Protein AF-A0A485L2K2-F1 (afdb_monomer_lite)

Secondary structure (DSSP, 8-state):
---EEE----------------PPPP-----------PPPTTSTTSSSSSSSSSSTTTGGGS---------------TTS-SS-TTTT-TTTTS-TTT-TT-TTEETTEE---PPP-TTT--HHHHHHHHHHHHHHHHHHHHTB--HHHHHPPPTTSSS--HHHHHHHHHHHHHHHHHHHTS-SS-SSSHHHHHHH----TT-TT---TT-PPPPPHHHHHHHHHHHHHHHHHHHHH-GGGSTTPPPP-TTSTTHHHHHHHHHHHHHHHHHHHHHHHS-GGGB---TTSPPPPGGGSS-PPPSS--BTTTB----EEEE--EEEEE-B-TT-SS---GGGBS-EEEEE--EEEESSPPBHHHHHHHHHTTTTT-GGGS-HHHHHHHHHHT--S-TTEEE-SSTTS--EEEE-SS-EEE--TTSBP---HHHHHHHHHHHHHHHT--TTS-EEE--HHHHHHHS-TTTSTT------TTTTPPTT--HHHHHS---TTSSSS---TTSS----TT-TT--------------

Structure (mmCIF, N/CA/C/O backbone):
data_AF-A0A485L2K2-F1
#
_entry.id   AF-A0A485L2K2-F1
#
loop_
_atom_site.group_PDB
_atom_site.id
_atom_site.type_symbol
_atom_site.label_atom_id
_atom_site.label_alt_id
_atom_site.label_comp_id
_atom_site.label_asym_id
_atom_site.label_entity_id
_atom_site.label_seq_id
_atom_site.pdbx_PDB_ins_code
_atom_site.Cartn_x
_atom_site.Cartn_y
_atom_site.Cartn_z
_atom_site.occupancy
_atom_site.B_iso_or_equiv
_atom_site.auth_seq_id
_atom_site.auth_comp_id
_atom_site.auth_asym_id
_atom_site.auth_atom_id
_atom_site.pdbx_PDB_model_num
ATOM 1 N N . MET A 1 1 ? -7.820 -3.681 5.423 1.00 36.47 1 MET A N 1
ATOM 2 C CA . MET A 1 1 ? -8.753 -2.808 6.182 1.00 36.47 1 MET A CA 1
ATOM 3 C C . MET A 1 1 ? -10.135 -3.456 6.229 1.00 36.47 1 MET A C 1
ATOM 5 O O . MET A 1 1 ? -10.368 -4.374 5.452 1.00 36.47 1 MET A O 1
ATOM 9 N N . LEU A 1 2 ? -11.008 -3.069 7.168 1.00 33.00 2 LEU A N 1
ATOM 10 C CA . LEU A 1 2 ? -12.221 -3.835 7.491 1.00 33.00 2 LEU A CA 1
ATOM 11 C C . LEU A 1 2 ? -13.531 -3.177 7.065 1.00 33.00 2 LEU A C 1
ATOM 13 O O . LEU A 1 2 ? -13.956 -2.201 7.678 1.00 33.00 2 LEU A O 1
ATOM 17 N N . SER A 1 3 ? -14.219 -3.827 6.127 1.00 37.09 3 SER A N 1
ATOM 18 C CA . SER A 1 3 ? -15.677 -3.748 5.986 1.00 37.09 3 SER A CA 1
ATOM 19 C C . SER A 1 3 ? -16.318 -4.950 6.685 1.00 37.09 3 SER A C 1
ATOM 21 O O . SER A 1 3 ? -15.821 -6.080 6.588 1.00 37.09 3 SER A O 1
ATOM 23 N N . ILE A 1 4 ? -17.428 -4.719 7.382 1.00 47.38 4 ILE A N 1
ATOM 24 C CA . ILE A 1 4 ? -18.180 -5.752 8.104 1.00 47.38 4 ILE A CA 1
ATOM 25 C C . ILE A 1 4 ? -19.433 -6.116 7.311 1.00 47.38 4 ILE A C 1
ATOM 27 O O . ILE A 1 4 ? -20.074 -5.256 6.719 1.00 47.38 4 ILE A O 1
ATOM 31 N N . THR A 1 5 ? -19.802 -7.395 7.303 1.00 47.25 5 THR A N 1
ATOM 32 C CA . THR A 1 5 ? -20.958 -7.911 6.551 1.00 47.25 5 THR A CA 1
ATOM 33 C C . THR A 1 5 ? -21.863 -8.806 7.396 1.00 47.25 5 THR A C 1
ATOM 35 O O . THR A 1 5 ? -21.400 -9.419 8.352 1.00 47.25 5 THR A O 1
ATOM 38 N N . VAL A 1 6 ? -23.157 -8.860 7.063 1.00 39.88 6 VAL A N 1
ATOM 39 C CA . VAL A 1 6 ? -24.217 -9.627 7.743 1.00 39.88 6 VAL A CA 1
ATOM 40 C C . VAL A 1 6 ? -24.906 -10.552 6.745 1.00 39.88 6 VAL A C 1
ATOM 42 O O . VAL A 1 6 ? -25.372 -10.083 5.707 1.00 39.88 6 VAL A O 1
ATOM 45 N N . TYR A 1 7 ? -25.019 -11.846 7.069 1.00 35.31 7 TYR A N 1
ATOM 46 C CA . TYR A 1 7 ? -25.570 -12.859 6.158 1.00 35.31 7 TYR A CA 1
ATOM 47 C C . TYR A 1 7 ? -26.624 -13.795 6.798 1.00 35.31 7 TYR A C 1
ATOM 49 O O . TYR A 1 7 ? -26.340 -14.403 7.838 1.00 35.31 7 TYR A O 1
ATOM 57 N N . PRO A 1 8 ? -27.792 -14.019 6.153 1.00 31.27 8 PRO A N 1
ATOM 58 C CA . PRO A 1 8 ? -28.782 -15.008 6.580 1.00 31.27 8 PRO A CA 1
ATOM 59 C C . PRO A 1 8 ? -28.365 -16.431 6.182 1.00 31.27 8 PRO A C 1
ATOM 61 O O . PRO A 1 8 ? -28.425 -16.847 5.025 1.00 31.27 8 PRO A O 1
ATOM 64 N N . ARG A 1 9 ? -27.944 -17.227 7.167 1.00 36.50 9 ARG A N 1
ATOM 65 C CA . ARG A 1 9 ? -27.272 -18.517 6.946 1.00 36.50 9 ARG A CA 1
ATOM 66 C C . ARG A 1 9 ? -28.165 -19.602 6.308 1.00 36.50 9 ARG A C 1
ATOM 68 O O . ARG A 1 9 ? -28.771 -20.388 7.035 1.00 36.50 9 ARG A O 1
ATOM 75 N N . ARG A 1 10 ? -28.146 -19.756 4.972 1.00 29.12 10 ARG A N 1
ATOM 76 C CA . ARG A 1 10 ? -28.558 -20.995 4.262 1.00 29.12 10 ARG A CA 1
ATOM 77 C C . ARG A 1 10 ? -27.893 -21.173 2.884 1.00 29.12 10 ARG A C 1
ATOM 79 O O . ARG A 1 10 ? -28.321 -20.591 1.901 1.00 29.12 10 ARG A O 1
ATOM 86 N N . PHE A 1 11 ? -26.967 -22.130 2.801 1.00 34.06 11 PHE A N 1
ATOM 87 C CA . PHE A 1 11 ? -26.702 -22.908 1.585 1.00 34.06 11 PHE A CA 1
ATOM 88 C C . PHE A 1 11 ? -26.636 -24.390 1.969 1.00 34.06 11 PHE A C 1
ATOM 90 O O . PHE A 1 11 ? -25.837 -24.778 2.822 1.00 34.06 11 PHE A O 1
ATOM 97 N N . ILE A 1 12 ? -27.472 -25.224 1.347 1.00 29.50 12 ILE A N 1
ATOM 98 C CA . ILE A 1 12 ? -27.329 -26.683 1.405 1.00 29.50 12 ILE A CA 1
ATOM 99 C C . ILE A 1 12 ? -26.461 -27.077 0.213 1.00 29.50 12 ILE A C 1
ATOM 101 O O . ILE A 1 12 ? -26.952 -27.180 -0.908 1.00 29.50 12 ILE A O 1
ATOM 105 N N . THR A 1 13 ? -25.167 -27.301 0.438 1.00 29.55 13 THR A N 1
ATOM 106 C CA . THR A 1 13 ? -24.310 -27.904 -0.587 1.00 29.55 13 THR A CA 1
ATOM 107 C C . THR A 1 13 ? -24.635 -29.394 -0.702 1.00 29.55 13 THR A C 1
ATOM 109 O O . THR A 1 13 ? -24.520 -30.159 0.260 1.00 29.55 13 THR A O 1
ATOM 112 N N . ALA A 1 14 ? -25.082 -29.815 -1.886 1.00 28.78 14 ALA A N 1
ATOM 113 C CA . ALA A 1 14 ? -25.438 -31.203 -2.154 1.00 28.78 14 ALA A CA 1
ATOM 114 C C . ALA A 1 14 ? -24.201 -32.114 -2.030 1.00 28.78 14 ALA A C 1
ATOM 116 O O . ALA A 1 14 ? -23.243 -32.007 -2.796 1.00 28.78 14 ALA A O 1
ATOM 117 N N . LYS A 1 15 ? -24.214 -33.035 -1.058 1.00 30.97 15 LYS A N 1
ATOM 118 C CA . LYS A 1 15 ? -23.137 -34.018 -0.858 1.00 30.97 15 LYS A CA 1
ATOM 119 C C . LYS A 1 15 ? -23.249 -35.184 -1.845 1.00 30.97 15 LYS A C 1
ATOM 121 O O . LYS A 1 15 ? -23.641 -36.283 -1.457 1.00 30.97 15 LYS A O 1
ATOM 126 N N . THR A 1 16 ? -22.808 -34.991 -3.083 1.00 28.75 16 THR A N 1
ATOM 127 C CA . THR A 1 16 ? -22.625 -36.103 -4.033 1.00 28.75 16 THR A CA 1
ATOM 128 C C . THR A 1 16 ? -21.192 -36.634 -3.943 1.00 28.75 16 THR A C 1
ATOM 130 O O . THR A 1 16 ? -20.303 -36.234 -4.689 1.00 28.75 16 THR A O 1
ATOM 133 N N . ARG A 1 17 ? -20.938 -37.529 -2.977 1.00 30.52 17 ARG A N 1
ATOM 134 C CA . ARG A 1 17 ? -19.644 -38.223 -2.826 1.00 30.52 17 ARG A CA 1
ATOM 135 C C . ARG A 1 17 ? -19.591 -39.455 -3.738 1.00 30.52 17 ARG A C 1
ATOM 137 O O . ARG A 1 17 ? -19.961 -40.551 -3.318 1.00 30.52 17 ARG A O 1
ATOM 144 N N . THR A 1 18 ? -19.074 -39.300 -4.953 1.00 27.78 18 THR A N 1
ATOM 145 C CA . THR A 1 18 ? -18.720 -40.448 -5.804 1.00 27.78 18 THR A CA 1
ATOM 146 C C . THR A 1 18 ? -17.408 -41.057 -5.304 1.00 27.78 18 THR A C 1
ATOM 148 O O . THR A 1 18 ? -16.374 -40.393 -5.287 1.00 27.78 18 THR A O 1
ATOM 151 N N . LYS A 1 19 ? -17.435 -42.316 -4.852 1.00 27.34 19 LYS A N 1
ATOM 152 C CA . LYS A 1 19 ? -16.223 -43.054 -4.461 1.00 27.34 19 LYS A CA 1
ATOM 153 C C . LYS A 1 19 ? -15.546 -43.622 -5.712 1.00 27.34 19 LYS A C 1
ATOM 155 O O . LYS A 1 19 ? -16.100 -44.536 -6.312 1.00 27.34 19 LYS A O 1
ATOM 160 N N . MET A 1 20 ? -14.333 -43.177 -6.036 1.00 26.09 20 MET A N 1
ATOM 161 C CA . MET A 1 20 ? -13.411 -43.986 -6.843 1.00 26.09 20 MET A CA 1
ATOM 162 C C . MET A 1 20 ? -12.478 -44.766 -5.917 1.00 26.09 20 MET A C 1
ATOM 164 O O . MET A 1 20 ? -11.854 -44.203 -5.019 1.00 26.09 20 MET A O 1
ATOM 168 N N . GLN A 1 21 ? -12.417 -46.080 -6.123 1.00 25.97 21 GLN A N 1
ATOM 169 C CA . GLN A 1 21 ? -11.404 -46.943 -5.525 1.00 25.97 21 GLN A CA 1
ATOM 170 C C . GLN A 1 21 ? -10.123 -46.840 -6.356 1.00 25.97 21 GLN A C 1
ATOM 172 O O . GLN A 1 21 ? -10.181 -46.926 -7.579 1.00 25.97 21 GLN A O 1
ATOM 177 N N . LEU A 1 22 ? -8.972 -46.733 -5.694 1.00 27.44 22 LEU A N 1
ATOM 178 C CA . LEU A 1 22 ? -7.667 -46.987 -6.302 1.00 27.44 22 LEU A CA 1
ATOM 179 C C . LEU A 1 22 ? -6.958 -48.066 -5.485 1.00 27.44 22 LEU A C 1
ATOM 181 O O . LEU A 1 22 ? -6.939 -48.027 -4.252 1.00 27.44 22 LEU A O 1
ATOM 185 N N . ALA A 1 23 ? -6.476 -49.089 -6.186 1.00 25.38 23 ALA A N 1
ATOM 186 C CA . ALA A 1 23 ? -5.974 -50.314 -5.586 1.00 25.38 23 ALA A CA 1
ATOM 187 C C . ALA A 1 23 ? -4.567 -50.132 -4.999 1.00 25.38 23 ALA A C 1
ATOM 189 O O . ALA A 1 23 ? -3.731 -49.415 -5.544 1.00 25.38 23 ALA A O 1
ATOM 190 N N . ARG A 1 24 ? -4.288 -50.846 -3.903 1.00 24.81 24 ARG A N 1
ATOM 191 C CA . ARG A 1 24 ? -2.926 -51.013 -3.384 1.00 24.81 24 ARG A CA 1
ATOM 192 C C . ARG A 1 24 ? -2.156 -51.985 -4.278 1.00 24.81 24 ARG A C 1
ATOM 194 O O . ARG A 1 24 ? -2.572 -53.133 -4.405 1.00 24.81 24 ARG A O 1
ATOM 201 N N . ALA A 1 25 ? -1.002 -51.563 -4.786 1.00 25.28 25 ALA A N 1
ATOM 202 C CA . ALA A 1 25 ? 0.064 -52.471 -5.195 1.00 25.28 25 ALA A CA 1
ATOM 203 C C . ALA A 1 25 ? 1.116 -52.522 -4.077 1.00 25.28 25 ALA A C 1
ATOM 205 O O . ALA A 1 25 ? 1.499 -51.484 -3.537 1.00 25.28 25 ALA A O 1
ATOM 206 N N . ALA A 1 26 ? 1.546 -53.724 -3.702 1.00 23.50 26 ALA A N 1
ATOM 207 C CA . ALA A 1 26 ? 2.568 -53.941 -2.685 1.00 23.50 26 ALA A CA 1
ATOM 208 C C . ALA A 1 26 ? 3.899 -54.316 -3.343 1.00 23.50 26 ALA A C 1
ATOM 210 O O . ALA A 1 26 ? 3.918 -55.117 -4.274 1.00 23.50 26 ALA A O 1
ATOM 211 N N . VAL A 1 27 ? 5.005 -53.808 -2.800 1.00 25.39 27 VAL A N 1
ATOM 212 C CA . VAL A 1 27 ? 6.342 -54.391 -2.976 1.00 25.39 27 VAL A CA 1
ATOM 213 C C . VAL A 1 27 ? 7.005 -54.450 -1.601 1.00 25.39 27 VAL A C 1
ATOM 215 O O . VAL A 1 27 ? 6.875 -53.539 -0.787 1.00 25.39 27 VAL A O 1
ATOM 218 N N . THR A 1 28 ? 7.669 -55.562 -1.312 1.00 22.53 28 THR A N 1
ATOM 219 C CA . THR A 1 28 ? 8.378 -55.852 -0.056 1.00 22.53 28 THR A CA 1
ATOM 220 C C . THR A 1 28 ? 9.732 -56.460 -0.410 1.00 22.53 28 THR A C 1
ATOM 222 O O . THR A 1 28 ? 9.785 -57.163 -1.418 1.00 22.53 28 THR A O 1
ATOM 225 N N . THR A 1 29 ? 10.770 -56.206 0.411 1.00 24.72 29 THR A N 1
ATOM 226 C CA . THR A 1 29 ? 12.050 -56.952 0.643 1.00 24.72 29 THR A CA 1
ATOM 227 C C . THR A 1 29 ? 13.163 -55.905 0.937 1.00 24.72 29 THR A C 1
ATOM 229 O O . THR A 1 29 ? 13.372 -55.043 0.094 1.00 24.72 29 THR A O 1
ATOM 232 N N . ILE A 1 30 ? 13.731 -55.714 2.151 1.00 24.56 30 ILE A N 1
ATOM 233 C CA . ILE A 1 30 ? 14.593 -56.584 3.013 1.00 24.56 30 ILE A CA 1
ATOM 234 C C . ILE A 1 30 ? 16.024 -56.680 2.429 1.00 24.56 30 ILE A C 1
ATOM 236 O O . ILE A 1 30 ? 16.149 -57.102 1.292 1.00 24.56 30 ILE A O 1
ATOM 240 N N . LEU A 1 31 ? 17.161 -56.356 3.076 1.00 26.91 31 LEU A N 1
ATOM 241 C CA . LEU A 1 31 ? 17.604 -55.838 4.406 1.00 26.91 31 LEU A CA 1
ATOM 242 C C . LEU A 1 31 ? 19.087 -55.322 4.212 1.00 26.91 31 LEU A C 1
ATOM 244 O O . LEU A 1 31 ? 19.516 -55.278 3.061 1.00 26.91 31 LEU A O 1
ATOM 248 N N . PRO A 1 32 ? 19.974 -55.096 5.219 1.00 31.81 32 PRO A N 1
ATOM 249 C CA . PRO A 1 32 ? 19.906 -54.303 6.464 1.00 31.81 32 PRO A CA 1
ATOM 250 C C . PRO A 1 32 ? 21.124 -53.349 6.705 1.00 31.81 32 PRO A C 1
ATOM 252 O O . PRO A 1 32 ? 22.216 -53.567 6.192 1.00 31.81 32 PRO A O 1
ATOM 255 N N . GLY A 1 33 ? 21.008 -52.443 7.691 1.00 23.44 33 GLY A N 1
ATOM 256 C CA . GLY A 1 33 ? 22.052 -52.314 8.730 1.00 23.44 33 GLY A CA 1
ATOM 257 C C . GLY A 1 33 ? 22.974 -51.082 8.765 1.00 23.44 33 GLY A C 1
ATOM 258 O O . GLY A 1 33 ? 24.057 -51.087 8.192 1.00 23.44 33 GLY A O 1
ATOM 259 N N . SER A 1 34 ? 22.660 -50.132 9.650 1.00 26.38 34 SER A N 1
ATOM 260 C CA . SER A 1 34 ? 23.652 -49.372 10.434 1.00 26.38 34 SER A CA 1
ATOM 261 C C . SER A 1 34 ? 23.015 -48.887 11.749 1.00 26.38 34 SER A C 1
ATOM 263 O O . SER A 1 34 ? 21.793 -48.784 11.861 1.00 26.38 34 SER A O 1
ATOM 265 N N . ARG A 1 35 ? 23.822 -48.732 12.808 1.00 25.97 35 ARG A N 1
ATOM 266 C CA . ARG A 1 35 ? 23.338 -48.554 14.192 1.00 25.97 35 ARG A CA 1
ATOM 267 C C . ARG A 1 35 ? 23.071 -47.086 14.521 1.00 25.97 35 ARG A C 1
ATOM 269 O O . ARG A 1 35 ? 23.898 -46.233 14.218 1.00 25.97 35 ARG A O 1
ATOM 276 N N . MET A 1 36 ? 21.986 -46.820 15.251 1.00 24.91 36 MET A N 1
ATOM 277 C CA . MET A 1 36 ? 21.832 -45.563 15.988 1.00 24.91 36 MET A CA 1
ATOM 278 C C . MET A 1 36 ? 22.867 -45.492 17.118 1.00 24.91 36 MET A C 1
ATOM 280 O O . MET A 1 36 ? 22.963 -46.419 17.923 1.00 24.91 36 MET A O 1
ATOM 284 N N . HIS A 1 37 ? 23.586 -44.375 17.208 1.00 28.22 37 HIS A N 1
ATOM 285 C CA . HIS A 1 37 ? 24.326 -43.972 18.401 1.00 28.22 37 HIS A CA 1
ATOM 286 C C . HIS A 1 37 ? 23.726 -42.671 18.937 1.00 28.22 37 HIS A C 1
ATOM 288 O O . HIS A 1 37 ? 23.550 -41.712 18.192 1.00 28.22 37 HIS A O 1
ATOM 294 N N . SER A 1 38 ? 23.402 -42.652 20.229 1.00 28.55 38 SER A N 1
ATOM 295 C CA . SER A 1 38 ? 22.991 -41.445 20.946 1.00 28.55 38 SER A CA 1
ATOM 296 C C . SER A 1 38 ? 24.218 -40.622 21.328 1.00 28.55 38 SER A C 1
ATOM 298 O O . SER A 1 38 ? 25.086 -41.129 22.042 1.00 28.55 38 SER A O 1
ATOM 300 N N . THR A 1 39 ? 24.275 -39.359 20.918 1.00 28.11 39 THR A N 1
ATOM 301 C CA . THR A 1 39 ? 25.326 -38.427 21.343 1.00 28.11 39 THR A CA 1
ATOM 302 C C . THR A 1 39 ? 24.960 -37.793 22.684 1.00 28.11 39 THR A C 1
ATOM 304 O O . THR A 1 39 ? 23.912 -37.164 22.820 1.00 28.11 39 THR A O 1
ATOM 307 N N . THR A 1 40 ? 25.817 -37.966 23.689 1.00 33.00 40 THR A N 1
ATOM 308 C CA . THR A 1 40 ? 25.691 -37.324 25.007 1.00 33.00 40 THR A CA 1
ATOM 309 C C . THR A 1 40 ? 26.417 -35.976 25.043 1.00 33.00 40 THR A C 1
ATOM 311 O O . THR A 1 40 ? 27.281 -35.700 24.216 1.00 33.00 40 THR A O 1
ATOM 314 N N . ALA A 1 41 ? 26.089 -35.129 26.024 1.00 31.59 41 ALA A N 1
ATOM 315 C CA . ALA A 1 41 ? 26.511 -33.724 26.114 1.00 31.59 41 ALA A CA 1
ATOM 316 C C . ALA A 1 41 ? 28.011 -33.468 26.435 1.00 31.59 41 ALA A C 1
ATOM 318 O O . ALA A 1 41 ? 28.337 -32.490 27.102 1.00 31.59 41 ALA A O 1
ATOM 319 N N . SER A 1 42 ? 28.930 -34.327 25.981 1.00 31.67 42 SER A N 1
ATOM 320 C CA . SER A 1 42 ? 30.383 -34.215 26.207 1.00 31.67 42 SER A CA 1
ATOM 321 C C . SER A 1 42 ? 31.217 -33.955 24.944 1.00 31.67 42 SER A C 1
ATOM 323 O O . SER A 1 42 ? 32.396 -33.634 25.066 1.00 31.67 42 SER A O 1
ATOM 325 N N . ASP A 1 43 ? 30.632 -34.042 23.744 1.00 31.86 43 ASP A N 1
ATOM 326 C CA . ASP A 1 43 ? 31.365 -33.856 22.474 1.00 31.86 43 ASP A CA 1
ATOM 327 C C . ASP A 1 43 ? 31.361 -32.402 21.950 1.00 31.86 43 ASP A C 1
ATOM 329 O O . ASP A 1 43 ? 32.026 -32.076 20.967 1.00 31.86 43 ASP A O 1
ATOM 333 N N . LEU A 1 44 ? 30.673 -31.485 22.640 1.00 33.34 44 LEU A N 1
ATOM 334 C CA . LEU A 1 44 ? 30.468 -30.086 22.225 1.00 33.34 44 LEU A CA 1
ATOM 335 C C . LEU A 1 44 ? 31.621 -29.114 22.562 1.00 33.34 44 LEU A C 1
ATOM 337 O O . LEU A 1 44 ? 31.436 -27.901 22.501 1.00 33.34 44 LEU A O 1
ATOM 341 N N . GLN A 1 45 ? 32.819 -29.601 22.911 1.00 33.75 45 GLN A N 1
ATOM 342 C CA . GLN A 1 45 ? 33.892 -28.740 23.447 1.00 33.75 45 GLN A CA 1
ATOM 343 C C . GLN A 1 45 ? 35.275 -28.881 22.781 1.00 33.75 45 GLN A C 1
ATOM 345 O O . GLN A 1 45 ? 36.291 -28.553 23.393 1.00 33.75 45 GLN A O 1
ATOM 350 N N . LYS A 1 46 ? 35.344 -29.335 21.516 1.00 32.31 46 LYS A N 1
ATOM 351 C CA . LYS A 1 46 ? 36.619 -29.464 20.765 1.00 32.31 46 LYS A CA 1
ATOM 352 C C . LYS A 1 46 ? 36.684 -28.842 19.359 1.00 32.31 46 LYS A C 1
ATOM 354 O O . LYS A 1 46 ? 37.714 -28.975 18.709 1.00 32.31 46 LYS A O 1
ATOM 359 N N . PHE A 1 47 ? 35.672 -28.086 18.920 1.00 31.95 47 PHE A N 1
ATOM 360 C CA . PHE A 1 47 ? 35.691 -27.376 17.621 1.00 31.95 47 PHE A CA 1
ATOM 361 C C . PHE A 1 47 ? 35.826 -25.840 17.710 1.00 31.95 47 PHE A C 1
ATOM 363 O O . PHE A 1 47 ? 35.708 -25.145 16.707 1.00 31.95 47 PHE A O 1
ATOM 370 N N . ALA A 1 48 ? 36.154 -25.290 18.885 1.00 33.97 48 ALA A N 1
ATOM 371 C CA . ALA A 1 48 ? 36.234 -23.839 19.103 1.00 33.97 48 ALA A CA 1
ATOM 372 C C . ALA A 1 48 ? 37.592 -23.176 18.751 1.00 33.97 48 ALA A C 1
ATOM 374 O O . ALA A 1 48 ? 37.718 -21.959 18.873 1.00 33.97 48 ALA A O 1
ATOM 375 N N . VAL A 1 49 ? 38.627 -23.931 18.343 1.00 35.00 49 VAL A N 1
ATOM 376 C CA . VAL A 1 49 ? 40.000 -23.396 18.158 1.00 35.00 49 VAL A CA 1
ATOM 377 C C . VAL A 1 49 ? 40.681 -23.929 16.884 1.00 35.00 49 VAL A C 1
ATOM 379 O O . VAL A 1 49 ? 41.737 -24.551 16.942 1.00 35.00 49 VAL A O 1
ATOM 382 N N . ALA A 1 50 ? 40.083 -23.683 15.711 1.00 33.69 50 ALA A N 1
ATOM 383 C CA . ALA A 1 50 ? 40.732 -23.959 14.414 1.00 33.69 50 ALA A CA 1
ATOM 384 C C . ALA A 1 50 ? 40.344 -23.020 13.241 1.00 33.69 50 ALA A C 1
ATOM 386 O O . ALA A 1 50 ? 40.932 -23.127 12.171 1.00 33.69 50 ALA A O 1
ATOM 387 N N . GLY A 1 51 ? 39.396 -22.084 13.413 1.00 38.62 51 GLY A N 1
ATOM 388 C CA . GLY A 1 51 ? 38.812 -21.313 12.294 1.00 38.62 51 GLY A CA 1
ATOM 389 C C . GLY A 1 51 ? 39.336 -19.886 12.048 1.00 38.62 51 GLY A C 1
ATOM 390 O O . GLY A 1 51 ? 38.944 -19.261 11.072 1.00 38.62 51 GLY A O 1
ATOM 391 N N . ARG A 1 52 ? 40.205 -19.323 12.903 1.00 34.53 52 ARG A N 1
ATOM 392 C CA . ARG A 1 52 ? 40.520 -17.869 12.912 1.00 34.53 52 ARG A CA 1
ATOM 393 C C . ARG A 1 52 ? 41.839 -17.442 12.234 1.00 34.53 52 ARG A C 1
ATOM 395 O O . ARG A 1 52 ? 42.411 -16.428 12.622 1.00 34.53 52 ARG A O 1
ATOM 402 N N . LYS A 1 53 ? 42.376 -18.196 11.262 1.00 31.97 53 LYS A N 1
ATOM 403 C CA . LYS A 1 53 ? 43.698 -17.882 10.655 1.00 31.97 53 LYS A CA 1
ATOM 404 C C . LYS A 1 53 ? 43.804 -17.876 9.122 1.00 31.97 53 LYS A C 1
ATOM 406 O O . LYS A 1 53 ? 44.914 -17.705 8.625 1.00 31.97 53 LYS A O 1
ATOM 411 N N . HIS A 1 54 ? 42.713 -18.014 8.361 1.00 33.56 54 HIS A N 1
ATOM 412 C CA . HIS A 1 54 ? 42.789 -18.072 6.884 1.00 33.56 54 HIS A CA 1
ATOM 413 C C . HIS A 1 54 ? 41.952 -17.049 6.096 1.00 33.56 54 HIS A C 1
ATOM 415 O O . HIS A 1 54 ? 42.051 -17.033 4.876 1.00 33.56 54 HIS A O 1
ATOM 421 N N . VAL A 1 55 ? 41.228 -16.130 6.748 1.00 32.91 55 VAL A N 1
ATOM 422 C CA . VAL A 1 55 ? 40.475 -15.069 6.036 1.00 32.91 55 VAL A CA 1
ATOM 423 C C . VAL A 1 55 ? 41.266 -13.750 5.919 1.00 32.91 55 VAL A C 1
ATOM 425 O O . VAL A 1 55 ? 41.166 -13.054 4.915 1.00 32.91 55 VAL A O 1
ATOM 428 N N . HIS A 1 56 ? 42.158 -13.434 6.867 1.00 31.36 56 HIS A N 1
ATOM 429 C CA . HIS A 1 56 ? 42.923 -12.171 6.848 1.00 31.36 56 HIS A CA 1
ATOM 430 C C . HIS A 1 56 ? 44.027 -12.062 5.777 1.00 31.36 56 HIS A C 1
ATOM 432 O O . HIS A 1 56 ? 44.543 -10.968 5.565 1.00 31.36 56 HIS A O 1
ATOM 438 N N . ALA A 1 57 ? 44.405 -13.153 5.102 1.00 29.38 57 ALA A N 1
ATOM 439 C CA . ALA A 1 57 ? 45.531 -13.146 4.160 1.00 29.38 57 ALA A CA 1
ATOM 440 C C . ALA A 1 57 ? 45.174 -12.641 2.747 1.00 29.38 57 ALA A C 1
ATOM 442 O O . ALA A 1 57 ? 46.050 -12.145 2.046 1.00 29.38 57 ALA A O 1
ATOM 443 N N . LEU A 1 58 ? 43.908 -12.751 2.324 1.00 31.27 58 LEU A N 1
ATOM 444 C CA . LEU A 1 58 ? 43.477 -12.377 0.966 1.00 31.27 58 LEU A CA 1
ATOM 445 C C . LEU A 1 58 ? 43.015 -10.915 0.850 1.00 31.27 58 LEU A C 1
ATOM 447 O O . LEU A 1 58 ? 43.161 -10.314 -0.210 1.00 31.27 58 LEU A O 1
ATOM 451 N N . ALA A 1 59 ? 42.537 -10.309 1.942 1.00 30.81 59 ALA A N 1
ATOM 452 C CA . ALA A 1 59 ? 42.098 -8.910 1.954 1.00 30.81 59 ALA A CA 1
ATOM 453 C C . ALA A 1 59 ? 43.258 -7.891 1.881 1.00 30.81 59 ALA A C 1
ATOM 455 O O . ALA A 1 59 ? 43.064 -6.760 1.447 1.00 30.81 59 ALA A O 1
ATOM 456 N N . GLN A 1 60 ? 44.480 -8.274 2.274 1.00 29.92 60 GLN A N 1
ATOM 457 C CA . GLN A 1 60 ? 45.626 -7.352 2.336 1.00 29.92 60 GLN A CA 1
ATOM 458 C C . GLN A 1 60 ? 46.353 -7.130 0.997 1.00 29.92 60 GLN A C 1
ATOM 460 O O . GLN A 1 60 ? 47.250 -6.293 0.939 1.00 29.92 60 GLN A O 1
ATOM 465 N N . GLN A 1 61 ? 45.995 -7.839 -0.081 1.00 31.55 61 GLN A N 1
ATOM 466 C CA . GLN A 1 61 ? 46.778 -7.836 -1.330 1.00 31.55 61 GLN A CA 1
ATOM 467 C C . GLN A 1 61 ? 46.170 -7.022 -2.491 1.00 31.55 61 GLN A C 1
ATOM 469 O O . GLN A 1 61 ? 46.628 -7.145 -3.626 1.00 31.55 61 GLN A O 1
ATOM 474 N N . LYS A 1 62 ? 45.161 -6.177 -2.224 1.00 32.47 62 LYS A N 1
ATOM 475 C CA . LYS A 1 62 ? 44.518 -5.303 -3.232 1.00 32.47 62 LYS A CA 1
ATOM 476 C C . LYS A 1 62 ? 44.357 -3.825 -2.830 1.00 32.47 62 LYS A C 1
ATOM 478 O O . LYS A 1 62 ? 43.656 -3.087 -3.512 1.00 32.47 62 LYS A O 1
ATOM 483 N N . LEU A 1 63 ? 45.043 -3.369 -1.779 1.00 32.69 63 LEU A N 1
ATOM 484 C CA . LEU A 1 63 ? 45.029 -1.971 -1.319 1.00 32.69 63 LEU A CA 1
ATOM 485 C C . LEU A 1 63 ? 46.404 -1.301 -1.481 1.00 32.69 63 LEU A C 1
ATOM 487 O O . LEU A 1 63 ? 47.104 -1.031 -0.509 1.00 32.69 63 LEU A O 1
ATOM 491 N N . THR A 1 64 ? 46.784 -1.010 -2.727 1.00 29.64 64 THR A N 1
ATOM 492 C CA . THR A 1 64 ? 47.923 -0.128 -3.049 1.00 29.64 64 THR A CA 1
ATOM 493 C C . THR A 1 64 ? 47.605 0.758 -4.253 1.00 29.64 64 THR A C 1
ATOM 495 O O . THR A 1 64 ? 48.095 0.501 -5.347 1.00 29.64 64 THR A O 1
ATOM 498 N N . HIS A 1 65 ? 46.739 1.753 -4.044 1.00 31.56 65 HIS A N 1
ATOM 499 C CA . HIS A 1 65 ? 46.781 3.113 -4.615 1.00 31.56 65 HIS A CA 1
ATOM 500 C C . HIS A 1 65 ? 45.448 3.814 -4.304 1.00 31.56 65 HIS A C 1
ATOM 502 O O . HIS A 1 65 ? 44.513 3.784 -5.096 1.00 31.56 65 HIS A O 1
ATOM 508 N N . GLN A 1 66 ? 45.369 4.445 -3.131 1.00 31.52 66 GLN A N 1
ATOM 509 C CA . GLN A 1 66 ? 44.370 5.473 -2.840 1.00 31.52 66 GLN A CA 1
ATOM 510 C C . GLN A 1 66 ? 45.116 6.790 -2.638 1.00 31.52 66 GLN A C 1
ATOM 512 O O . GLN A 1 66 ? 45.993 6.883 -1.777 1.00 31.52 66 GLN A O 1
ATOM 517 N N . GLU A 1 67 ? 44.787 7.796 -3.444 1.00 28.53 67 GLU A N 1
ATOM 518 C CA . GLU A 1 67 ? 45.134 9.178 -3.127 1.00 28.53 67 GLU A CA 1
ATOM 519 C C . GLU A 1 67 ? 44.263 9.629 -1.949 1.00 28.53 67 GLU A C 1
ATOM 521 O O . GLU A 1 67 ? 43.061 9.361 -1.905 1.00 28.53 67 GLU A O 1
ATOM 526 N N . ALA A 1 68 ? 44.881 10.259 -0.951 1.00 25.20 68 ALA A N 1
ATOM 527 C CA . ALA A 1 68 ? 44.213 10.572 0.303 1.00 25.20 68 ALA A CA 1
ATOM 528 C C . ALA A 1 68 ? 43.261 11.770 0.148 1.00 25.20 68 ALA A C 1
ATOM 530 O O . ALA A 1 68 ? 43.678 12.923 0.259 1.00 25.20 68 ALA A O 1
ATOM 531 N N . ILE A 1 69 ? 41.969 11.496 -0.042 1.00 27.08 69 ILE A N 1
ATOM 532 C CA . ILE A 1 69 ? 40.914 12.488 0.184 1.00 27.08 69 ILE A CA 1
ATOM 533 C C . ILE A 1 69 ? 40.608 12.513 1.684 1.00 27.08 69 ILE A C 1
ATOM 535 O O . ILE A 1 69 ? 40.089 11.557 2.255 1.00 27.08 69 ILE A O 1
ATOM 539 N N . SER A 1 70 ? 40.957 13.625 2.330 1.00 23.39 70 SER A N 1
ATOM 540 C CA . SER A 1 70 ? 40.640 13.893 3.733 1.00 23.39 70 SER A CA 1
ATOM 541 C C . SER A 1 70 ? 39.139 14.138 3.901 1.00 23.39 70 SER A C 1
ATOM 543 O O . SER A 1 70 ? 38.676 15.260 3.695 1.00 23.39 70 SER A O 1
ATOM 545 N N . ILE A 1 71 ? 38.385 13.119 4.317 1.00 28.02 71 ILE A N 1
ATOM 546 C CA . ILE A 1 71 ? 36.999 13.301 4.765 1.00 28.02 71 ILE A CA 1
ATOM 547 C C . ILE A 1 71 ? 37.027 13.893 6.177 1.00 28.02 71 ILE A C 1
ATOM 549 O O . ILE A 1 71 ? 37.308 13.208 7.161 1.00 28.02 71 ILE A O 1
ATOM 553 N N . THR A 1 72 ? 36.746 15.189 6.273 1.00 24.14 72 THR A N 1
ATOM 554 C CA . THR A 1 72 ? 36.490 15.851 7.552 1.00 24.14 72 THR A CA 1
ATOM 555 C C . THR A 1 72 ? 35.069 15.509 7.987 1.00 24.14 72 THR A C 1
ATOM 557 O O . THR A 1 72 ? 34.117 15.926 7.330 1.00 24.14 72 THR A O 1
ATOM 560 N N . PHE A 1 73 ? 34.913 14.789 9.101 1.00 28.55 73 PHE A N 1
ATOM 561 C CA . PHE A 1 73 ? 33.611 14.636 9.751 1.00 28.55 73 PHE A CA 1
ATOM 562 C C . PHE A 1 73 ? 33.139 16.003 10.261 1.00 28.55 73 PHE A C 1
ATOM 564 O O . PHE A 1 73 ? 33.520 16.446 11.346 1.00 28.55 73 PHE A O 1
ATOM 571 N N . HIS A 1 74 ? 32.317 16.685 9.469 1.00 29.28 74 HIS A N 1
ATOM 572 C CA . HIS A 1 74 ? 31.448 17.725 9.998 1.00 29.28 74 HIS A CA 1
ATOM 573 C C . HIS A 1 74 ? 30.395 17.059 10.887 1.00 29.28 74 HIS A C 1
ATOM 575 O O . HIS A 1 74 ? 29.887 15.992 10.548 1.00 29.28 74 HIS A O 1
ATOM 581 N N . GLN A 1 75 ? 30.066 17.686 12.021 1.00 31.27 75 GLN A N 1
ATOM 582 C CA . GLN A 1 75 ? 28.839 17.338 12.735 1.00 31.27 75 GLN A CA 1
ATOM 583 C C . GLN A 1 75 ? 27.683 17.558 11.760 1.00 31.27 75 GLN A C 1
ATOM 585 O O . GLN A 1 75 ? 27.482 18.687 11.308 1.00 31.27 75 GLN A O 1
ATOM 590 N N . ALA A 1 76 ? 26.997 16.477 11.393 1.00 35.97 76 ALA A N 1
ATOM 591 C CA . ALA A 1 76 ? 25.798 16.569 10.584 1.00 35.97 76 ALA A CA 1
ATOM 592 C C . ALA A 1 76 ? 24.736 17.365 11.352 1.00 35.97 76 ALA A C 1
ATOM 594 O O . ALA A 1 76 ? 24.662 17.314 12.580 1.00 35.97 76 ALA A O 1
ATOM 595 N N . ASP A 1 77 ? 23.944 18.124 10.608 1.00 40.41 77 ASP A N 1
ATOM 596 C CA . ASP A 1 77 ? 22.687 18.660 11.101 1.00 40.41 77 ASP A CA 1
ATOM 597 C C . ASP A 1 77 ? 21.730 17.468 11.267 1.00 40.41 77 ASP A C 1
ATOM 599 O O . ASP A 1 77 ? 21.460 16.770 10.286 1.00 40.41 77 ASP A O 1
ATOM 603 N N . ASP A 1 78 ? 21.240 17.222 12.489 1.00 44.75 78 ASP A N 1
ATOM 604 C CA . ASP A 1 78 ? 20.371 16.078 12.832 1.00 44.75 78 ASP A CA 1
ATOM 605 C C . ASP A 1 78 ? 19.056 16.044 12.007 1.00 44.75 78 ASP A C 1
ATOM 607 O O . ASP A 1 78 ? 18.281 15.094 12.092 1.00 44.75 78 ASP A O 1
ATOM 611 N N . SER A 1 79 ? 18.783 17.070 11.191 1.00 48.78 79 SER A N 1
ATOM 612 C CA . SER A 1 79 ? 17.612 17.165 10.314 1.00 48.78 79 SER A CA 1
ATOM 613 C C . SER A 1 79 ? 17.735 16.499 8.931 1.00 48.78 79 SER A C 1
ATOM 615 O O . SER A 1 79 ? 16.738 16.481 8.208 1.00 48.78 79 SER A O 1
ATOM 617 N N . GLN A 1 80 ? 18.900 15.962 8.528 1.00 54.53 80 GLN A N 1
ATOM 618 C CA . GLN A 1 80 ? 19.137 15.513 7.133 1.00 54.53 80 GLN A CA 1
ATOM 619 C C . GLN A 1 80 ? 19.272 13.995 6.898 1.00 54.53 80 GLN A C 1
ATOM 621 O O . GLN A 1 80 ? 19.639 13.587 5.798 1.00 54.53 80 GLN A O 1
ATOM 626 N N . GLY A 1 81 ? 18.939 13.155 7.884 1.00 59.53 81 GLY A N 1
ATOM 627 C CA . GLY A 1 81 ? 19.028 11.693 7.747 1.00 59.53 81 GLY A CA 1
ATOM 628 C C . GLY A 1 81 ? 20.471 11.180 7.617 1.00 59.53 81 GLY A C 1
ATOM 629 O O . GLY A 1 81 ? 21.429 11.899 7.899 1.00 59.53 81 GLY A O 1
ATOM 630 N N . LEU A 1 82 ? 20.634 9.917 7.210 1.00 64.62 82 LEU A N 1
ATOM 631 C CA . LEU A 1 82 ? 21.944 9.256 7.104 1.00 64.62 82 LEU A CA 1
ATOM 632 C C . LEU A 1 82 ? 22.909 9.915 6.107 1.00 64.62 82 LEU A C 1
ATOM 634 O O . LEU A 1 82 ? 24.109 9.983 6.368 1.00 64.62 82 LEU A O 1
ATOM 638 N N . TYR A 1 83 ? 22.392 10.383 4.968 1.00 65.75 83 TYR A N 1
ATOM 639 C CA . TYR A 1 83 ? 23.166 11.074 3.937 1.00 65.75 83 TYR A CA 1
ATOM 640 C C . TYR A 1 83 ? 22.353 12.264 3.422 1.00 65.75 83 TYR A C 1
ATOM 642 O O . TYR A 1 83 ? 21.173 12.089 3.113 1.00 65.75 83 TYR A O 1
ATOM 650 N N . PRO A 1 84 ? 22.965 13.450 3.266 1.00 62.03 84 PRO A N 1
ATOM 651 C CA . PRO A 1 84 ? 22.247 14.641 2.842 1.00 62.03 84 PRO A CA 1
ATOM 652 C C . PRO A 1 84 ? 21.746 14.515 1.400 1.00 62.03 84 PRO A C 1
ATOM 654 O O . PRO A 1 84 ? 22.474 14.115 0.484 1.00 62.03 84 PRO A O 1
ATOM 657 N N . GLU A 1 85 ? 20.502 14.925 1.182 1.00 64.75 85 GLU A N 1
ATOM 658 C CA . GLU A 1 85 ? 19.916 15.024 -0.153 1.00 64.75 85 GLU A CA 1
ATOM 659 C C . GLU A 1 85 ? 20.707 16.028 -1.021 1.00 64.75 85 GLU A C 1
ATOM 661 O O . GLU A 1 85 ? 21.112 17.084 -0.526 1.00 64.75 85 GLU A O 1
ATOM 666 N N . PRO A 1 86 ? 20.954 15.742 -2.316 1.00 63.44 86 PRO A N 1
ATOM 667 C CA . PRO A 1 86 ? 20.363 14.673 -3.127 1.00 63.44 86 PRO A CA 1
ATOM 668 C C . PRO A 1 86 ? 21.229 13.400 -3.231 1.00 63.44 86 PRO A C 1
ATOM 670 O O . PRO A 1 86 ? 20.988 12.576 -4.114 1.00 63.44 86 PRO A O 1
ATOM 673 N N . HIS A 1 87 ? 22.277 13.239 -2.409 1.00 72.12 87 HIS A N 1
ATOM 674 C CA . HIS A 1 87 ? 23.285 12.179 -2.594 1.00 72.12 87 HIS A CA 1
ATOM 675 C C . HIS A 1 87 ? 22.738 10.752 -2.431 1.00 72.12 87 HIS A C 1
ATOM 677 O O . HIS A 1 87 ? 23.355 9.804 -2.925 1.00 72.12 87 HIS A O 1
ATOM 683 N N . TRP A 1 88 ? 21.578 10.619 -1.787 1.00 83.25 88 TRP A N 1
ATOM 684 C CA . TRP A 1 88 ? 20.862 9.363 -1.607 1.00 83.25 88 TRP A CA 1
ATOM 685 C C . TRP A 1 88 ? 20.276 8.794 -2.917 1.00 83.25 88 TRP A C 1
ATOM 687 O O . TRP A 1 88 ? 20.204 7.577 -3.082 1.00 83.25 88 TRP A O 1
ATOM 697 N N . TYR A 1 89 ? 19.880 9.641 -3.878 1.00 86.44 89 TYR A N 1
ATOM 698 C CA . TYR A 1 89 ? 19.135 9.186 -5.061 1.00 86.44 89 TYR A CA 1
ATOM 699 C C . TYR A 1 89 ? 20.020 8.449 -6.065 1.00 86.44 89 TYR A C 1
ATOM 701 O O . TYR A 1 89 ? 20.890 9.016 -6.740 1.00 86.44 89 TYR A O 1
ATOM 709 N N . THR A 1 90 ? 19.728 7.163 -6.230 1.00 87.94 90 THR A N 1
ATOM 710 C CA . THR A 1 90 ? 20.466 6.261 -7.113 1.00 87.94 90 THR A CA 1
ATOM 711 C C . THR A 1 90 ? 20.054 6.394 -8.585 1.00 87.94 90 THR A C 1
ATOM 713 O O . THR A 1 90 ? 20.742 5.856 -9.444 1.00 87.94 90 THR A O 1
ATOM 716 N N . THR A 1 91 ? 19.033 7.212 -8.890 1.00 85.06 91 THR A N 1
ATOM 717 C CA . THR A 1 91 ? 18.605 7.575 -10.259 1.00 85.06 91 THR A CA 1
ATOM 718 C C . THR A 1 91 ? 19.502 8.618 -10.960 1.00 85.06 91 THR A C 1
ATOM 720 O O . THR A 1 91 ? 19.261 8.983 -12.116 1.00 85.06 91 THR A O 1
ATOM 723 N N . THR A 1 92 ? 20.517 9.127 -10.248 1.00 74.88 92 THR A N 1
ATOM 724 C CA . THR A 1 92 ? 21.518 10.121 -10.686 1.00 74.88 92 THR A CA 1
ATOM 725 C C . THR A 1 92 ? 22.064 9.828 -12.097 1.00 74.88 92 THR A C 1
ATOM 727 O O . THR A 1 92 ? 22.477 8.702 -12.346 1.00 74.88 92 THR A O 1
ATOM 730 N N . PRO A 1 93 ? 22.153 10.822 -13.011 1.00 83.12 93 PRO A N 1
ATOM 731 C CA . PRO A 1 93 ? 22.091 12.263 -12.754 1.00 83.12 93 PRO A CA 1
ATOM 732 C C . PRO A 1 93 ? 20.690 12.887 -12.766 1.00 83.12 93 PRO A C 1
ATOM 734 O O . PRO A 1 93 ? 20.594 14.066 -12.441 1.00 83.12 93 PRO A O 1
ATOM 737 N N . ARG A 1 94 ? 19.621 12.154 -13.108 1.00 89.88 94 ARG A N 1
ATOM 738 C CA . ARG A 1 94 ? 18.238 12.673 -13.114 1.00 89.88 94 ARG A CA 1
ATOM 739 C C . ARG A 1 94 ? 17.545 12.304 -11.800 1.00 89.88 94 ARG A C 1
ATOM 741 O O . ARG A 1 94 ? 17.311 11.126 -11.545 1.00 89.88 94 ARG A O 1
ATOM 748 N N . THR A 1 95 ? 17.206 13.279 -10.962 1.00 91.75 95 THR A N 1
ATOM 749 C CA . THR A 1 95 ? 16.537 13.044 -9.668 1.00 91.75 95 THR A CA 1
ATOM 750 C C . THR A 1 95 ? 15.383 14.033 -9.466 1.00 91.75 95 THR A C 1
ATOM 752 O O . THR A 1 95 ? 15.395 15.108 -10.072 1.00 91.75 95 THR A O 1
ATOM 755 N N . PRO A 1 96 ? 14.404 13.747 -8.584 1.00 92.56 96 PRO A N 1
ATOM 756 C CA . PRO A 1 96 ? 13.310 14.684 -8.318 1.00 92.56 96 PRO A CA 1
ATOM 757 C C . PRO A 1 96 ? 13.773 16.025 -7.716 1.00 92.56 96 PRO A C 1
ATOM 759 O O . PRO A 1 96 ? 13.030 17.000 -7.737 1.00 92.56 96 PRO A O 1
ATOM 762 N N . TYR A 1 97 ? 15.002 16.097 -7.190 1.00 88.88 97 TYR A N 1
ATOM 763 C CA . TYR A 1 97 ? 15.594 17.333 -6.668 1.00 88.88 97 TYR A CA 1
ATOM 764 C C . TYR A 1 97 ? 16.187 18.247 -7.748 1.00 88.88 97 TYR A C 1
ATOM 766 O O . TYR A 1 97 ? 16.308 19.449 -7.514 1.00 88.88 97 TYR A O 1
ATOM 774 N N . ASN A 1 98 ? 16.603 17.701 -8.896 1.00 91.00 98 ASN A N 1
ATOM 775 C CA . ASN A 1 98 ? 17.295 18.465 -9.941 1.00 91.00 98 ASN A CA 1
ATOM 776 C C . ASN A 1 98 ? 16.554 18.524 -11.287 1.00 91.00 98 ASN A C 1
ATOM 778 O O . ASN A 1 98 ? 16.917 19.344 -12.132 1.00 91.00 98 ASN A O 1
ATOM 782 N N . ASP A 1 99 ? 15.495 17.731 -11.458 1.00 93.75 99 ASP A N 1
ATOM 783 C CA . ASP A 1 99 ? 14.592 17.771 -12.604 1.00 93.75 99 ASP A CA 1
ATOM 784 C C . ASP A 1 99 ? 13.155 18.118 -12.155 1.00 93.75 99 ASP A C 1
ATOM 786 O O . ASP A 1 99 ? 12.427 17.247 -11.680 1.00 93.75 99 ASP A O 1
ATOM 790 N N . PRO A 1 100 ? 12.688 19.369 -12.343 1.00 92.56 100 PRO A N 1
ATOM 791 C CA . PRO A 1 100 ? 11.297 19.752 -12.078 1.00 92.56 100 PRO A CA 1
ATOM 792 C C . PRO A 1 100 ? 10.254 19.032 -12.950 1.00 92.56 100 PRO A C 1
ATOM 794 O O . PRO A 1 100 ? 9.061 19.174 -12.700 1.00 92.56 100 PRO A O 1
ATOM 797 N N . SER A 1 101 ? 10.683 18.300 -13.987 1.00 93.94 101 SER A N 1
ATOM 798 C CA . SER A 1 101 ? 9.840 17.443 -14.830 1.00 93.94 101 SER A CA 1
ATOM 799 C C . SER A 1 101 ? 9.933 15.954 -14.473 1.00 93.94 101 SER A C 1
ATOM 801 O O . SER A 1 101 ? 9.442 15.112 -15.227 1.00 93.94 101 SER A O 1
ATOM 803 N N . PHE A 1 102 ? 10.545 15.610 -13.332 1.00 96.62 102 PHE A N 1
ATOM 804 C CA . PHE A 1 102 ? 10.661 14.226 -12.881 1.00 96.62 102 PHE A CA 1
ATOM 805 C C . PHE A 1 102 ? 9.273 13.572 -12.725 1.00 96.62 102 PHE A C 1
ATOM 807 O O . PHE A 1 102 ? 8.370 14.171 -12.129 1.00 96.62 102 PHE A O 1
ATOM 814 N N . PRO A 1 103 ? 9.069 12.343 -13.229 1.00 96.06 103 PRO A N 1
ATOM 815 C CA . PRO A 1 103 ? 7.758 11.709 -13.241 1.00 96.06 103 PRO A CA 1
ATOM 816 C C . PRO A 1 103 ? 7.188 11.516 -11.832 1.00 96.06 103 PRO A C 1
ATOM 818 O O . PRO A 1 103 ? 7.788 10.875 -10.968 1.00 96.06 103 PRO A O 1
ATOM 821 N N . GLY A 1 104 ? 5.990 12.064 -11.615 1.00 95.81 104 GLY A N 1
ATOM 822 C CA . GLY A 1 104 ? 5.275 12.013 -10.338 1.00 95.81 104 GLY A CA 1
ATOM 823 C C . GLY A 1 104 ? 5.627 13.125 -9.347 1.00 95.81 104 GLY A C 1
ATOM 824 O O . GLY A 1 104 ? 5.030 13.155 -8.273 1.00 95.81 104 GLY A O 1
ATOM 825 N N . LEU A 1 105 ? 6.542 14.041 -9.683 1.00 97.06 105 LEU A N 1
ATOM 826 C CA . LEU A 1 105 ? 6.800 15.239 -8.885 1.00 97.06 105 LEU A CA 1
ATOM 827 C C . LEU A 1 105 ? 5.667 16.260 -9.094 1.00 97.06 105 LEU A C 1
ATOM 829 O O . LEU A 1 105 ? 5.453 16.745 -10.205 1.00 97.06 105 LEU A O 1
ATOM 833 N N . ILE A 1 106 ? 4.926 16.575 -8.031 1.00 95.50 106 ILE A N 1
ATOM 834 C CA . ILE A 1 106 ? 3.788 17.507 -8.040 1.00 95.50 106 ILE A CA 1
ATOM 835 C C . ILE A 1 106 ? 3.916 18.401 -6.808 1.00 95.50 106 ILE A C 1
ATOM 837 O O . ILE A 1 106 ? 4.063 17.897 -5.702 1.00 95.50 106 ILE A O 1
ATOM 841 N N . ASP A 1 107 ? 3.909 19.723 -7.000 1.00 93.00 107 ASP A N 1
ATOM 842 C CA . ASP A 1 107 ? 3.992 20.740 -5.934 1.00 93.00 107 ASP A CA 1
ATOM 843 C C . ASP A 1 107 ? 5.134 20.544 -4.906 1.00 93.00 107 ASP A C 1
ATOM 845 O O . ASP A 1 107 ? 5.077 21.039 -3.782 1.00 93.00 107 ASP A O 1
ATOM 849 N N . GLY A 1 108 ? 6.215 19.866 -5.312 1.00 93.50 108 GLY A N 1
ATOM 850 C CA . GLY A 1 108 ? 7.378 19.574 -4.467 1.00 93.50 108 GLY A CA 1
ATOM 851 C C . GLY A 1 108 ? 7.323 18.240 -3.716 1.00 93.50 108 GLY A C 1
ATOM 852 O O . GLY A 1 108 ? 8.244 17.959 -2.956 1.00 93.50 108 GLY A O 1
ATOM 853 N N . THR A 1 109 ? 6.307 17.403 -3.941 1.00 96.25 109 THR A N 1
ATOM 854 C CA . THR A 1 109 ? 6.215 16.038 -3.395 1.00 96.25 109 THR A CA 1
ATOM 855 C C . THR A 1 109 ? 6.166 14.977 -4.497 1.00 96.25 109 THR A C 1
ATOM 857 O O . THR A 1 109 ? 5.673 15.224 -5.598 1.00 96.25 109 THR A O 1
ATOM 860 N N . LEU A 1 110 ? 6.710 13.789 -4.221 1.00 97.06 110 LEU A N 1
ATOM 861 C CA . LEU A 1 110 ? 6.795 12.677 -5.169 1.00 97.06 110 LEU A CA 1
ATOM 862 C C . LEU A 1 110 ? 5.650 11.680 -4.933 1.00 97.06 110 LEU A C 1
ATOM 864 O O . LEU A 1 110 ? 5.494 11.124 -3.845 1.00 97.06 110 LEU A O 1
ATOM 868 N N . HIS A 1 111 ? 4.871 11.427 -5.981 1.00 96.62 111 HIS A N 1
ATOM 869 C CA . HIS A 1 111 ? 3.708 10.540 -5.971 1.00 96.62 111 HIS A CA 1
ATOM 870 C C . HIS A 1 111 ? 3.869 9.388 -6.966 1.00 96.62 111 HIS A C 1
ATOM 872 O O . HIS A 1 111 ? 4.662 9.463 -7.906 1.00 96.62 111 HIS A O 1
ATOM 878 N N . SER A 1 112 ? 3.080 8.324 -6.802 1.00 95.31 112 SER A N 1
ATOM 879 C CA . SER A 1 112 ? 3.021 7.253 -7.798 1.00 95.31 112 SER A CA 1
ATOM 880 C C . SER A 1 112 ? 2.206 7.679 -9.015 1.00 95.31 112 SER A C 1
ATOM 882 O O . SER A 1 112 ? 1.043 8.060 -8.885 1.00 95.31 112 SER A O 1
ATOM 884 N N . ILE A 1 113 ? 2.791 7.527 -10.203 1.00 95.19 113 ILE A N 1
ATOM 885 C CA . ILE A 1 113 ? 2.097 7.745 -11.481 1.00 95.19 113 ILE A CA 1
ATOM 886 C C . ILE A 1 113 ? 1.266 6.514 -11.902 1.00 95.19 113 ILE A C 1
ATOM 888 O O . ILE A 1 113 ? 1.272 5.485 -11.219 1.00 95.19 113 ILE A O 1
ATOM 892 N N . ALA A 1 114 ? 0.539 6.632 -13.017 1.00 93.19 114 ALA A N 1
ATOM 893 C CA . ALA A 1 114 ? -0.203 5.531 -13.633 1.00 93.19 114 ALA A CA 1
ATOM 894 C C . ALA A 1 114 ? 0.717 4.410 -14.147 1.00 93.19 114 ALA A C 1
ATOM 896 O O . ALA A 1 114 ? 1.814 4.676 -14.636 1.00 93.19 114 ALA A O 1
ATOM 897 N N . MET A 1 115 ? 0.246 3.161 -14.092 1.00 92.19 115 MET A N 1
ATOM 898 C CA . MET A 1 115 ? 0.924 2.036 -14.746 1.00 92.19 115 MET A CA 1
ATOM 899 C C . MET A 1 115 ? 0.802 2.155 -16.279 1.00 92.19 115 MET A C 1
ATOM 901 O O . MET A 1 115 ? -0.295 2.449 -16.761 1.00 92.19 115 MET A O 1
ATOM 905 N N . PRO A 1 116 ? 1.868 1.892 -17.062 1.00 93.31 116 PRO A N 1
ATOM 906 C CA . PRO A 1 116 ? 1.811 1.935 -18.521 1.00 93.31 116 PRO A CA 1
ATOM 907 C C . PRO A 1 116 ? 0.762 0.982 -19.111 1.00 93.31 116 PRO A C 1
ATOM 909 O O . PRO A 1 116 ? 0.670 -0.183 -18.720 1.00 93.31 116 PRO A O 1
ATOM 912 N N . ASN A 1 117 ? 0.009 1.463 -20.105 1.00 93.44 117 ASN A N 1
ATOM 913 C CA . ASN A 1 117 ? -0.898 0.628 -20.891 1.00 93.44 117 ASN A CA 1
ATOM 914 C C . ASN A 1 117 ? -0.081 -0.264 -21.840 1.00 93.44 117 ASN A C 1
ATOM 916 O O . ASN A 1 117 ? 0.430 0.209 -22.851 1.00 93.44 117 ASN A O 1
ATOM 920 N N . LEU A 1 118 ? 0.015 -1.559 -21.547 1.00 94.25 118 LEU A N 1
ATOM 921 C CA . LEU A 1 118 ? 0.886 -2.511 -22.250 1.00 94.25 118 LEU A CA 1
ATOM 922 C C . LEU A 1 118 ? 0.491 -2.793 -23.712 1.00 94.25 118 LEU A C 1
ATOM 924 O O . LEU A 1 118 ? 1.214 -3.496 -24.421 1.00 94.25 118 LEU A O 1
ATOM 928 N N . HIS A 1 119 ? -0.636 -2.257 -24.188 1.00 93.00 119 HIS A N 1
ATOM 929 C CA . HIS A 1 119 ? -1.013 -2.307 -25.602 1.00 93.00 119 HIS A CA 1
ATOM 930 C C . HIS A 1 119 ? -0.508 -1.102 -26.406 1.00 93.00 119 HIS A C 1
ATOM 932 O O . HIS A 1 119 ? -0.461 -1.193 -27.631 1.00 93.00 119 HIS A O 1
ATOM 938 N N . THR A 1 120 ? -0.206 0.030 -25.755 1.00 92.75 120 THR A N 1
ATOM 939 C CA . THR A 1 120 ? 0.012 1.322 -26.437 1.00 92.75 120 THR A CA 1
ATOM 940 C C . THR A 1 120 ? 1.056 2.239 -25.789 1.00 92.75 120 THR A C 1
ATOM 942 O O . THR A 1 120 ? 1.187 3.382 -26.224 1.00 92.75 120 THR A O 1
ATOM 945 N N . CYS A 1 121 ? 1.733 1.815 -24.721 1.00 94.38 121 CYS A N 1
ATOM 946 C CA . CYS A 1 121 ? 2.732 2.624 -24.025 1.00 94.38 121 CYS A CA 1
ATOM 947 C C . CYS A 1 121 ? 3.900 2.991 -24.945 1.00 94.38 121 CYS A C 1
ATOM 949 O O . CYS A 1 121 ? 4.386 2.168 -25.710 1.00 94.38 121 CYS A O 1
ATOM 951 N N . SER A 1 122 ? 4.403 4.213 -24.840 1.00 95.94 122 SER A N 1
ATOM 952 C CA . SER A 1 122 ? 5.690 4.563 -25.432 1.00 95.94 122 SER A CA 1
ATOM 953 C C . SER A 1 122 ? 6.844 4.050 -24.564 1.00 95.94 122 SER A C 1
ATOM 955 O O . SER A 1 122 ? 6.696 3.808 -23.361 1.00 95.94 122 SER A O 1
ATOM 957 N N . ARG A 1 123 ? 8.047 3.983 -25.148 1.00 97.25 123 ARG A N 1
ATOM 958 C CA . ARG A 1 123 ? 9.294 3.774 -24.393 1.00 97.25 123 ARG A CA 1
ATOM 959 C C . ARG A 1 123 ? 9.456 4.781 -23.248 1.00 97.25 123 ARG A C 1
ATOM 961 O O . ARG A 1 123 ? 9.987 4.429 -22.198 1.00 97.25 123 ARG A O 1
ATOM 968 N N . GLN A 1 124 ? 8.989 6.016 -23.452 1.00 96.25 124 GLN A N 1
ATOM 969 C CA . GLN A 1 124 ? 9.060 7.083 -22.458 1.00 96.25 124 GLN A CA 1
ATOM 970 C C . GLN A 1 124 ? 8.115 6.825 -21.278 1.00 96.25 124 GLN A C 1
ATOM 972 O O . GLN A 1 124 ? 8.547 6.984 -20.144 1.00 96.25 124 GLN A O 1
ATOM 977 N N . ASP A 1 125 ? 6.890 6.340 -21.512 1.00 95.62 125 ASP A N 1
ATOM 978 C CA . ASP A 1 125 ? 5.956 5.986 -20.427 1.00 95.62 125 ASP A CA 1
ATOM 979 C C . ASP A 1 125 ? 6.536 4.883 -19.524 1.00 95.62 125 ASP A C 1
ATOM 981 O O . ASP A 1 125 ? 6.408 4.931 -18.301 1.00 95.62 125 ASP A O 1
ATOM 985 N N . VAL A 1 126 ? 7.217 3.898 -20.120 1.00 97.56 126 VAL A N 1
ATOM 986 C CA . VAL A 1 126 ? 7.887 2.813 -19.381 1.00 97.56 126 VAL A CA 1
ATOM 987 C C . VAL A 1 126 ? 9.114 3.324 -18.623 1.00 97.56 126 VAL A C 1
ATOM 989 O O . VAL A 1 126 ? 9.317 2.941 -17.471 1.00 97.56 126 VAL A O 1
ATOM 992 N N . LEU A 1 127 ? 9.908 4.212 -19.229 1.00 97.38 127 LEU A N 1
ATOM 993 C CA . LEU A 1 127 ? 11.052 4.842 -18.567 1.00 97.38 127 LEU A CA 1
ATOM 994 C C . LEU A 1 127 ? 10.617 5.730 -17.396 1.00 97.38 127 LEU A C 1
ATOM 996 O O . LEU A 1 127 ? 11.212 5.653 -16.327 1.00 97.38 127 LEU A O 1
ATOM 1000 N N . ASP A 1 128 ? 9.571 6.535 -17.566 1.00 97.06 128 ASP A N 1
ATOM 1001 C CA . ASP A 1 128 ? 9.056 7.394 -16.504 1.00 97.06 128 ASP A CA 1
ATOM 1002 C C . ASP A 1 128 ? 8.397 6.578 -15.381 1.00 97.06 128 ASP A C 1
ATOM 1004 O O . ASP A 1 128 ? 8.529 6.937 -14.210 1.00 97.06 128 ASP A O 1
ATOM 1008 N N . TYR A 1 129 ? 7.766 5.437 -15.694 1.00 97.69 129 TYR A N 1
ATOM 1009 C CA . TYR A 1 129 ? 7.296 4.501 -14.668 1.00 97.69 129 TYR A CA 1
ATOM 1010 C C . TYR A 1 129 ? 8.448 3.862 -13.892 1.00 97.69 129 TYR A C 1
ATOM 1012 O O . TYR A 1 129 ? 8.354 3.730 -12.670 1.00 97.69 129 TYR A O 1
ATOM 1020 N N . PHE A 1 130 ? 9.544 3.511 -14.567 1.00 98.44 130 PHE A N 1
ATOM 1021 C CA . PHE A 1 130 ? 10.747 2.969 -13.938 1.00 98.44 130 PHE A CA 1
ATOM 1022 C C . PHE A 1 130 ? 11.446 4.006 -13.047 1.00 98.44 130 PHE A C 1
ATOM 1024 O O . PHE A 1 130 ? 11.615 3.755 -11.853 1.00 98.44 130 PHE A O 1
ATOM 1031 N N . ASP A 1 131 ? 11.758 5.190 -13.589 1.00 98.06 131 ASP A N 1
ATOM 1032 C CA . ASP A 1 131 ? 12.365 6.312 -12.861 1.00 98.06 131 ASP A CA 1
ATOM 1033 C C . ASP A 1 131 ? 11.508 6.673 -11.620 1.00 98.06 131 ASP A C 1
ATOM 1035 O O . ASP A 1 131 ? 12.044 6.808 -10.518 1.00 98.06 131 ASP A O 1
ATOM 1039 N N . ASN A 1 132 ? 10.173 6.741 -11.756 1.00 97.88 132 ASN A N 1
ATOM 1040 C CA . ASN A 1 132 ? 9.246 6.974 -10.639 1.00 97.88 132 ASN A CA 1
ATOM 1041 C C . ASN A 1 132 ? 9.266 5.842 -9.599 1.00 97.88 132 ASN A C 1
ATOM 1043 O O . ASN A 1 132 ? 9.350 6.117 -8.405 1.00 97.88 132 ASN A O 1
ATOM 1047 N N . THR A 1 133 ? 9.201 4.578 -10.032 1.00 98.31 133 THR A N 1
ATOM 1048 C CA . THR A 1 133 ? 9.226 3.408 -9.132 1.00 98.31 133 THR A CA 1
ATOM 1049 C C . THR A 1 133 ? 10.486 3.405 -8.271 1.00 98.31 133 THR A C 1
ATOM 1051 O O . THR A 1 133 ? 10.411 3.281 -7.049 1.00 98.31 133 THR A O 1
ATOM 1054 N N . TRP A 1 134 ? 11.635 3.609 -8.912 1.00 98.06 134 TRP A N 1
ATOM 1055 C CA . TRP A 1 134 ? 12.938 3.565 -8.264 1.00 98.06 134 TRP A CA 1
ATOM 1056 C C . TRP A 1 134 ? 13.137 4.730 -7.284 1.00 98.06 134 TRP A C 1
ATOM 1058 O O . TRP A 1 134 ? 13.596 4.536 -6.154 1.00 98.06 134 TRP A O 1
ATOM 1068 N N . ALA A 1 135 ? 12.731 5.940 -7.688 1.00 97.31 135 ALA A N 1
ATOM 1069 C CA . ALA A 1 135 ? 12.805 7.137 -6.856 1.00 97.31 135 ALA A CA 1
ATOM 1070 C C . ALA A 1 135 ? 11.846 7.100 -5.654 1.00 97.31 135 ALA A C 1
ATOM 1072 O O . ALA A 1 135 ? 12.184 7.651 -4.611 1.00 97.31 135 ALA A O 1
ATOM 1073 N N . LEU A 1 136 ? 10.686 6.437 -5.753 1.00 97.69 136 LEU A N 1
ATOM 1074 C CA . LEU A 1 136 ? 9.790 6.233 -4.606 1.00 97.69 136 LEU A CA 1
ATOM 1075 C C . LEU A 1 136 ? 10.436 5.346 -3.530 1.00 97.69 136 LEU A C 1
ATOM 1077 O O . LEU A 1 136 ? 10.315 5.651 -2.342 1.00 97.69 136 LEU A O 1
ATOM 1081 N N . THR A 1 137 ? 11.143 4.282 -3.929 1.00 97.44 137 THR A N 1
ATOM 1082 C CA . THR A 1 137 ? 11.927 3.455 -2.997 1.00 97.44 137 THR A CA 1
ATOM 1083 C C . THR A 1 137 ? 13.047 4.273 -2.369 1.00 97.44 137 THR A C 1
ATOM 1085 O O . THR A 1 137 ? 13.156 4.309 -1.146 1.00 97.44 137 THR A O 1
ATOM 1088 N N . ASP A 1 138 ? 13.855 4.968 -3.174 1.00 95.81 138 ASP A N 1
ATOM 1089 C CA . ASP A 1 138 ? 14.947 5.786 -2.641 1.00 95.81 138 ASP A CA 1
ATOM 1090 C C . ASP A 1 138 ? 14.416 6.861 -1.675 1.00 95.81 138 ASP A C 1
ATOM 1092 O O . ASP A 1 138 ? 14.934 6.960 -0.568 1.00 95.81 138 ASP A O 1
ATOM 1096 N N . MET A 1 139 ? 13.322 7.557 -2.007 1.00 95.38 139 MET A N 1
ATOM 1097 C CA . MET A 1 139 ? 12.640 8.496 -1.107 1.00 95.38 139 MET A CA 1
ATOM 1098 C C . MET A 1 139 ? 12.251 7.858 0.229 1.00 95.38 139 MET A C 1
ATOM 1100 O O . MET A 1 139 ? 12.510 8.434 1.281 1.00 95.38 139 MET A O 1
ATOM 1104 N N . LEU A 1 140 ? 11.605 6.687 0.217 1.00 96.06 140 LEU A N 1
ATOM 1105 C CA . LEU A 1 140 ? 11.178 6.037 1.457 1.00 96.06 140 LEU A CA 1
ATOM 1106 C C . LEU A 1 140 ? 12.387 5.693 2.342 1.00 96.06 140 LEU A C 1
ATOM 1108 O O . LEU A 1 140 ? 12.342 5.907 3.553 1.00 96.06 140 LEU A O 1
ATOM 1112 N N . PHE A 1 141 ? 13.471 5.198 1.745 1.00 95.75 141 PHE A N 1
ATOM 1113 C CA . PHE A 1 141 ? 14.668 4.786 2.475 1.00 95.75 141 PHE A CA 1
ATOM 1114 C C . PHE A 1 141 ? 15.630 5.940 2.831 1.00 95.75 141 PHE A C 1
ATOM 1116 O O . PHE A 1 141 ? 16.428 5.758 3.748 1.00 95.75 141 PHE A O 1
ATOM 1123 N N . SER A 1 142 ? 15.513 7.136 2.234 1.00 93.75 142 SER A N 1
ATOM 1124 C CA . SER A 1 142 ? 16.300 8.315 2.660 1.00 93.75 142 SER A CA 1
ATOM 1125 C C . SER A 1 142 ? 15.892 8.850 4.038 1.00 93.75 142 SER A C 1
ATOM 1127 O O . SER A 1 142 ? 16.644 9.574 4.685 1.00 93.75 142 SER A O 1
ATOM 1129 N N . SER A 1 143 ? 14.731 8.417 4.538 1.00 94.12 143 SER A N 1
ATOM 1130 C CA . SER A 1 143 ? 14.210 8.771 5.861 1.00 94.12 143 SER A CA 1
ATOM 1131 C C . SER A 1 143 ? 15.034 8.269 7.052 1.00 94.12 143 SER A C 1
ATOM 1133 O O . SER A 1 143 ? 14.854 8.770 8.157 1.00 94.12 143 SER A O 1
ATOM 1135 N N . PHE A 1 144 ? 15.886 7.257 6.892 1.00 93.38 144 PHE A N 1
ATOM 1136 C CA . PHE A 1 144 ? 16.568 6.617 8.021 1.00 93.38 144 PHE A CA 1
ATOM 1137 C C . PHE A 1 144 ? 17.663 7.521 8.601 1.00 93.38 144 PHE A C 1
ATOM 1139 O O . PHE A 1 144 ? 18.495 8.056 7.869 1.00 93.38 144 PHE A O 1
ATOM 1146 N N . GLN A 1 145 ? 17.710 7.641 9.930 1.00 89.19 145 GLN A N 1
ATOM 1147 C CA . GLN A 1 145 ? 18.689 8.491 10.618 1.00 89.19 145 GLN A CA 1
ATOM 1148 C C . GLN A 1 145 ? 20.022 7.785 10.930 1.00 89.19 145 GLN A C 1
ATOM 1150 O O . GLN A 1 145 ? 21.054 8.450 11.020 1.00 89.19 145 GLN A O 1
ATOM 1155 N N . HIS A 1 146 ? 20.039 6.453 11.094 1.00 88.31 146 HIS A N 1
ATOM 1156 C CA . HIS A 1 146 ? 21.223 5.688 11.535 1.00 88.31 146 HIS A CA 1
ATOM 1157 C C . HIS A 1 146 ? 21.337 4.319 10.833 1.00 88.31 146 HIS A C 1
ATOM 1159 O O . HIS A 1 146 ? 20.318 3.671 10.591 1.00 88.31 146 HIS A O 1
ATOM 1165 N N . GLU A 1 147 ? 22.555 3.825 10.557 1.00 87.94 147 GLU A N 1
ATOM 1166 C CA . GLU A 1 147 ? 22.761 2.517 9.896 1.00 87.94 147 GLU A CA 1
ATOM 1167 C C . GLU A 1 147 ? 22.224 1.346 10.737 1.00 87.94 147 GLU A C 1
ATOM 1169 O O . GLU A 1 147 ? 21.652 0.400 10.197 1.00 87.94 147 GLU A O 1
ATOM 1174 N N . ASP A 1 148 ? 22.303 1.438 12.068 1.00 90.12 148 ASP A N 1
ATOM 1175 C CA . ASP A 1 148 ? 21.733 0.436 12.978 1.00 90.12 148 ASP A CA 1
ATOM 1176 C C . ASP A 1 148 ? 20.226 0.218 12.735 1.00 90.12 148 ASP A C 1
ATOM 1178 O O . ASP A 1 148 ? 19.729 -0.903 12.865 1.00 90.12 148 ASP A O 1
ATOM 1182 N N . ALA A 1 149 ? 19.490 1.256 12.316 1.00 91.25 149 ALA A N 1
ATOM 1183 C CA . ALA A 1 149 ? 18.071 1.146 11.986 1.00 91.25 149 ALA A CA 1
ATOM 1184 C C . ALA A 1 149 ? 17.817 0.368 10.680 1.00 91.25 149 ALA A C 1
ATOM 1186 O O . ALA A 1 149 ? 16.767 -0.265 10.554 1.00 91.25 149 ALA A O 1
ATOM 1187 N N . PHE A 1 150 ? 18.771 0.346 9.739 1.00 91.06 150 PHE A N 1
ATOM 1188 C CA . PHE A 1 150 ? 18.691 -0.494 8.536 1.00 91.06 150 PHE A CA 1
ATOM 1189 C C . PHE A 1 150 ? 18.806 -1.987 8.862 1.00 91.06 150 PHE A C 1
ATOM 1191 O O . PHE A 1 150 ? 18.140 -2.813 8.232 1.00 91.06 150 PHE A O 1
ATOM 1198 N N . VAL A 1 151 ? 19.645 -2.342 9.838 1.00 90.81 151 VAL A N 1
ATOM 1199 C CA . VAL A 1 151 ? 19.948 -3.739 10.201 1.00 90.81 151 VAL A CA 1
ATOM 1200 C C . VAL A 1 151 ? 19.155 -4.249 11.411 1.00 90.81 151 VAL A C 1
ATOM 1202 O O . VAL A 1 151 ? 19.159 -5.449 11.695 1.00 90.81 151 VAL A O 1
ATOM 1205 N N . GLN A 1 152 ? 18.391 -3.381 12.079 1.00 89.44 152 GLN A N 1
ATOM 1206 C CA . GLN A 1 152 ? 17.428 -3.771 13.104 1.00 89.44 152 GLN A CA 1
ATOM 1207 C C . GLN A 1 152 ? 16.271 -4.592 12.485 1.00 89.44 152 GLN A C 1
ATOM 1209 O O . GLN A 1 152 ? 15.604 -4.118 11.565 1.00 89.44 152 GLN A O 1
ATOM 1214 N N . PRO A 1 153 ? 15.960 -5.803 12.989 1.00 87.75 153 PRO A N 1
ATOM 1215 C CA . PRO A 1 153 ? 14.774 -6.542 12.562 1.00 87.75 153 PRO A CA 1
ATOM 1216 C C . PRO A 1 153 ? 13.490 -5.961 13.194 1.00 87.75 153 PRO A C 1
ATOM 1218 O O . PRO A 1 153 ? 13.536 -5.502 14.341 1.00 87.75 153 PRO A O 1
ATOM 1221 N N . PRO A 1 154 ? 12.326 -6.060 12.523 1.00 87.62 154 PRO A N 1
ATOM 1222 C CA . PRO A 1 154 ? 11.046 -5.611 13.073 1.00 87.62 154 PRO A CA 1
ATOM 1223 C C . PRO A 1 154 ? 10.691 -6.252 14.434 1.00 87.62 154 PRO A C 1
ATOM 1225 O O . PRO A 1 154 ? 11.007 -7.430 14.649 1.00 87.62 154 PRO A O 1
ATOM 1228 N N . PRO A 1 155 ? 9.954 -5.566 15.340 1.00 87.19 155 PRO A N 1
ATOM 1229 C CA . PRO A 1 155 ? 9.673 -6.034 16.716 1.00 87.19 155 PRO A CA 1
ATOM 1230 C C . PRO A 1 155 ? 8.836 -7.321 16.859 1.00 87.19 155 PRO A C 1
ATOM 1232 O O . PRO A 1 155 ? 8.504 -7.756 17.968 1.00 87.19 155 PRO A O 1
ATOM 1235 N N . HIS A 1 156 ? 8.394 -7.918 15.755 1.00 85.31 156 HIS A N 1
ATOM 1236 C CA . HIS A 1 156 ? 7.745 -9.228 15.749 1.00 85.31 156 HIS A CA 1
ATOM 1237 C C . HIS A 1 156 ? 8.686 -10.369 15.317 1.00 85.31 156 HIS A C 1
ATOM 1239 O O . HIS A 1 156 ? 8.309 -11.524 15.477 1.00 85.31 156 HIS A O 1
ATOM 1245 N N . HIS A 1 157 ? 9.888 -10.069 14.804 1.00 83.25 157 HIS A N 1
ATOM 1246 C CA . HIS A 1 157 ? 10.937 -11.026 14.408 1.00 83.25 157 HIS A CA 1
ATOM 1247 C C . HIS A 1 157 ? 10.528 -12.088 13.359 1.00 83.25 157 HIS A C 1
ATOM 1249 O O . HIS A 1 157 ? 11.121 -13.159 13.296 1.00 83.25 157 HIS A O 1
ATOM 1255 N N . LEU A 1 158 ? 9.532 -11.794 12.510 1.00 82.31 158 LEU A N 1
ATOM 1256 C CA . LEU A 1 158 ? 9.053 -12.689 11.428 1.00 82.31 158 LEU A CA 1
ATOM 1257 C C . LEU A 1 158 ? 9.460 -12.217 10.018 1.00 82.31 158 LEU A C 1
ATOM 1259 O O . LEU A 1 158 ? 9.084 -12.842 9.030 1.00 82.31 158 LEU A O 1
ATOM 1263 N N . ARG A 1 159 ? 10.175 -11.093 9.916 1.00 86.25 159 ARG A N 1
ATOM 1264 C CA . ARG A 1 159 ? 10.620 -10.445 8.674 1.00 86.25 159 ARG A CA 1
ATOM 1265 C C . ARG A 1 159 ? 12.089 -10.034 8.828 1.00 86.25 159 ARG A C 1
ATOM 1267 O O . ARG A 1 159 ? 12.577 -9.929 9.954 1.00 86.25 159 ARG A O 1
ATOM 1274 N N . HIS A 1 160 ? 12.786 -9.845 7.711 1.00 88.56 160 HIS A N 1
ATOM 1275 C CA . HIS A 1 160 ? 14.178 -9.385 7.706 1.00 88.56 160 HIS A CA 1
ATOM 1276 C C . HIS A 1 160 ? 14.295 -7.896 8.098 1.00 88.56 160 HIS A C 1
ATOM 1278 O O . HIS A 1 160 ? 13.283 -7.192 8.109 1.00 88.56 160 HIS A O 1
ATOM 1284 N N . PRO A 1 161 ? 15.506 -7.404 8.418 1.00 91.75 161 PRO A N 1
ATOM 1285 C CA . PRO A 1 161 ? 15.777 -5.975 8.551 1.00 91.75 161 PRO A CA 1
ATOM 1286 C C . PRO A 1 161 ? 15.558 -5.188 7.258 1.00 91.75 161 PRO A C 1
ATOM 1288 O O . PRO A 1 161 ? 15.477 -5.752 6.167 1.00 91.75 161 PRO A O 1
ATOM 1291 N N . MET A 1 162 ? 15.519 -3.865 7.375 1.00 92.94 162 MET A N 1
ATOM 1292 C CA . MET A 1 162 ? 15.235 -2.939 6.275 1.00 92.94 162 MET A CA 1
ATOM 1293 C C . MET A 1 162 ? 16.292 -2.986 5.154 1.00 92.94 162 MET A C 1
ATOM 1295 O O . MET A 1 162 ? 15.939 -2.850 3.984 1.00 92.94 162 MET A O 1
ATOM 1299 N N . ALA A 1 163 ? 17.548 -3.321 5.470 1.00 93.06 163 ALA A N 1
ATOM 1300 C CA . ALA A 1 163 ? 18.607 -3.591 4.489 1.00 93.06 163 ALA A CA 1
ATOM 1301 C C . ALA A 1 163 ? 18.214 -4.667 3.454 1.00 93.06 163 ALA A C 1
ATOM 1303 O O . ALA A 1 163 ? 18.529 -4.534 2.271 1.00 93.06 163 ALA A O 1
ATOM 1304 N N . PHE A 1 164 ? 17.461 -5.700 3.864 1.00 93.69 164 PHE A N 1
ATOM 1305 C CA . PHE A 1 164 ? 16.902 -6.681 2.929 1.00 93.69 164 PHE A CA 1
ATOM 1306 C C . PHE A 1 164 ? 15.926 -6.026 1.954 1.00 93.69 164 PHE A C 1
ATOM 1308 O O . PHE A 1 164 ? 16.014 -6.257 0.755 1.00 93.69 164 PHE A O 1
ATOM 1315 N N . TYR A 1 165 ? 15.006 -5.202 2.453 1.00 94.62 165 TYR A N 1
ATOM 1316 C CA . TYR A 1 165 ? 13.956 -4.592 1.638 1.00 94.62 165 TYR A CA 1
ATOM 1317 C C . TYR A 1 165 ? 14.486 -3.535 0.659 1.00 94.62 165 TYR A C 1
ATOM 1319 O O . TYR A 1 165 ? 13.854 -3.325 -0.371 1.00 94.62 165 TYR A O 1
ATOM 1327 N N . TYR A 1 166 ? 15.660 -2.951 0.922 1.00 95.50 166 TYR A N 1
ATOM 1328 C CA . TYR A 1 166 ? 16.351 -2.051 -0.007 1.00 95.50 166 TYR A CA 1
ATOM 1329 C C . TYR A 1 166 ? 17.143 -2.809 -1.098 1.00 95.50 166 TYR A C 1
ATOM 1331 O O . TYR A 1 166 ? 17.116 -2.447 -2.276 1.00 95.50 166 TYR A O 1
ATOM 1339 N N . GLY A 1 167 ? 17.814 -3.914 -0.742 1.00 95.81 167 GLY A N 1
ATOM 1340 C CA . GLY A 1 167 ? 18.588 -4.734 -1.688 1.00 95.81 167 GLY A CA 1
ATOM 1341 C C . GLY A 1 167 ? 17.767 -5.742 -2.509 1.00 95.81 167 GLY A C 1
ATOM 1342 O O . GLY A 1 167 ? 18.112 -6.042 -3.653 1.00 95.81 167 GLY A O 1
ATOM 1343 N N . HIS A 1 168 ? 16.665 -6.260 -1.963 1.00 95.94 168 HIS A N 1
ATOM 1344 C CA . HIS A 1 168 ? 15.886 -7.348 -2.563 1.00 95.94 168 HIS A CA 1
ATOM 1345 C C . HIS A 1 168 ? 15.168 -6.985 -3.872 1.00 95.94 168 HIS A C 1
ATOM 1347 O O . HIS A 1 168 ? 15.323 -7.752 -4.825 1.00 95.94 168 HIS A O 1
ATOM 1353 N N . PRO A 1 169 ? 14.453 -5.847 -4.003 1.00 96.94 169 PRO A N 1
ATOM 1354 C CA . PRO A 1 169 ? 13.854 -5.452 -5.280 1.00 96.94 169 PRO A CA 1
ATOM 1355 C C . PRO A 1 169 ? 14.906 -5.322 -6.385 1.00 96.94 169 PRO A C 1
ATOM 1357 O O . PRO A 1 169 ? 14.747 -5.879 -7.467 1.00 96.94 169 PRO A O 1
ATOM 1360 N N . THR A 1 170 ? 16.038 -4.698 -6.061 1.00 97.44 170 THR A N 1
ATOM 1361 C CA . THR A 1 170 ? 17.225 -4.542 -6.913 1.00 97.44 170 THR A CA 1
ATOM 1362 C C . THR A 1 170 ? 17.724 -5.890 -7.458 1.00 97.44 170 THR A C 1
ATOM 1364 O O . THR A 1 170 ? 17.817 -6.092 -8.669 1.00 97.44 170 THR A O 1
ATOM 1367 N N . CYS A 1 171 ? 17.960 -6.853 -6.561 1.00 97.06 171 CYS A N 1
ATOM 1368 C CA . CYS A 1 171 ? 18.345 -8.230 -6.891 1.00 97.06 171 CYS A CA 1
ATOM 1369 C C . CYS A 1 171 ? 17.277 -8.958 -7.729 1.00 97.06 171 CYS A C 1
ATOM 1371 O O . CYS A 1 171 ? 17.597 -9.731 -8.640 1.00 97.06 171 CYS A O 1
ATOM 1373 N N . PHE A 1 172 ? 15.997 -8.693 -7.461 1.00 97.38 172 PHE A N 1
ATOM 1374 C CA . PHE A 1 172 ? 14.886 -9.288 -8.189 1.00 97.38 172 PHE A CA 1
ATOM 1375 C C . PHE A 1 172 ? 14.879 -8.872 -9.669 1.00 97.38 172 PHE A C 1
ATOM 1377 O O . PHE A 1 172 ? 14.738 -9.759 -10.513 1.00 97.38 172 PHE A O 1
ATOM 1384 N N . TYR A 1 173 ? 15.125 -7.596 -10.014 1.00 98.06 173 TYR A N 1
ATOM 1385 C CA . TYR A 1 173 ? 15.271 -7.181 -11.423 1.00 98.06 173 TYR A CA 1
ATOM 1386 C C . TYR A 1 173 ? 16.349 -7.999 -12.139 1.00 98.06 173 TYR A C 1
ATOM 1388 O O . TYR A 1 173 ? 16.065 -8.595 -13.179 1.00 98.06 173 TYR A O 1
ATOM 1396 N N . VAL A 1 174 ? 17.559 -8.086 -11.569 1.00 98.12 174 VAL A N 1
ATOM 1397 C CA . VAL A 1 174 ? 18.674 -8.839 -12.169 1.00 98.12 174 VAL A CA 1
ATOM 1398 C C . VAL A 1 174 ? 18.282 -10.301 -12.374 1.00 98.12 174 VAL A C 1
ATOM 1400 O O . VAL A 1 174 ? 18.412 -10.840 -13.474 1.00 98.12 174 VAL A O 1
ATOM 1403 N N . ASN A 1 175 ? 17.740 -10.952 -11.345 1.00 96.19 175 ASN A N 1
ATOM 1404 C CA . ASN A 1 175 ? 17.392 -12.368 -11.414 1.00 96.19 175 ASN A CA 1
ATOM 1405 C C . ASN A 1 175 ? 16.223 -12.666 -12.369 1.00 96.19 175 ASN A C 1
ATOM 1407 O O . ASN A 1 175 ? 16.271 -13.679 -13.071 1.00 96.19 175 ASN A O 1
ATOM 1411 N N . LYS A 1 176 ? 15.201 -11.805 -12.465 1.00 96.44 176 LYS A N 1
ATOM 1412 C CA . LYS A 1 176 ? 14.114 -11.984 -13.445 1.00 96.44 176 LYS A CA 1
ATOM 1413 C C . LYS A 1 176 ? 14.558 -11.672 -14.869 1.00 96.44 176 LYS A C 1
ATOM 1415 O O . LYS A 1 176 ? 14.219 -12.438 -15.767 1.00 96.44 176 LYS A O 1
ATOM 1420 N N . CYS A 1 177 ? 15.378 -10.644 -15.073 1.00 97.88 177 CYS A N 1
ATOM 1421 C CA . CYS A 1 177 ? 15.953 -10.342 -16.382 1.00 97.88 177 CYS A CA 1
ATOM 1422 C C . CYS A 1 177 ? 16.852 -11.487 -16.879 1.00 97.88 177 CYS A C 1
ATOM 1424 O O . CYS A 1 177 ? 16.738 -11.889 -18.035 1.00 97.88 177 CYS A O 1
ATOM 1426 N N . ARG A 1 178 ? 17.653 -12.110 -16.004 1.00 97.00 178 ARG A N 1
ATOM 1427 C CA . ARG A 1 178 ? 18.415 -13.331 -16.335 1.00 97.00 178 ARG A CA 1
ATOM 1428 C C . ARG A 1 178 ? 17.515 -14.507 -16.717 1.00 97.00 178 ARG A C 1
ATOM 1430 O O . ARG A 1 178 ? 17.768 -15.159 -17.723 1.00 97.00 178 ARG A O 1
ATOM 1437 N N . LEU A 1 179 ? 16.449 -14.769 -15.955 1.00 95.81 179 LEU A N 1
ATOM 1438 C CA . LEU A 1 179 ? 15.496 -15.847 -16.267 1.00 95.81 179 LEU A CA 1
ATOM 1439 C C . LEU A 1 179 ? 14.725 -15.608 -17.575 1.00 95.81 179 LEU A C 1
ATOM 1441 O O . LEU A 1 179 ? 14.398 -16.571 -18.264 1.00 95.81 179 LEU A O 1
ATOM 1445 N N . ALA A 1 180 ? 14.465 -14.348 -17.928 1.00 96.88 180 ALA A N 1
ATOM 1446 C CA . ALA A 1 180 ? 13.882 -13.966 -19.211 1.00 96.88 180 ALA A CA 1
ATOM 1447 C C . ALA A 1 180 ? 14.894 -13.990 -20.373 1.00 96.88 180 ALA A C 1
ATOM 1449 O O . ALA A 1 180 ? 14.485 -13.925 -21.528 1.00 96.88 180 ALA A O 1
ATOM 1450 N N . GLY A 1 181 ? 16.203 -14.075 -20.106 1.00 97.00 181 GLY A N 1
ATOM 1451 C CA . GLY A 1 181 ? 17.259 -13.983 -21.122 1.00 97.00 181 GLY A CA 1
ATOM 1452 C C . GLY A 1 181 ? 17.586 -12.553 -21.577 1.00 97.00 181 GLY A C 1
ATOM 1453 O O . GLY A 1 181 ? 18.147 -12.380 -22.653 1.00 97.00 181 GLY A O 1
ATOM 1454 N N . LEU A 1 182 ? 17.217 -11.537 -20.788 1.00 97.12 182 LEU A N 1
ATOM 1455 C CA . LEU A 1 182 ? 17.617 -10.134 -20.984 1.00 97.12 182 LEU A CA 1
ATOM 1456 C C . LEU A 1 182 ? 19.054 -9.864 -20.510 1.00 97.12 182 LEU A C 1
ATOM 1458 O O . LEU A 1 182 ? 19.647 -8.861 -20.892 1.00 97.12 182 LEU A O 1
ATOM 1462 N N . LEU A 1 183 ? 19.593 -10.730 -19.645 1.00 97.31 183 LEU A N 1
ATOM 1463 C CA . LEU A 1 183 ? 20.934 -10.628 -19.069 1.00 97.31 183 LEU A CA 1
ATOM 1464 C C . LEU A 1 183 ? 21.618 -12.000 -19.066 1.00 97.31 183 LEU A C 1
ATOM 1466 O O . LEU A 1 183 ? 21.052 -12.973 -18.566 1.00 97.31 183 LEU A O 1
ATOM 1470 N N . ASP A 1 184 ? 22.865 -12.058 -19.533 1.00 95.25 184 ASP A N 1
ATOM 1471 C CA . ASP A 1 184 ? 23.659 -13.296 -19.575 1.00 95.25 184 ASP A CA 1
ATOM 1472 C C . ASP A 1 184 ? 24.164 -13.750 -18.188 1.00 95.25 184 ASP A C 1
ATOM 1474 O O . ASP A 1 184 ? 24.465 -14.927 -17.974 1.00 95.25 184 ASP A O 1
ATOM 1478 N N . GLY A 1 185 ? 24.275 -12.828 -17.225 1.00 95.12 185 GLY A N 1
ATOM 1479 C CA . GLY A 1 185 ? 24.930 -13.061 -15.934 1.00 95.12 185 GLY A CA 1
ATOM 1480 C C . GLY A 1 185 ? 24.398 -12.184 -14.792 1.00 95.12 185 GLY A C 1
ATOM 1481 O O . GLY A 1 185 ? 23.569 -11.306 -15.028 1.00 95.12 185 GLY A O 1
ATOM 1482 N N . PRO A 1 186 ? 24.817 -12.458 -13.540 1.00 96.50 186 PRO A N 1
ATOM 1483 C CA . PRO A 1 186 ? 24.531 -11.601 -12.386 1.00 96.50 186 PRO A CA 1
ATOM 1484 C C . PRO A 1 186 ? 25.314 -10.283 -12.465 1.00 96.50 186 PRO A C 1
ATOM 1486 O O . PRO A 1 186 ? 26.309 -10.206 -13.188 1.00 96.50 186 PRO A O 1
ATOM 1489 N N . VAL A 1 187 ? 24.899 -9.279 -11.686 1.00 97.06 187 VAL A N 1
ATOM 1490 C CA . VAL A 1 187 ? 25.653 -8.024 -11.551 1.00 97.06 187 VAL A CA 1
ATOM 1491 C C . VAL A 1 187 ? 26.725 -8.149 -10.465 1.00 97.06 187 VAL A C 1
ATOM 1493 O O . VAL A 1 187 ? 27.854 -7.732 -10.705 1.00 97.06 187 VAL A O 1
ATOM 1496 N N . ASP A 1 188 ? 26.421 -8.782 -9.324 1.00 96.88 188 ASP A N 1
ATOM 1497 C CA . ASP A 1 188 ? 27.374 -8.933 -8.205 1.00 96.88 188 ASP A CA 1
ATOM 1498 C C . ASP A 1 188 ? 27.615 -10.397 -7.752 1.00 96.88 188 ASP A C 1
ATOM 1500 O O . ASP A 1 188 ? 28.692 -10.751 -7.277 1.00 96.88 188 ASP A O 1
ATOM 1504 N N . ALA A 1 189 ? 26.647 -11.287 -7.966 1.00 94.50 189 ALA A N 1
ATOM 1505 C CA . ALA A 1 189 ? 26.547 -12.664 -7.471 1.00 94.50 189 ALA A CA 1
ATOM 1506 C C . ALA A 1 189 ? 26.453 -12.823 -5.939 1.00 94.50 189 ALA A C 1
ATOM 1508 O O . ALA A 1 189 ? 25.661 -13.656 -5.494 1.00 94.50 189 ALA A O 1
ATOM 1509 N N . TYR A 1 190 ? 27.202 -12.061 -5.134 1.00 93.62 190 TYR A N 1
ATOM 1510 C CA . TYR A 1 190 ? 27.094 -12.114 -3.671 1.00 93.62 190 TYR A CA 1
ATOM 1511 C C . TYR A 1 190 ? 25.805 -11.440 -3.187 1.00 93.62 190 TYR A C 1
ATOM 1513 O O . TYR A 1 190 ? 25.054 -12.057 -2.433 1.00 93.62 190 TYR A O 1
ATOM 1521 N N . TYR A 1 191 ? 25.479 -10.242 -3.676 1.00 94.12 191 TYR A N 1
ATOM 1522 C CA . TYR A 1 191 ? 24.200 -9.587 -3.391 1.00 94.12 191 TYR A CA 1
ATOM 1523 C C . TYR A 1 191 ? 23.013 -10.330 -3.997 1.00 94.12 191 TYR A C 1
ATOM 1525 O O . TYR A 1 191 ? 21.981 -10.451 -3.332 1.00 94.12 191 TYR A O 1
ATOM 1533 N N . GLU A 1 192 ? 23.143 -10.905 -5.197 1.00 93.31 192 GLU A N 1
ATOM 1534 C CA . GLU A 1 192 ? 22.084 -11.761 -5.726 1.00 93.31 192 GLU A CA 1
ATOM 1535 C C . GLU A 1 192 ? 21.833 -12.978 -4.820 1.00 93.31 192 GLU A C 1
ATOM 1537 O O . GLU A 1 192 ? 20.669 -13.279 -4.575 1.00 93.31 192 GLU A O 1
ATOM 1542 N N . ASP A 1 193 ? 22.855 -13.630 -4.250 1.00 89.88 193 ASP A N 1
ATOM 1543 C CA . ASP A 1 193 ? 22.650 -14.733 -3.293 1.00 89.88 193 ASP A CA 1
ATOM 1544 C C . ASP A 1 193 ? 22.129 -14.268 -1.920 1.00 89.88 193 ASP A C 1
ATOM 1546 O O . ASP A 1 193 ? 21.220 -14.871 -1.341 1.00 89.88 193 ASP A O 1
ATOM 1550 N N . LEU A 1 194 ? 22.661 -13.157 -1.408 1.00 90.06 194 LEU A N 1
ATOM 1551 C CA . LEU A 1 194 ? 22.288 -12.612 -0.106 1.00 90.06 194 LEU A CA 1
ATOM 1552 C C . LEU A 1 194 ? 20.814 -12.197 -0.070 1.00 90.06 194 LEU A C 1
ATOM 1554 O O . LEU A 1 194 ? 20.113 -12.515 0.900 1.00 90.06 194 LEU A O 1
ATOM 1558 N N . PHE A 1 195 ? 20.364 -11.516 -1.130 1.00 92.12 195 PHE A N 1
ATOM 1559 C CA . PHE A 1 195 ? 19.034 -10.929 -1.229 1.00 92.12 195 PHE A CA 1
ATOM 1560 C C . PHE A 1 195 ? 18.005 -11.800 -1.970 1.00 92.12 195 PHE A C 1
ATOM 1562 O O . PHE A 1 195 ? 16.822 -11.537 -1.798 1.00 92.12 195 PHE A O 1
ATOM 1569 N N . GLN A 1 196 ? 18.352 -12.843 -2.745 1.00 85.06 196 GLN A N 1
ATOM 1570 C CA . GLN A 1 196 ? 17.330 -13.643 -3.465 1.00 85.06 196 GLN A CA 1
ATOM 1571 C C . GLN A 1 196 ? 16.333 -14.375 -2.550 1.00 85.06 196 GLN A C 1
ATOM 1573 O O . GLN A 1 196 ? 15.211 -14.669 -2.967 1.00 85.06 196 GLN A O 1
ATOM 1578 N N . VAL A 1 197 ? 16.733 -14.706 -1.318 1.00 71.38 197 VAL A N 1
ATOM 1579 C CA . VAL A 1 197 ? 15.916 -15.516 -0.405 1.00 71.38 197 VAL A CA 1
ATOM 1580 C C . VAL A 1 197 ? 14.886 -14.636 0.301 1.00 71.38 197 VAL A C 1
ATOM 1582 O O . VAL A 1 197 ? 15.182 -14.006 1.314 1.00 71.38 197 VAL A O 1
ATOM 1585 N N . GLY A 1 198 ? 13.664 -14.622 -0.231 1.00 61.50 198 GLY A N 1
ATOM 1586 C CA . GLY A 1 198 ? 12.500 -14.041 0.436 1.00 61.50 198 GLY A CA 1
ATOM 1587 C C . GLY A 1 198 ? 12.124 -14.763 1.735 1.00 61.50 198 GLY A C 1
ATOM 1588 O O . GLY A 1 198 ? 12.544 -15.891 2.001 1.00 61.50 198 GLY A O 1
ATOM 1589 N N . VAL A 1 199 ? 11.281 -14.120 2.544 1.00 54.53 199 VAL A N 1
ATOM 1590 C CA . VAL A 1 199 ? 10.728 -14.737 3.756 1.00 54.53 199 VAL A CA 1
ATOM 1591 C C . VAL A 1 199 ? 9.730 -15.828 3.360 1.00 54.53 199 VAL A C 1
ATOM 1593 O O . VAL A 1 199 ? 8.623 -15.517 2.931 1.00 54.53 199 VAL A O 1
ATOM 1596 N N . ASP A 1 200 ? 10.094 -17.100 3.546 1.00 45.75 200 ASP A N 1
ATOM 1597 C CA . ASP A 1 200 ? 9.159 -18.223 3.401 1.00 45.75 200 ASP A CA 1
ATOM 1598 C C . ASP A 1 200 ? 8.026 -18.104 4.437 1.00 45.75 200 ASP A C 1
ATOM 1600 O O . ASP A 1 200 ? 8.210 -18.358 5.631 1.00 45.75 200 ASP A O 1
ATOM 1604 N N . GLU A 1 201 ? 6.839 -17.706 3.976 1.00 45.34 201 GLU A N 1
ATOM 1605 C CA . GLU A 1 201 ? 5.648 -17.536 4.815 1.00 45.34 201 GLU A CA 1
ATOM 1606 C C . GLU A 1 201 ? 5.134 -18.858 5.403 1.00 45.34 201 GLU A C 1
ATOM 1608 O O . GLU A 1 201 ? 4.437 -18.859 6.420 1.00 45.34 201 GLU A O 1
ATOM 1613 N N . MET A 1 202 ? 5.514 -19.993 4.809 1.00 38.34 202 MET A N 1
ATOM 1614 C CA . MET A 1 202 ? 5.163 -21.328 5.291 1.00 38.34 202 MET A CA 1
ATOM 1615 C C . MET A 1 202 ? 6.128 -21.820 6.384 1.00 38.34 202 MET A C 1
ATOM 1617 O O . MET A 1 202 ? 5.822 -22.807 7.056 1.00 38.34 202 MET A O 1
ATOM 1621 N N . ARG A 1 203 ? 7.244 -21.106 6.615 1.00 43.53 203 ARG A N 1
ATOM 1622 C CA . ARG A 1 203 ? 8.228 -21.326 7.693 1.00 43.53 203 ARG A CA 1
ATOM 1623 C C . ARG A 1 203 ? 8.354 -20.105 8.605 1.00 43.53 203 ARG A C 1
ATOM 1625 O O . ARG A 1 203 ? 9.412 -19.485 8.763 1.00 43.53 203 ARG A O 1
ATOM 1632 N N . TRP A 1 204 ? 7.238 -19.790 9.257 1.00 45.19 204 TRP A N 1
ATOM 1633 C CA . TRP A 1 204 ? 7.167 -18.829 10.363 1.00 45.19 204 TRP A CA 1
ATOM 1634 C C . TRP A 1 204 ? 8.026 -19.238 11.578 1.00 45.19 204 TRP A C 1
ATOM 1636 O O . TRP A 1 204 ? 8.294 -18.404 12.438 1.00 45.19 204 TRP A O 1
ATOM 1646 N N . ASP A 1 205 ? 8.444 -20.505 11.646 1.00 43.38 205 ASP A N 1
ATOM 1647 C CA . ASP A 1 205 ? 9.292 -21.103 12.678 1.00 43.38 205 ASP A CA 1
ATOM 1648 C C . ASP A 1 205 ? 10.797 -21.053 12.359 1.00 43.38 205 ASP A C 1
ATOM 1650 O O . ASP A 1 205 ? 11.612 -21.332 13.243 1.00 43.38 205 ASP A O 1
ATOM 1654 N N . ASP A 1 206 ? 11.193 -20.640 11.147 1.00 50.78 206 ASP A N 1
ATOM 1655 C CA . ASP A 1 206 ? 12.601 -20.377 10.846 1.00 50.78 206 ASP A CA 1
ATOM 1656 C C . ASP A 1 206 ? 13.045 -19.040 11.457 1.00 50.78 206 ASP A C 1
ATOM 1658 O O . ASP A 1 206 ? 12.999 -17.975 10.829 1.00 50.78 206 ASP A O 1
ATOM 1662 N N . MET A 1 207 ? 13.440 -19.131 12.726 1.00 47.00 207 MET A N 1
ATOM 1663 C CA . MET A 1 207 ? 13.955 -18.044 13.558 1.00 47.00 207 MET A CA 1
ATOM 1664 C C . MET A 1 207 ? 15.479 -17.853 13.426 1.00 47.00 207 MET A C 1
ATOM 1666 O O . MET A 1 207 ? 16.042 -17.019 14.131 1.00 47.00 207 MET A O 1
ATOM 1670 N N . SER A 1 208 ? 16.164 -18.582 12.530 1.00 48.38 208 SER A N 1
ATOM 1671 C CA . SER A 1 208 ? 17.629 -18.484 12.333 1.00 48.38 208 SER A CA 1
ATOM 1672 C C . SER A 1 208 ? 18.078 -17.236 11.546 1.00 48.38 208 SER A C 1
ATOM 1674 O O . SER A 1 208 ? 19.264 -17.013 11.312 1.00 48.38 208 SER A O 1
ATOM 1676 N N . LYS A 1 209 ? 17.128 -16.370 11.172 1.00 53.97 209 LYS A N 1
ATOM 1677 C CA . LYS A 1 209 ? 17.274 -15.261 10.209 1.00 53.97 209 LYS A CA 1
ATOM 1678 C C . LYS A 1 209 ? 18.223 -14.117 10.616 1.00 53.97 209 LYS A C 1
ATOM 1680 O O . LYS A 1 209 ? 18.448 -13.231 9.795 1.00 53.97 209 LYS A O 1
ATOM 1685 N N . ASN A 1 210 ? 18.788 -14.140 11.827 1.00 52.62 210 ASN A N 1
ATOM 1686 C CA . ASN A 1 210 ? 19.659 -13.086 12.371 1.00 52.62 210 ASN A CA 1
ATOM 1687 C C . ASN A 1 210 ? 21.162 -13.448 12.399 1.00 52.62 210 ASN A C 1
ATOM 1689 O O . ASN A 1 210 ? 21.942 -12.710 12.992 1.00 52.62 210 ASN A O 1
ATOM 1693 N N . GLU A 1 211 ? 21.590 -14.554 11.778 1.00 59.00 211 GLU A N 1
ATOM 1694 C CA . GLU A 1 211 ? 23.021 -14.924 11.682 1.00 59.00 211 GLU A CA 1
ATOM 1695 C C . GLU A 1 211 ? 23.747 -14.328 10.454 1.00 59.00 211 GLU A C 1
ATOM 1697 O O . GLU A 1 211 ? 24.942 -14.556 10.275 1.00 59.00 211 GLU A O 1
ATOM 1702 N N . LYS A 1 212 ? 23.050 -13.567 9.598 1.00 68.81 212 LYS A N 1
ATOM 1703 C CA . LYS A 1 212 ? 23.643 -12.901 8.428 1.00 68.81 212 LYS A CA 1
ATOM 1704 C C . LYS A 1 212 ? 24.210 -11.527 8.803 1.00 68.81 212 LYS A C 1
ATOM 1706 O O . LYS A 1 212 ? 23.477 -10.686 9.320 1.00 68.81 212 LYS A O 1
ATOM 1711 N N . GLU A 1 213 ? 25.476 -11.285 8.469 1.00 83.12 213 GLU A N 1
ATOM 1712 C CA . GLU A 1 213 ? 26.028 -9.928 8.375 1.00 83.12 213 GLU A CA 1
ATOM 1713 C C . GLU A 1 213 ? 25.403 -9.236 7.150 1.00 83.12 213 GLU A C 1
ATOM 1715 O O . GLU A 1 213 ? 25.402 -9.797 6.051 1.00 83.12 213 GLU A O 1
ATOM 1720 N N . TRP A 1 214 ? 24.815 -8.054 7.350 1.00 89.50 214 TRP A N 1
ATOM 1721 C CA . TRP A 1 214 ? 24.233 -7.246 6.274 1.00 89.50 214 TRP A CA 1
ATOM 1722 C C . TRP A 1 214 ? 25.280 -6.264 5.720 1.00 89.50 214 TRP A C 1
ATOM 1724 O O . TRP A 1 214 ? 26.160 -5.854 6.479 1.00 89.50 214 TRP A O 1
ATOM 1734 N N . PRO A 1 215 ? 25.214 -5.878 4.431 1.00 90.69 215 PRO A N 1
ATOM 1735 C CA . PRO A 1 215 ? 26.177 -4.952 3.837 1.00 90.69 215 PRO A CA 1
ATOM 1736 C C . PRO A 1 215 ? 25.957 -3.521 4.344 1.00 90.69 215 PRO A C 1
ATOM 1738 O O . PRO A 1 215 ? 24.875 -3.203 4.847 1.00 90.69 215 PRO A O 1
ATOM 1741 N N . LEU A 1 216 ? 26.958 -2.655 4.164 1.00 90.94 216 LEU A N 1
ATOM 1742 C CA . LEU A 1 216 ? 26.829 -1.227 4.465 1.00 90.94 216 LEU A CA 1
ATOM 1743 C C . LEU A 1 216 ? 25.820 -0.561 3.522 1.00 90.94 216 LEU A C 1
ATOM 1745 O O . LEU A 1 216 ? 25.623 -1.005 2.385 1.00 90.94 216 LEU A O 1
ATOM 1749 N N . VAL A 1 217 ? 25.200 0.531 3.976 1.00 91.19 217 VAL A N 1
ATOM 1750 C CA . VAL A 1 217 ? 24.160 1.224 3.198 1.00 91.19 217 VAL A CA 1
ATOM 1751 C C . VAL A 1 217 ? 24.727 1.762 1.878 1.00 91.19 217 VAL A C 1
ATOM 1753 O O . VAL A 1 217 ? 24.113 1.567 0.825 1.00 91.19 217 VAL A O 1
ATOM 1756 N N . ASP A 1 218 ? 25.932 2.340 1.910 1.00 91.00 218 ASP A N 1
ATOM 1757 C CA . ASP A 1 218 ? 26.666 2.810 0.725 1.00 91.00 218 ASP A CA 1
ATOM 1758 C C . ASP A 1 218 ? 26.895 1.712 -0.327 1.00 91.00 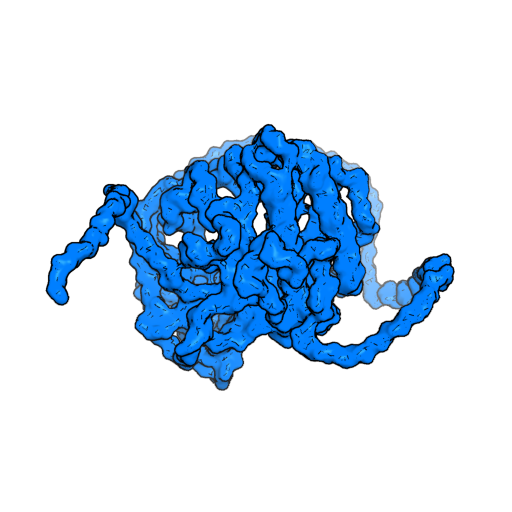218 ASP A C 1
ATOM 1760 O O . ASP A 1 218 ? 26.742 1.959 -1.528 1.00 91.00 218 ASP A O 1
ATOM 1764 N N . ASP A 1 219 ? 27.222 0.490 0.104 1.00 93.19 219 ASP A N 1
ATOM 1765 C CA . ASP A 1 219 ? 27.480 -0.624 -0.809 1.00 93.19 219 ASP A CA 1
ATOM 1766 C C . ASP A 1 219 ? 26.183 -1.075 -1.507 1.00 93.19 219 ASP A C 1
ATOM 1768 O O . ASP A 1 219 ? 26.170 -1.318 -2.720 1.00 93.19 219 ASP A O 1
ATOM 1772 N N . VAL A 1 220 ? 25.062 -1.122 -0.772 1.00 94.06 220 VAL A N 1
ATOM 1773 C CA . VAL A 1 220 ? 23.739 -1.432 -1.347 1.00 94.06 220 VAL A CA 1
ATOM 1774 C C . VAL A 1 220 ? 23.272 -0.310 -2.284 1.00 94.06 220 VAL A C 1
ATOM 1776 O O . VAL A 1 220 ? 22.713 -0.603 -3.343 1.00 94.06 220 VAL A O 1
ATOM 1779 N N . GLN A 1 221 ? 23.553 0.962 -1.975 1.00 93.38 221 GLN A N 1
ATOM 1780 C CA . GLN A 1 221 ? 23.310 2.073 -2.905 1.00 93.38 221 GLN A CA 1
ATOM 1781 C C . GLN A 1 221 ? 24.178 1.982 -4.170 1.00 93.38 221 GLN A C 1
ATOM 1783 O O . GLN A 1 221 ? 23.708 2.290 -5.266 1.00 93.38 221 GLN A O 1
ATOM 1788 N N . ALA A 1 222 ? 25.448 1.578 -4.061 1.00 94.25 222 ALA A N 1
ATOM 1789 C CA . ALA A 1 222 ? 26.331 1.388 -5.216 1.00 94.25 222 ALA A CA 1
ATOM 1790 C C . ALA A 1 222 ? 25.843 0.244 -6.125 1.00 94.25 222 ALA A C 1
ATOM 1792 O O . ALA A 1 222 ? 25.810 0.394 -7.352 1.00 94.25 222 ALA A O 1
ATOM 1793 N N . TYR A 1 223 ? 25.374 -0.856 -5.528 1.00 96.81 223 TYR A N 1
ATOM 1794 C CA . TYR A 1 223 ? 24.688 -1.932 -6.243 1.00 96.81 223 TYR A CA 1
ATOM 1795 C C . TYR A 1 223 ? 23.410 -1.427 -6.931 1.00 96.81 223 TYR A C 1
ATOM 1797 O O . TYR A 1 223 ? 23.244 -1.635 -8.134 1.00 96.81 223 TYR A O 1
ATOM 1805 N N . ARG A 1 224 ? 22.556 -0.674 -6.218 1.00 97.19 224 ARG A N 1
ATOM 1806 C CA . ARG A 1 224 ? 21.346 -0.046 -6.781 1.00 97.19 224 ARG A CA 1
ATOM 1807 C C . ARG A 1 224 ? 21.649 0.857 -7.973 1.00 97.19 224 ARG A C 1
ATOM 1809 O O . ARG A 1 224 ? 21.063 0.637 -9.025 1.00 97.19 224 ARG A O 1
ATOM 1816 N N . ARG A 1 225 ? 22.608 1.784 -7.865 1.00 95.94 225 ARG A N 1
ATOM 1817 C CA . ARG A 1 225 ? 23.060 2.636 -8.988 1.00 95.94 225 ARG A CA 1
ATOM 1818 C C . ARG A 1 225 ? 23.453 1.808 -10.217 1.00 95.94 225 ARG A C 1
ATOM 1820 O O . ARG A 1 225 ? 23.044 2.118 -11.331 1.00 95.94 225 ARG A O 1
ATOM 1827 N N . THR A 1 226 ? 24.204 0.725 -10.007 1.00 97.38 226 THR A N 1
ATOM 1828 C CA . THR A 1 226 ? 24.670 -0.157 -11.091 1.00 97.38 226 THR A CA 1
ATOM 1829 C C . THR A 1 226 ? 23.514 -0.896 -11.773 1.00 97.38 226 THR A C 1
ATOM 1831 O O . THR A 1 226 ? 23.471 -0.981 -13.000 1.00 97.38 226 THR A O 1
ATOM 1834 N N . VAL A 1 227 ? 22.556 -1.413 -10.996 1.00 98.31 227 VAL A N 1
ATOM 1835 C CA . VAL A 1 227 ? 21.380 -2.115 -11.535 1.00 98.31 227 VAL A CA 1
ATOM 1836 C C . VAL A 1 227 ? 20.398 -1.144 -12.196 1.00 98.31 227 VAL A C 1
ATOM 1838 O O . VAL A 1 227 ? 19.875 -1.472 -13.257 1.00 98.31 227 VAL A O 1
ATOM 1841 N N . TYR A 1 228 ? 20.188 0.053 -11.644 1.00 98.50 228 TYR A N 1
ATOM 1842 C CA . TYR A 1 228 ? 19.342 1.085 -12.248 1.00 98.50 228 TYR A CA 1
ATOM 1843 C C . TYR A 1 228 ? 19.800 1.427 -13.671 1.00 98.50 228 TYR A C 1
ATOM 1845 O O . TYR A 1 228 ? 19.009 1.303 -14.603 1.00 98.50 228 TYR A O 1
ATOM 1853 N N . GLU A 1 229 ? 21.082 1.756 -13.867 1.00 98.00 229 GLU A N 1
ATOM 1854 C CA . GLU A 1 229 ? 21.628 2.066 -15.198 1.00 98.00 229 GLU A CA 1
ATOM 1855 C C . GLU A 1 229 ? 21.538 0.871 -16.163 1.00 98.00 229 GLU A C 1
ATOM 1857 O O . GLU A 1 229 ? 21.240 1.044 -17.347 1.00 98.00 229 GLU A O 1
ATOM 1862 N N . LEU A 1 230 ? 21.715 -0.359 -15.666 1.00 98.25 230 LEU A N 1
ATOM 1863 C CA . LEU A 1 230 ? 21.556 -1.573 -16.469 1.00 98.25 230 LEU A CA 1
ATOM 1864 C C . LEU A 1 230 ? 20.109 -1.764 -16.951 1.00 98.25 230 LEU A C 1
ATOM 1866 O O . LEU A 1 230 ? 19.881 -1.976 -18.143 1.00 98.25 230 LEU A O 1
ATOM 1870 N N . ILE A 1 231 ? 19.127 -1.676 -16.050 1.00 98.50 231 ILE A N 1
ATOM 1871 C CA . ILE A 1 231 ? 17.703 -1.843 -16.384 1.00 98.50 231 ILE A CA 1
ATOM 1872 C C . ILE A 1 231 ? 17.203 -0.677 -17.248 1.00 98.50 231 ILE A C 1
ATOM 1874 O O . ILE A 1 231 ? 16.486 -0.905 -18.224 1.00 98.50 231 ILE A O 1
ATOM 1878 N N . LYS A 1 232 ? 17.658 0.552 -16.978 1.00 98.38 232 LYS A N 1
ATOM 1879 C CA . LYS A 1 232 ? 17.432 1.726 -17.831 1.00 98.38 232 LYS A CA 1
ATOM 1880 C C . LYS A 1 232 ? 17.979 1.499 -19.242 1.00 98.38 232 LYS A C 1
ATOM 1882 O O . LYS A 1 232 ? 17.274 1.753 -20.217 1.00 98.38 232 LYS A O 1
ATOM 1887 N N . GLY A 1 233 ? 19.187 0.947 -19.365 1.00 98.06 233 GLY A N 1
ATOM 1888 C CA . GLY A 1 233 ? 19.787 0.552 -20.641 1.00 98.06 233 GLY A CA 1
ATOM 1889 C C . GLY A 1 233 ? 18.968 -0.499 -21.399 1.00 98.06 233 GLY A C 1
ATOM 1890 O O . GLY A 1 233 ? 18.799 -0.376 -22.615 1.00 98.06 233 GLY A O 1
ATOM 1891 N N . LEU A 1 234 ? 18.394 -1.486 -20.699 1.00 98.12 234 LEU A N 1
ATOM 1892 C CA . LEU A 1 234 ? 17.456 -2.446 -21.297 1.00 98.12 234 LEU A CA 1
ATOM 1893 C C . LEU A 1 234 ? 16.186 -1.741 -21.798 1.00 98.12 234 LEU A C 1
ATOM 1895 O O . LEU A 1 234 ? 15.851 -1.884 -22.970 1.00 98.12 234 LEU A O 1
ATOM 1899 N N . ILE A 1 235 ? 15.518 -0.926 -20.974 1.00 98.12 235 ILE A N 1
ATOM 1900 C CA . ILE A 1 235 ? 14.313 -0.164 -21.368 1.00 98.12 235 ILE A CA 1
ATOM 1901 C C . ILE A 1 235 ? 14.593 0.718 -22.598 1.00 98.12 235 ILE A C 1
ATOM 1903 O O . ILE A 1 235 ? 13.799 0.759 -23.541 1.00 98.12 235 ILE A O 1
ATOM 1907 N N . LEU A 1 236 ? 15.753 1.379 -22.633 1.00 97.56 236 LEU A N 1
ATOM 1908 C CA . LEU A 1 236 ? 16.165 2.258 -23.729 1.00 97.56 236 LEU A CA 1
ATOM 1909 C C . LEU A 1 236 ? 16.496 1.529 -25.044 1.00 97.56 236 LEU A C 1
ATOM 1911 O O . LEU A 1 236 ? 16.506 2.176 -26.088 1.00 97.56 236 LEU A O 1
ATOM 1915 N N . SER A 1 237 ? 16.749 0.216 -25.016 1.00 96.69 237 SER A N 1
ATOM 1916 C CA . SER A 1 237 ? 17.185 -0.565 -26.189 1.00 96.69 237 SER A CA 1
ATOM 1917 C C . SER A 1 237 ? 16.275 -1.738 -26.575 1.00 96.69 237 SER A C 1
ATOM 1919 O O . SER A 1 237 ? 16.441 -2.302 -27.655 1.00 96.69 237 SER A O 1
ATOM 1921 N N . HIS A 1 238 ? 15.302 -2.113 -25.738 1.00 96.69 238 HIS A N 1
ATOM 1922 C CA . HIS A 1 238 ? 14.479 -3.301 -25.974 1.00 96.69 238 HIS A CA 1
ATOM 1923 C C . HIS A 1 238 ? 13.561 -3.150 -27.209 1.00 96.69 238 HIS A C 1
ATOM 1925 O O . HIS A 1 238 ? 12.882 -2.122 -27.310 1.00 96.69 238 HIS A O 1
ATOM 1931 N N . PRO A 1 239 ? 13.462 -4.159 -28.105 1.00 93.81 239 PRO A N 1
ATOM 1932 C CA . PRO A 1 239 ? 12.594 -4.109 -29.289 1.00 93.81 239 PRO A CA 1
ATOM 1933 C C . PRO A 1 239 ? 11.089 -4.037 -28.989 1.00 93.81 239 PRO A C 1
ATOM 1935 O O . PRO A 1 239 ? 10.368 -3.333 -29.687 1.00 93.81 239 PRO A O 1
ATOM 1938 N N . ASP A 1 240 ? 10.608 -4.711 -27.933 1.00 94.00 240 ASP A N 1
ATOM 1939 C CA . ASP A 1 240 ? 9.193 -4.631 -27.501 1.00 94.00 240 ASP A CA 1
ATOM 1940 C C . ASP A 1 240 ? 8.752 -3.212 -27.082 1.00 94.00 240 ASP A C 1
ATOM 1942 O O . ASP A 1 240 ? 7.581 -3.017 -26.789 1.00 94.00 240 ASP A O 1
ATOM 1946 N N . LEU A 1 241 ? 9.675 -2.244 -27.008 1.00 95.69 241 LEU A N 1
ATOM 1947 C CA . LEU A 1 241 ? 9.418 -0.850 -26.634 1.00 95.69 241 LEU A CA 1
ATOM 1948 C C . LEU A 1 241 ? 9.707 0.130 -27.788 1.00 95.69 241 LEU A C 1
ATOM 1950 O O . LEU A 1 241 ? 9.868 1.325 -27.555 1.00 95.69 241 LEU A O 1
ATOM 1954 N N . GLU A 1 242 ? 9.815 -0.356 -29.028 1.00 93.88 242 GLU A N 1
ATOM 1955 C CA . GLU A 1 242 ? 9.873 0.510 -30.214 1.00 93.88 242 GLU A CA 1
ATOM 1956 C C . GLU A 1 242 ? 8.516 1.154 -30.532 1.00 93.88 242 GLU A C 1
ATOM 1958 O O . GLU A 1 242 ? 7.454 0.602 -30.233 1.00 93.88 242 GLU A O 1
ATOM 1963 N N . ASP A 1 243 ? 8.546 2.309 -31.200 1.00 90.38 243 ASP A N 1
ATOM 1964 C CA . ASP A 1 243 ? 7.333 3.014 -31.624 1.00 90.38 243 ASP A CA 1
ATOM 1965 C C . ASP A 1 243 ? 6.452 2.120 -32.516 1.00 90.38 243 ASP A C 1
ATOM 1967 O O . ASP A 1 243 ? 6.856 1.674 -33.594 1.00 90.38 243 ASP A O 1
ATOM 1971 N N . GLY A 1 244 ? 5.213 1.880 -32.078 1.00 87.50 244 GLY A N 1
ATOM 1972 C CA . GLY A 1 244 ? 4.266 1.011 -32.781 1.00 87.50 244 GLY A CA 1
ATOM 1973 C C . GLY A 1 244 ? 4.446 -0.489 -32.514 1.00 87.50 244 GLY A C 1
ATOM 1974 O O . GLY A 1 244 ? 4.012 -1.298 -33.339 1.00 87.50 244 GLY A O 1
ATOM 1975 N N . HIS A 1 245 ? 5.066 -0.871 -31.392 1.00 93.81 245 HIS A N 1
ATOM 1976 C CA . HIS A 1 245 ? 5.118 -2.261 -30.935 1.00 93.81 245 HIS A CA 1
ATOM 1977 C C . HIS A 1 245 ? 3.720 -2.904 -30.793 1.00 93.81 245 HIS A C 1
ATOM 1979 O O . HIS A 1 245 ? 2.698 -2.236 -30.630 1.00 93.81 245 HIS A O 1
ATOM 1985 N N . GLY A 1 246 ? 3.669 -4.239 -30.856 1.00 93.81 246 GLY A N 1
ATOM 1986 C CA . GLY A 1 246 ? 2.459 -5.006 -30.538 1.00 93.81 246 GLY A CA 1
ATOM 1987 C C . GLY A 1 246 ? 2.266 -5.186 -29.023 1.00 93.81 246 GLY A C 1
ATOM 1988 O O . GLY A 1 246 ? 3.207 -4.940 -28.269 1.00 93.81 246 GLY A O 1
ATOM 1989 N N . PRO A 1 247 ? 1.091 -5.651 -28.556 1.00 94.69 247 PRO A N 1
ATOM 1990 C CA . PRO A 1 247 ? 0.810 -5.831 -27.131 1.00 94.69 247 PRO A CA 1
ATOM 1991 C C . PRO A 1 247 ? 1.889 -6.610 -26.369 1.00 94.69 247 PRO A C 1
ATOM 1993 O O . PRO A 1 247 ? 2.255 -7.725 -26.751 1.00 94.69 247 PRO A O 1
ATOM 1996 N N . ILE A 1 248 ? 2.353 -6.037 -25.258 1.00 95.69 248 ILE A N 1
ATOM 1997 C CA . ILE A 1 248 ? 3.259 -6.698 -24.319 1.00 95.69 248 ILE A CA 1
ATOM 1998 C C . ILE A 1 248 ? 2.425 -7.620 -23.425 1.00 95.69 248 ILE A C 1
ATOM 2000 O O . ILE A 1 248 ? 1.446 -7.202 -22.811 1.00 95.69 248 ILE A O 1
ATOM 2004 N N . THR A 1 249 ? 2.801 -8.895 -23.364 1.00 94.62 249 THR A N 1
ATOM 2005 C CA . THR A 1 249 ? 2.029 -9.957 -22.697 1.00 94.62 249 THR A CA 1
ATOM 2006 C C . THR A 1 249 ? 2.928 -10.808 -21.806 1.00 94.62 24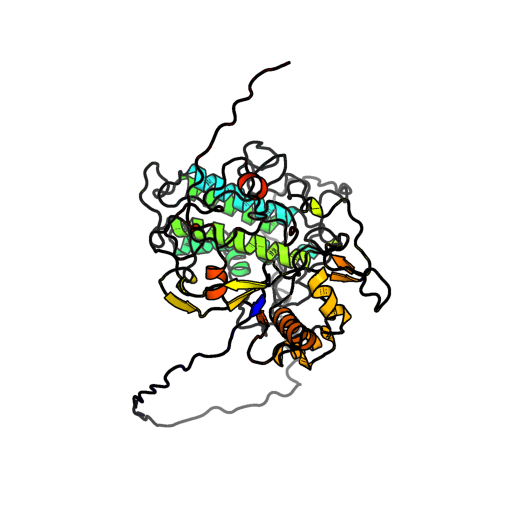9 THR A C 1
ATOM 2008 O O . THR A 1 249 ? 4.149 -10.717 -21.888 1.00 94.62 249 THR A O 1
ATOM 2011 N N . ALA A 1 250 ? 2.351 -11.722 -21.022 1.00 93.00 250 ALA A N 1
ATOM 2012 C CA . ALA A 1 250 ? 3.107 -12.677 -20.203 1.00 93.00 250 ALA A CA 1
ATOM 2013 C C . ALA A 1 250 ? 4.061 -13.609 -20.993 1.00 93.00 250 ALA A C 1
ATOM 2015 O O . ALA A 1 250 ? 4.852 -14.327 -20.385 1.00 93.00 250 ALA A O 1
ATOM 2016 N N . THR A 1 251 ? 3.998 -13.618 -22.333 1.00 93.06 251 THR A N 1
ATOM 2017 C CA . THR A 1 251 ? 4.967 -14.310 -23.207 1.00 93.06 251 THR A CA 1
ATOM 2018 C C . THR A 1 251 ? 6.069 -13.406 -23.773 1.00 93.06 251 THR A C 1
ATOM 2020 O O . THR A 1 251 ? 7.019 -13.917 -24.362 1.00 93.06 251 THR A O 1
ATOM 2023 N N . SER A 1 252 ? 5.957 -12.086 -23.612 1.00 95.38 252 SER A N 1
ATOM 2024 C CA . SER A 1 252 ? 6.958 -11.106 -24.045 1.00 95.38 252 SER A CA 1
ATOM 2025 C C . SER A 1 252 ? 8.155 -11.099 -23.096 1.00 95.38 252 SER A C 1
ATOM 2027 O O . SER A 1 252 ? 7.997 -11.193 -21.879 1.00 95.38 252 SER A O 1
ATOM 2029 N N . GLN A 1 253 ? 9.365 -10.932 -23.631 1.00 95.31 253 GLN A N 1
ATOM 2030 C CA . GLN A 1 253 ? 10.584 -10.910 -22.817 1.00 95.31 253 GLN A CA 1
ATOM 2031 C C . GLN A 1 253 ? 10.603 -9.703 -21.860 1.00 95.31 253 GLN A C 1
ATOM 2033 O O . GLN A 1 253 ? 10.966 -9.822 -20.687 1.00 95.31 253 GLN A O 1
ATOM 2038 N N . SER A 1 254 ? 10.107 -8.563 -22.346 1.00 96.06 254 SER A N 1
ATOM 2039 C CA . SER A 1 254 ? 9.915 -7.319 -21.593 1.00 96.06 254 SER A CA 1
ATOM 2040 C C . SER A 1 254 ? 8.975 -7.437 -20.383 1.00 96.06 254 SER A C 1
ATOM 2042 O O . SER A 1 254 ? 9.051 -6.597 -19.487 1.00 96.06 254 SER A O 1
ATOM 2044 N N . TRP A 1 255 ? 8.152 -8.492 -20.271 1.00 97.00 255 TRP A N 1
ATOM 2045 C CA . TRP A 1 255 ? 7.280 -8.728 -19.107 1.00 97.00 255 TRP A CA 1
ATOM 2046 C C . TRP A 1 255 ? 8.057 -8.785 -17.781 1.00 97.00 255 TRP A C 1
ATOM 2048 O O . TRP A 1 255 ? 7.542 -8.393 -16.734 1.00 97.00 255 TRP A O 1
ATOM 2058 N N . ALA A 1 256 ? 9.325 -9.212 -17.820 1.00 97.38 256 ALA A N 1
ATOM 2059 C CA . ALA A 1 256 ? 10.208 -9.225 -16.654 1.00 97.38 256 ALA A CA 1
ATOM 2060 C C . ALA A 1 256 ? 10.540 -7.821 -16.108 1.00 97.38 256 ALA A C 1
ATOM 2062 O O . ALA A 1 256 ? 10.780 -7.688 -14.909 1.00 97.38 256 ALA A O 1
ATOM 2063 N N . LEU A 1 257 ? 10.515 -6.780 -16.951 1.00 98.12 257 LEU A N 1
ATOM 2064 C CA . LEU A 1 257 ? 10.738 -5.389 -16.537 1.00 98.12 257 LEU A CA 1
ATOM 2065 C C . LEU A 1 257 ? 9.553 -4.889 -15.698 1.00 98.12 257 LEU A C 1
ATOM 2067 O O . LEU A 1 257 ? 9.742 -4.372 -14.599 1.00 98.12 257 LEU A O 1
ATOM 2071 N N . PHE A 1 258 ? 8.328 -5.131 -16.176 1.00 97.81 258 PHE A N 1
ATOM 2072 C CA . PHE A 1 258 ? 7.095 -4.801 -15.455 1.00 97.81 258 PHE A CA 1
ATOM 2073 C C . PHE A 1 258 ? 6.938 -5.624 -14.174 1.00 97.81 258 PHE A C 1
ATOM 2075 O O . PHE A 1 258 ? 6.603 -5.067 -13.134 1.00 97.81 258 PHE A O 1
ATOM 2082 N N . MET A 1 259 ? 7.295 -6.914 -14.205 1.00 97.88 259 MET A N 1
ATOM 2083 C CA . MET A 1 259 ? 7.376 -7.742 -12.997 1.00 97.88 259 MET A CA 1
ATOM 2084 C C . MET A 1 259 ? 8.328 -7.140 -11.954 1.00 97.88 259 MET A C 1
ATOM 2086 O O . MET A 1 259 ? 8.020 -7.185 -10.768 1.00 97.88 259 MET A O 1
ATOM 2090 N N . GLY A 1 260 ? 9.471 -6.586 -12.376 1.00 98.12 260 GLY A N 1
ATOM 2091 C CA . GLY A 1 260 ? 10.416 -5.906 -11.488 1.00 98.12 260 GLY A CA 1
ATOM 2092 C C . GLY A 1 260 ? 9.835 -4.639 -10.855 1.00 98.12 260 GLY A C 1
ATOM 2093 O O . GLY A 1 260 ? 9.893 -4.495 -9.635 1.00 98.12 260 GLY A O 1
ATOM 2094 N N . MET A 1 261 ? 9.210 -3.775 -11.661 1.00 98.31 261 MET A N 1
ATOM 2095 C CA . MET A 1 261 ? 8.598 -2.526 -11.185 1.00 98.31 261 MET A CA 1
ATOM 2096 C C . MET A 1 261 ? 7.437 -2.780 -10.213 1.00 98.31 261 MET A C 1
ATOM 2098 O O . MET A 1 261 ? 7.405 -2.203 -9.126 1.00 98.31 261 MET A O 1
ATOM 2102 N N . GLU A 1 262 ? 6.534 -3.709 -10.531 1.00 97.44 262 GLU A N 1
ATOM 2103 C CA . GLU A 1 262 ? 5.424 -4.063 -9.634 1.00 97.44 262 GLU A CA 1
ATOM 2104 C C . GLU A 1 262 ? 5.901 -4.753 -8.354 1.00 97.44 262 GLU A C 1
ATOM 2106 O O . GLU A 1 262 ? 5.362 -4.523 -7.271 1.00 97.44 262 GLU A O 1
ATOM 2111 N N . HIS A 1 263 ? 6.955 -5.565 -8.444 1.00 97.25 263 HIS A N 1
ATOM 2112 C CA . HIS A 1 263 ? 7.578 -6.171 -7.275 1.00 97.25 263 HIS A CA 1
ATOM 2113 C C . HIS A 1 263 ? 8.217 -5.125 -6.349 1.00 97.25 263 HIS A C 1
ATOM 2115 O O . HIS A 1 263 ? 8.051 -5.193 -5.129 1.00 97.25 263 HIS A O 1
ATOM 2121 N N . GLU A 1 264 ? 8.914 -4.128 -6.903 1.00 98.00 264 GLU A N 1
ATOM 2122 C CA . GLU A 1 264 ? 9.460 -3.019 -6.118 1.00 98.00 264 GLU A CA 1
ATOM 2123 C C . GLU A 1 264 ? 8.346 -2.190 -5.458 1.00 98.00 264 GLU A C 1
ATOM 2125 O O . GLU A 1 264 ? 8.472 -1.833 -4.288 1.00 98.00 264 GLU A O 1
ATOM 2130 N N . ARG A 1 265 ? 7.201 -1.997 -6.125 1.00 96.25 265 ARG A N 1
ATOM 2131 C CA . ARG A 1 265 ? 6.023 -1.311 -5.554 1.00 96.25 265 ARG A CA 1
ATOM 2132 C C . ARG A 1 265 ? 5.362 -2.086 -4.409 1.00 96.25 265 ARG A C 1
ATOM 2134 O O . ARG A 1 265 ? 5.001 -1.476 -3.402 1.00 96.25 265 ARG A O 1
ATOM 2141 N N . ILE A 1 266 ? 5.294 -3.418 -4.482 1.00 95.25 266 ILE A N 1
ATOM 2142 C CA . ILE A 1 266 ? 4.896 -4.265 -3.336 1.00 95.25 266 ILE A CA 1
ATOM 2143 C C . ILE A 1 266 ? 5.883 -4.102 -2.169 1.00 95.25 266 ILE A C 1
ATOM 2145 O O . ILE A 1 266 ? 5.482 -4.046 -1.001 1.00 95.25 266 ILE A O 1
ATOM 2149 N N . HIS A 1 267 ? 7.180 -4.013 -2.468 1.00 96.50 267 HIS A N 1
ATOM 2150 C CA . HIS A 1 267 ? 8.214 -3.807 -1.458 1.00 96.50 267 HIS A CA 1
ATOM 2151 C C . HIS A 1 267 ? 8.209 -2.394 -0.861 1.00 96.50 267 HIS A C 1
ATOM 2153 O O . HIS A 1 267 ? 8.494 -2.266 0.329 1.00 96.50 267 HIS A O 1
ATOM 2159 N N . LEU A 1 268 ? 7.807 -1.366 -1.612 1.00 96.62 268 LEU A N 1
ATOM 2160 C CA . LEU A 1 268 ? 7.561 -0.011 -1.113 1.00 96.62 268 LEU A CA 1
ATOM 2161 C C . LEU A 1 268 ? 6.449 -0.012 -0.050 1.00 96.62 268 LEU A C 1
ATOM 2163 O O . LEU A 1 268 ? 6.675 0.439 1.076 1.00 96.62 268 LEU A O 1
ATOM 2167 N N . GLU A 1 269 ? 5.279 -0.585 -0.363 1.00 95.25 269 GLU A N 1
ATOM 2168 C CA . GLU A 1 269 ? 4.171 -0.700 0.600 1.00 95.25 269 GLU A CA 1
ATOM 2169 C C . GLU A 1 269 ? 4.596 -1.523 1.827 1.00 95.25 269 GLU A C 1
ATOM 2171 O O . GLU A 1 269 ? 4.456 -1.064 2.963 1.00 95.25 269 GLU A O 1
ATOM 2176 N N . THR A 1 270 ? 5.207 -2.692 1.607 1.00 94.69 270 THR A N 1
ATOM 2177 C CA . THR A 1 270 ? 5.684 -3.570 2.689 1.00 94.69 270 THR A CA 1
ATOM 2178 C C . THR A 1 270 ? 6.674 -2.855 3.612 1.00 94.69 270 THR A C 1
ATOM 2180 O O . THR A 1 270 ? 6.547 -2.947 4.834 1.00 94.69 270 THR A O 1
ATOM 2183 N N . SER A 1 271 ? 7.636 -2.116 3.053 1.00 96.12 271 SER A N 1
ATOM 2184 C CA . SER A 1 271 ? 8.632 -1.370 3.834 1.00 96.12 271 SER A CA 1
ATOM 2185 C C . SER A 1 271 ? 7.972 -0.271 4.660 1.00 96.12 271 SER A C 1
ATOM 2187 O O . SER A 1 271 ? 8.262 -0.158 5.848 1.00 96.12 271 SER A O 1
ATOM 2189 N N . SER A 1 272 ? 7.020 0.472 4.083 1.00 95.50 272 SER A N 1
ATOM 2190 C CA . SER A 1 272 ? 6.321 1.555 4.789 1.00 95.50 272 SER A CA 1
ATOM 2191 C C . SER A 1 272 ? 5.587 1.071 6.050 1.00 95.50 272 SER A C 1
ATOM 2193 O O . SER A 1 272 ? 5.676 1.708 7.102 1.00 95.50 272 SER A O 1
ATOM 2195 N N . VAL A 1 273 ? 4.943 -0.103 5.988 1.00 93.88 273 VAL A N 1
ATOM 2196 C CA . VAL A 1 273 ? 4.256 -0.717 7.138 1.00 93.88 273 VAL A CA 1
ATOM 2197 C C . VAL A 1 273 ? 5.258 -1.216 8.180 1.00 93.88 273 VAL A C 1
ATOM 2199 O O . VAL A 1 273 ? 5.044 -1.016 9.375 1.00 93.88 273 VAL A O 1
ATOM 2202 N N . LEU A 1 274 ? 6.371 -1.826 7.761 1.00 94.31 274 LEU A N 1
ATOM 2203 C CA . LEU A 1 274 ? 7.406 -2.273 8.698 1.00 94.31 274 LEU A CA 1
ATOM 2204 C C . LEU A 1 274 ? 8.062 -1.075 9.409 1.00 94.31 274 LEU A C 1
ATOM 2206 O O . LEU A 1 274 ? 8.188 -1.090 10.631 1.00 94.31 274 LEU A O 1
ATOM 2210 N N . MET A 1 275 ? 8.379 0.008 8.696 1.00 95.56 275 MET A N 1
ATOM 2211 C CA . MET A 1 275 ? 8.897 1.256 9.282 1.00 95.56 275 MET A CA 1
ATOM 2212 C C . MET A 1 275 ? 7.917 1.881 10.294 1.00 95.56 275 MET A C 1
ATOM 2214 O O . MET A 1 275 ? 8.326 2.356 11.357 1.00 95.56 275 MET A O 1
ATOM 2218 N N . GLN A 1 276 ? 6.608 1.801 10.038 1.00 95.25 276 GLN A N 1
ATOM 2219 C CA . GLN A 1 276 ? 5.574 2.216 10.992 1.00 95.25 276 GLN A CA 1
ATOM 2220 C C . GLN A 1 276 ? 5.619 1.397 12.305 1.00 95.25 276 GLN A C 1
ATOM 2222 O O . GLN A 1 276 ? 5.311 1.932 13.376 1.00 95.25 276 GLN A O 1
ATOM 2227 N N . GLU A 1 277 ? 6.034 0.122 12.262 1.00 94.12 277 GLU A N 1
ATOM 2228 C CA . GLU A 1 277 ? 6.214 -0.733 13.448 1.00 94.12 277 GLU A CA 1
ATOM 2229 C C . GLU A 1 277 ? 7.512 -0.473 14.229 1.00 94.12 277 GLU A C 1
ATOM 2231 O O . GLU A 1 277 ? 7.539 -0.734 15.438 1.00 94.12 277 GLU A O 1
ATOM 2236 N N . HIS A 1 278 ? 8.561 0.033 13.573 1.00 94.69 278 HIS A N 1
ATOM 2237 C CA . HIS A 1 278 ? 9.818 0.436 14.214 1.00 94.69 278 HIS A CA 1
ATOM 2238 C C . HIS A 1 278 ? 9.640 1.660 15.140 1.00 94.69 278 HIS A C 1
ATOM 2240 O O . HIS A 1 278 ? 8.576 2.290 15.208 1.00 94.69 278 HIS A O 1
ATOM 2246 N N . ALA A 1 279 ? 10.689 1.977 15.908 1.00 93.69 279 ALA A N 1
ATOM 2247 C CA . ALA A 1 279 ? 10.742 3.201 16.702 1.00 93.69 279 ALA A CA 1
ATOM 2248 C C . ALA A 1 279 ? 10.658 4.427 15.780 1.00 93.69 279 ALA A C 1
ATOM 2250 O O . ALA A 1 279 ? 11.268 4.434 14.715 1.00 93.69 279 ALA A O 1
ATOM 2251 N N . VAL A 1 280 ? 9.897 5.449 16.184 1.00 94.31 280 VAL A N 1
ATOM 2252 C CA . VAL A 1 280 ? 9.728 6.675 15.386 1.00 94.31 280 VAL A CA 1
ATOM 2253 C C . VAL A 1 280 ? 11.058 7.407 15.194 1.00 94.31 280 VAL A C 1
ATOM 2255 O O . VAL A 1 280 ? 11.367 7.805 14.078 1.00 94.31 280 VAL A O 1
ATOM 2258 N N . ASP A 1 281 ? 11.884 7.441 16.241 1.00 93.50 281 ASP A N 1
ATOM 2259 C CA . ASP A 1 281 ? 13.202 8.090 16.270 1.00 93.50 281 ASP A CA 1
ATOM 2260 C C . ASP A 1 281 ? 14.217 7.501 15.267 1.00 93.50 281 ASP A C 1
ATOM 2262 O O . ASP A 1 281 ? 15.249 8.110 15.008 1.00 93.50 281 ASP A O 1
ATOM 2266 N N . ASN A 1 282 ? 13.938 6.338 14.660 1.00 94.25 282 ASN A N 1
ATOM 2267 C CA . ASN A 1 282 ? 14.772 5.790 13.585 1.00 94.25 282 ASN A CA 1
ATOM 2268 C C . ASN A 1 282 ? 14.663 6.601 12.275 1.00 94.25 282 ASN A C 1
ATOM 2270 O O . ASN A 1 282 ? 15.481 6.390 11.374 1.00 94.25 282 ASN A O 1
ATOM 2274 N N . PHE A 1 283 ? 13.654 7.472 12.138 1.00 94.38 283 PHE A N 1
ATOM 2275 C CA . PHE A 1 283 ? 13.274 8.098 10.871 1.00 94.38 283 PHE A CA 1
ATOM 2276 C C . PHE A 1 283 ? 13.085 9.616 10.968 1.00 94.38 283 PHE A C 1
ATOM 2278 O O . PHE A 1 283 ? 12.707 10.144 12.010 1.00 94.38 283 PHE A O 1
ATOM 2285 N N . VAL A 1 284 ? 13.283 10.309 9.851 1.00 92.81 284 VAL A N 1
ATOM 2286 C CA . VAL A 1 284 ? 12.875 11.694 9.590 1.00 92.81 284 VAL A CA 1
ATOM 2287 C C . VAL A 1 284 ? 12.044 11.711 8.303 1.00 92.81 284 VAL A C 1
ATOM 2289 O O . VAL A 1 284 ? 12.372 11.006 7.351 1.00 92.81 284 VAL A O 1
ATOM 2292 N N . LYS A 1 285 ? 10.941 12.472 8.249 1.00 93.88 285 LYS A N 1
ATOM 2293 C CA . LYS A 1 285 ? 10.101 12.534 7.039 1.00 93.88 285 LYS A CA 1
ATOM 2294 C C . LYS A 1 285 ? 10.895 13.171 5.882 1.00 93.88 285 LYS A C 1
ATOM 2296 O O . LYS A 1 285 ? 11.271 14.337 6.014 1.00 93.88 285 LYS A O 1
ATOM 2301 N N . PRO A 1 286 ? 11.099 12.483 4.740 1.00 93.44 286 PRO A N 1
ATOM 2302 C CA . PRO A 1 286 ? 11.763 13.072 3.579 1.00 93.44 286 PRO A CA 1
ATOM 2303 C C . PRO A 1 286 ? 10.993 14.290 3.059 1.00 93.44 286 PRO A C 1
ATOM 2305 O O . PRO A 1 286 ? 9.760 14.298 3.061 1.00 93.44 286 PRO A O 1
ATOM 2308 N N . ALA A 1 287 ? 11.700 15.306 2.557 1.00 92.19 287 ALA A N 1
ATOM 2309 C CA . ALA A 1 287 ? 11.066 16.537 2.069 1.00 92.19 287 ALA A CA 1
ATOM 2310 C C . ALA A 1 287 ? 10.089 16.286 0.904 1.00 92.19 287 ALA A C 1
ATOM 2312 O O . ALA A 1 287 ? 9.037 16.913 0.841 1.00 92.19 287 ALA A O 1
ATOM 2313 N N . LEU A 1 288 ? 10.417 15.330 0.028 1.00 94.81 288 LEU A N 1
ATOM 2314 C CA . LEU A 1 288 ? 9.574 14.916 -1.097 1.00 94.81 288 LEU A CA 1
ATOM 2315 C C . LEU A 1 288 ? 8.409 13.999 -0.682 1.00 94.81 288 LEU A C 1
ATOM 2317 O O . LEU A 1 288 ? 7.527 13.742 -1.500 1.00 94.81 288 LEU A O 1
ATOM 2321 N N . PHE A 1 289 ? 8.383 13.486 0.554 1.00 96.12 289 PHE A N 1
ATOM 2322 C CA . PHE A 1 289 ? 7.357 12.538 0.981 1.00 96.12 289 PHE A CA 1
ATOM 2323 C C . PHE A 1 289 ? 6.024 13.254 1.260 1.00 96.12 289 PHE A C 1
ATOM 2325 O O . PHE A 1 289 ? 5.998 14.154 2.114 1.00 96.12 289 PHE A O 1
ATOM 2332 N N . PRO A 1 290 ? 4.915 12.842 0.609 1.00 96.12 290 PRO A N 1
ATOM 2333 C CA . PRO A 1 290 ? 3.611 13.481 0.757 1.00 96.12 290 PRO A CA 1
ATOM 2334 C C . PRO A 1 290 ? 3.162 13.623 2.212 1.00 96.12 290 PRO A C 1
ATOM 2336 O O . PRO A 1 290 ? 3.268 12.692 3.0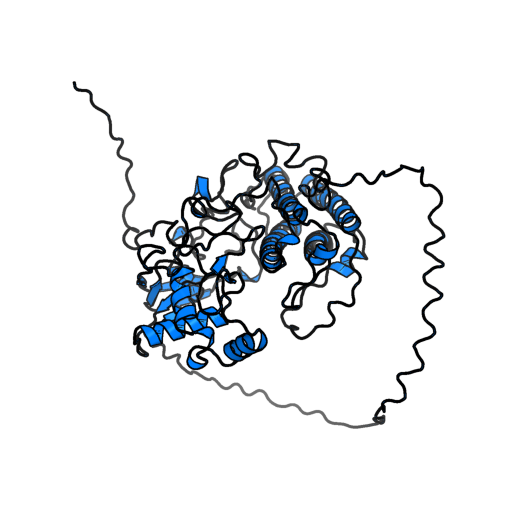14 1.00 96.12 290 PRO A O 1
ATOM 2339 N N . ASP A 1 291 ? 2.628 14.794 2.552 1.00 95.12 291 ASP A N 1
ATOM 2340 C CA . ASP A 1 291 ? 2.130 15.069 3.898 1.00 95.12 291 ASP A CA 1
ATOM 2341 C C . ASP A 1 291 ? 0.966 14.150 4.292 1.00 95.12 291 ASP A C 1
ATOM 2343 O O . ASP A 1 291 ? 0.265 13.565 3.454 1.00 95.12 291 ASP A O 1
ATOM 2347 N N . VAL A 1 292 ? 0.747 14.037 5.604 1.00 95.06 292 VAL A N 1
ATOM 2348 C CA . VAL A 1 292 ? -0.446 13.389 6.159 1.00 95.06 292 VAL A CA 1
ATOM 2349 C C . VAL A 1 292 ? -1.719 14.039 5.606 1.00 95.06 292 VAL A C 1
ATOM 2351 O O . VAL A 1 292 ? -1.753 15.226 5.280 1.00 95.06 292 VAL A O 1
ATOM 2354 N N . HIS A 1 293 ? -2.790 13.256 5.492 1.00 95.81 293 HIS A N 1
ATOM 2355 C CA . HIS A 1 293 ? -4.060 13.728 4.949 1.00 95.81 293 HIS A CA 1
ATOM 2356 C C . HIS A 1 293 ? -4.563 14.965 5.729 1.00 95.81 293 HIS A C 1
ATOM 2358 O O . HIS A 1 293 ? -4.602 14.907 6.962 1.00 95.81 293 HIS A O 1
ATOM 2364 N N . PRO A 1 294 ? -5.018 16.055 5.067 1.00 94.69 294 PRO A N 1
ATOM 2365 C CA . PRO A 1 294 ? -5.299 17.343 5.718 1.00 94.69 294 PRO A CA 1
ATOM 2366 C C . PRO A 1 294 ? -6.264 17.311 6.914 1.00 94.69 294 PRO A C 1
ATOM 2368 O O . PRO A 1 294 ? -6.214 18.194 7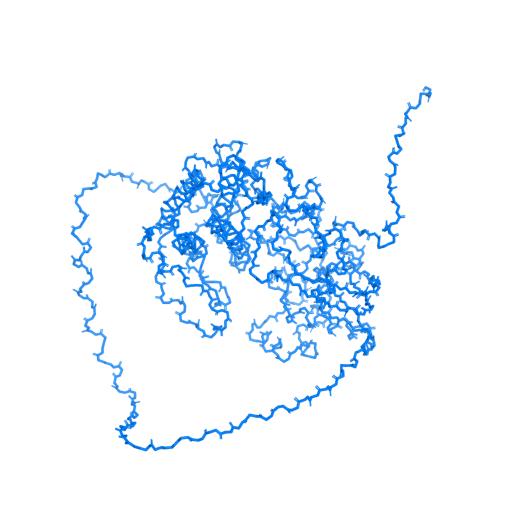.769 1.00 94.69 294 PRO A O 1
ATOM 2371 N N . SER A 1 295 ? -7.123 16.289 7.013 1.00 94.06 295 SER A N 1
ATOM 2372 C CA . SER A 1 295 ? -7.993 16.070 8.181 1.00 94.06 295 SER A CA 1
ATOM 2373 C C . SER A 1 295 ? -7.235 15.826 9.492 1.00 94.06 295 SER A C 1
ATOM 2375 O O . SER A 1 295 ? -7.838 15.958 10.549 1.00 94.06 295 SER A O 1
ATOM 2377 N N . ALA A 1 296 ? -5.949 15.451 9.437 1.00 94.88 296 ALA A N 1
ATOM 2378 C CA . ALA A 1 296 ? -5.105 15.228 10.613 1.00 94.88 296 ALA A CA 1
ATOM 2379 C C . ALA A 1 296 ? -4.952 16.485 11.489 1.00 94.88 296 ALA A C 1
ATOM 2381 O O . ALA A 1 296 ? -4.570 16.398 12.658 1.00 94.88 296 ALA A O 1
ATOM 2382 N N . HIS A 1 297 ? -5.231 17.660 10.918 1.00 92.38 297 HIS A N 1
ATOM 2383 C CA . HIS A 1 297 ? -5.007 18.962 11.528 1.00 92.38 297 HIS A CA 1
ATOM 2384 C C . HIS A 1 297 ? -6.317 19.657 11.931 1.00 92.38 297 HIS A C 1
ATOM 2386 O O . HIS A 1 297 ? -7.406 19.361 11.446 1.00 92.38 297 HIS A O 1
ATOM 2392 N N . GLY A 1 298 ? -6.210 20.643 12.827 1.00 80.44 298 GLY A N 1
ATOM 2393 C CA . GLY A 1 298 ? -7.326 21.530 13.182 1.00 80.44 298 GLY A CA 1
ATOM 2394 C C . GLY A 1 298 ? -8.371 20.950 14.145 1.00 80.44 298 GLY A C 1
ATOM 2395 O O . GLY A 1 298 ? -9.315 21.659 14.493 1.00 80.44 298 GLY A O 1
ATOM 2396 N N . ARG A 1 299 ? -8.207 19.710 14.625 1.00 82.62 299 ARG A N 1
ATOM 2397 C CA . ARG A 1 299 ? -9.044 19.105 15.676 1.00 82.62 299 ARG A CA 1
ATOM 2398 C C . ARG A 1 299 ? -8.182 18.503 16.783 1.00 82.62 299 ARG A C 1
ATOM 2400 O O . ARG A 1 299 ? -7.196 17.829 16.509 1.00 82.62 299 ARG A O 1
ATOM 2407 N N . LEU A 1 300 ? -8.572 18.733 18.037 1.00 88.38 300 LEU A N 1
ATOM 2408 C CA . LEU A 1 300 ? -8.053 17.975 19.177 1.00 88.38 300 LEU A CA 1
ATOM 2409 C C . LEU A 1 300 ? -8.935 16.732 19.367 1.00 88.38 300 LEU A C 1
ATOM 2411 O O . LEU A 1 300 ? -10.158 16.888 19.390 1.00 88.38 300 LEU A O 1
ATOM 2415 N N . PRO A 1 301 ? -8.368 15.525 19.524 1.00 92.25 301 PRO A N 1
ATOM 2416 C CA . PRO A 1 301 ? -9.162 14.320 19.721 1.00 92.25 301 PRO A CA 1
ATOM 2417 C C . PRO A 1 301 ? -9.880 14.332 21.070 1.00 92.25 301 PRO A C 1
ATOM 2419 O O . PRO A 1 301 ? -9.282 14.637 22.106 1.00 92.25 301 PRO A O 1
ATOM 2422 N N . ALA A 1 302 ? -11.147 13.918 21.089 1.00 93.12 302 ALA A N 1
ATOM 2423 C CA . ALA A 1 302 ? -11.828 13.630 22.343 1.00 93.12 302 ALA A CA 1
ATOM 2424 C C . ALA A 1 302 ? -11.144 12.467 23.082 1.00 93.12 302 ALA A C 1
ATOM 2426 O O . ALA A 1 302 ? -10.829 11.434 22.494 1.00 93.12 302 ALA A O 1
ATOM 2427 N N . LYS A 1 303 ? -10.987 12.598 24.406 1.00 92.00 303 LYS A N 1
ATOM 2428 C CA . LYS A 1 303 ? -10.519 11.515 25.302 1.00 92.00 303 LYS A CA 1
ATOM 2429 C C . LYS A 1 303 ? -11.496 10.332 25.380 1.00 92.00 303 LYS A C 1
ATOM 2431 O O . LYS A 1 303 ? -11.158 9.254 25.852 1.00 92.00 303 LYS A O 1
ATOM 2436 N N . THR A 1 304 ? -12.747 10.553 24.995 1.00 94.56 304 THR A N 1
ATOM 2437 C CA . THR A 1 304 ? -13.815 9.553 24.932 1.00 94.56 304 THR A CA 1
ATOM 2438 C C . THR A 1 304 ? -14.603 9.865 23.665 1.00 94.56 304 THR A C 1
ATOM 2440 O O . THR A 1 304 ? -15.448 10.758 23.714 1.00 94.56 304 THR A O 1
ATOM 2443 N N . PRO A 1 305 ? -14.279 9.220 22.531 1.00 96.75 305 PRO A N 1
ATOM 2444 C CA . PRO A 1 305 ? -14.901 9.536 21.254 1.00 96.75 305 PRO A CA 1
ATOM 2445 C C . PRO A 1 305 ? -16.384 9.156 21.243 1.00 96.75 305 PRO A C 1
ATOM 2447 O O . PRO A 1 305 ? -16.777 8.105 21.762 1.00 96.75 305 PRO A O 1
ATOM 2450 N N . VAL A 1 306 ? -17.200 10.009 20.628 1.00 96.69 306 VAL A N 1
ATOM 2451 C CA . VAL A 1 306 ? -18.652 9.852 20.501 1.00 96.69 306 VAL A CA 1
ATOM 2452 C C . VAL A 1 306 ? -19.040 9.718 19.027 1.00 96.69 306 VAL A C 1
ATOM 2454 O O . VAL A 1 306 ? -18.646 10.525 18.183 1.00 96.69 306 VAL A O 1
ATOM 2457 N N . GLU A 1 307 ? -19.842 8.697 18.720 1.00 96.38 307 GLU A N 1
ATOM 2458 C CA . GLU A 1 307 ? -20.383 8.469 17.376 1.00 96.38 307 GLU A CA 1
ATOM 2459 C C . GLU A 1 307 ? -21.250 9.659 16.929 1.00 96.38 307 GLU A C 1
ATOM 2461 O O . GLU A 1 307 ? -22.052 10.190 17.699 1.00 96.38 307 GLU A O 1
ATOM 2466 N N . GLY A 1 308 ? -21.073 10.099 15.684 1.00 94.75 308 GLY A N 1
ATOM 2467 C CA . GLY A 1 308 ? -21.728 11.286 15.130 1.00 94.75 308 GLY A CA 1
ATOM 2468 C C . GLY A 1 308 ? -21.101 12.622 15.550 1.00 94.75 308 GLY A C 1
ATOM 2469 O O . GLY A 1 308 ? -21.580 13.663 15.102 1.00 94.75 308 GLY A O 1
ATOM 2470 N N . VAL A 1 309 ? -20.043 12.611 16.372 1.00 95.00 309 VAL A N 1
ATOM 2471 C CA . VAL A 1 309 ? -19.282 13.808 16.779 1.00 95.00 309 VAL A CA 1
ATOM 2472 C C . VAL A 1 309 ? -17.809 13.674 16.391 1.00 95.00 309 VAL A C 1
ATOM 2474 O O . VAL A 1 309 ? -17.302 14.490 15.625 1.00 95.00 309 VAL A O 1
ATOM 2477 N N . ASP A 1 310 ? -17.137 12.634 16.891 1.00 96.50 310 ASP A N 1
ATOM 2478 C CA . ASP A 1 310 ? -15.702 12.389 16.680 1.00 96.50 310 ASP A CA 1
ATOM 2479 C C . ASP A 1 310 ? -15.422 11.418 15.525 1.00 96.50 310 ASP A C 1
ATOM 2481 O O . ASP A 1 310 ? -14.318 11.392 14.989 1.00 96.50 310 ASP A O 1
ATOM 2485 N N . PHE A 1 311 ? -16.412 10.601 15.156 1.00 95.94 311 PHE A N 1
ATOM 2486 C CA . PHE A 1 311 ? -16.359 9.659 14.038 1.00 95.94 311 PHE A CA 1
ATOM 2487 C C . PHE A 1 311 ? -17.768 9.429 13.462 1.00 95.94 311 PHE A C 1
ATOM 2489 O O . PHE A 1 311 ? -18.752 9.557 14.200 1.00 95.94 311 PHE A O 1
ATOM 2496 N N . PRO A 1 312 ? -17.906 9.111 12.162 1.00 94.81 312 PRO A N 1
ATOM 2497 C CA . PRO A 1 312 ? -19.210 8.936 11.523 1.00 94.81 312 PRO A CA 1
ATOM 2498 C C . PRO A 1 312 ? -19.938 7.672 12.006 1.00 94.81 312 PRO A C 1
ATOM 2500 O O . PRO A 1 312 ? -19.316 6.681 12.384 1.00 94.81 312 PRO A O 1
ATOM 2503 N N . ALA A 1 313 ? -21.273 7.701 11.961 1.00 93.31 313 ALA A N 1
ATOM 2504 C CA . ALA A 1 313 ? -22.110 6.548 12.285 1.00 93.31 313 ALA A CA 1
ATOM 2505 C C . ALA A 1 313 ? -22.140 5.542 11.121 1.00 93.31 313 ALA A C 1
ATOM 2507 O O . ALA A 1 313 ? -22.676 5.828 10.040 1.00 93.31 313 ALA A O 1
ATOM 2508 N N . ASN A 1 314 ? -21.600 4.344 11.346 1.00 92.00 314 ASN A N 1
ATOM 2509 C CA . ASN A 1 314 ? -21.381 3.356 10.291 1.00 92.00 314 ASN A CA 1
ATOM 2510 C C . ASN A 1 314 ? -22.626 2.483 10.047 1.00 92.00 314 ASN A C 1
ATOM 2512 O O . ASN A 1 314 ? -22.769 1.374 10.566 1.00 92.00 314 ASN A O 1
ATOM 2516 N N . ARG A 1 315 ? -23.577 3.001 9.259 1.00 91.00 315 ARG A N 1
ATOM 2517 C CA . ARG A 1 315 ? -24.833 2.290 8.955 1.00 91.00 315 ARG A CA 1
ATOM 2518 C C . ARG A 1 315 ? -24.611 1.042 8.094 1.00 91.00 315 ARG A C 1
ATOM 2520 O O . ARG A 1 315 ? -23.753 1.025 7.215 1.00 91.00 315 ARG A O 1
ATOM 2527 N N . MET A 1 316 ? -25.478 0.046 8.261 1.00 91.19 316 MET A N 1
ATOM 2528 C CA . MET A 1 316 ? -25.547 -1.101 7.354 1.00 91.19 316 MET A CA 1
ATOM 2529 C C . MET A 1 316 ? -26.341 -0.746 6.085 1.00 91.19 316 MET A C 1
ATOM 2531 O O . MET A 1 316 ? -27.440 -0.198 6.170 1.00 91.19 316 MET A O 1
ATOM 2535 N N . ILE A 1 317 ? -25.807 -1.084 4.912 1.00 91.31 317 ILE A N 1
ATOM 2536 C CA . ILE A 1 317 ? -26.472 -0.986 3.605 1.00 91.31 317 ILE A CA 1
ATOM 2537 C C . ILE A 1 317 ? -26.841 -2.378 3.089 1.00 91.31 317 ILE A C 1
ATOM 2539 O O . ILE A 1 317 ? -26.056 -3.316 3.206 1.00 91.31 317 ILE A O 1
ATOM 2543 N N . ALA A 1 318 ? -28.038 -2.521 2.519 1.00 93.75 318 ALA A N 1
ATOM 2544 C CA . ALA A 1 318 ? -28.485 -3.775 1.919 1.00 93.75 318 ALA A CA 1
ATOM 2545 C C . ALA A 1 318 ? -27.868 -3.967 0.525 1.00 93.75 318 ALA A C 1
ATOM 2547 O O . ALA A 1 318 ? -27.894 -3.057 -0.303 1.00 93.75 318 ALA A O 1
ATOM 2548 N N . VAL A 1 319 ? -27.366 -5.171 0.260 1.00 93.44 319 VAL A N 1
ATOM 2549 C CA . VAL A 1 319 ? -26.769 -5.586 -1.012 1.00 93.44 319 VAL A CA 1
ATOM 2550 C C . VAL A 1 319 ? -27.569 -6.770 -1.544 1.00 93.44 319 VAL A C 1
ATOM 2552 O O . VAL A 1 319 ? -27.748 -7.776 -0.855 1.00 93.44 319 VAL A O 1
ATOM 2555 N N . ALA A 1 320 ? -28.057 -6.663 -2.780 1.00 93.56 320 ALA A N 1
ATOM 2556 C CA . ALA A 1 320 ? -28.983 -7.637 -3.364 1.00 93.56 320 ALA A CA 1
ATOM 2557 C C . ALA A 1 320 ? -28.391 -9.051 -3.553 1.00 93.56 320 ALA A C 1
ATOM 2559 O O . ALA A 1 320 ? -29.142 -10.000 -3.772 1.00 93.56 320 ALA A O 1
ATOM 2560 N N . GLY A 1 321 ? -27.067 -9.202 -3.460 1.00 93.69 321 GLY A N 1
ATOM 2561 C CA . GLY A 1 321 ? -26.372 -10.396 -3.933 1.00 93.69 321 GLY A CA 1
ATOM 2562 C C . GLY A 1 321 ? -26.276 -10.416 -5.462 1.00 93.69 321 GLY A C 1
ATOM 2563 O O . GLY A 1 321 ? -26.610 -9.440 -6.134 1.00 93.69 321 GLY A O 1
ATOM 2564 N N . GLY A 1 322 ? -25.805 -11.532 -6.007 1.00 94.56 322 GLY A N 1
ATOM 2565 C CA . GLY A 1 322 ? -25.620 -11.730 -7.443 1.00 94.56 322 GLY A CA 1
ATOM 2566 C C . GLY A 1 322 ? -24.522 -12.743 -7.748 1.00 94.56 322 GLY A C 1
ATOM 2567 O O . GLY A 1 322 ? -23.814 -13.203 -6.849 1.00 94.56 322 GLY A O 1
ATOM 2568 N N . ASP A 1 323 ? -24.377 -13.081 -9.024 1.00 95.00 323 ASP A N 1
ATOM 2569 C CA . ASP A 1 323 ? -23.204 -13.803 -9.509 1.00 95.00 323 ASP A CA 1
ATOM 2570 C C . ASP A 1 323 ? -22.044 -12.823 -9.687 1.00 95.00 323 ASP A C 1
ATOM 2572 O O . ASP A 1 323 ? -22.202 -11.765 -10.288 1.00 95.00 323 ASP A O 1
ATOM 2576 N N . VAL A 1 324 ? -20.879 -13.182 -9.152 1.00 94.19 324 VAL A N 1
ATOM 2577 C CA . VAL A 1 324 ? -19.648 -12.391 -9.235 1.00 94.19 324 VAL A CA 1
ATOM 2578 C C . VAL A 1 324 ? -18.642 -13.153 -10.071 1.00 94.19 324 VAL A C 1
ATOM 2580 O O . VAL A 1 324 ? -18.283 -14.277 -9.713 1.00 94.19 324 VAL A O 1
ATOM 2583 N N . ARG A 1 325 ? -18.150 -12.548 -11.153 1.00 93.12 325 ARG A N 1
ATOM 2584 C CA . ARG A 1 325 ? -17.038 -13.095 -11.934 1.00 93.12 325 ARG A CA 1
ATOM 2585 C C . ARG A 1 325 ? -15.714 -12.496 -11.454 1.00 93.12 325 ARG A C 1
ATOM 2587 O O . ARG A 1 325 ? -15.487 -11.297 -11.554 1.00 93.12 325 ARG A O 1
ATOM 2594 N N . LEU A 1 326 ? -14.848 -13.359 -10.930 1.00 91.88 326 LEU A N 1
ATOM 2595 C CA . LEU A 1 326 ? -13.468 -13.054 -10.559 1.00 91.88 326 LEU A CA 1
ATOM 2596 C C . LEU A 1 326 ? -12.513 -13.479 -11.679 1.00 91.88 326 LEU A C 1
ATOM 2598 O O . LEU A 1 326 ? -12.766 -14.494 -12.338 1.00 91.88 326 LEU A O 1
ATOM 2602 N N . GLY A 1 327 ? -11.393 -12.769 -11.798 1.00 89.25 327 GLY A N 1
ATOM 2603 C CA . GLY A 1 327 ? -10.278 -13.105 -12.682 1.00 89.25 327 GLY A CA 1
ATOM 2604 C C . GLY A 1 327 ? -10.027 -12.056 -13.769 1.00 89.25 327 GLY A C 1
ATOM 2605 O O . GLY A 1 327 ? -10.963 -11.575 -14.405 1.00 89.25 327 GLY A O 1
ATOM 2606 N N . LYS A 1 328 ? -8.753 -11.709 -13.962 1.00 86.94 328 LYS A N 1
ATOM 2607 C CA . LYS A 1 328 ? -8.249 -10.758 -14.957 1.00 86.94 328 LYS A CA 1
ATOM 2608 C C . LYS A 1 328 ? -8.206 -11.405 -16.354 1.00 86.94 328 LYS A C 1
ATOM 2610 O O . LYS A 1 328 ? -7.727 -12.540 -16.472 1.00 86.94 328 LYS A O 1
ATOM 2615 N N . PRO A 1 329 ? -8.676 -10.723 -17.418 1.00 87.00 329 PRO A N 1
ATOM 2616 C CA . PRO A 1 329 ? -8.487 -11.175 -18.797 1.00 87.00 329 PRO A CA 1
ATOM 2617 C C . PRO A 1 329 ? -7.001 -11.330 -19.157 1.00 87.00 329 PRO A C 1
ATOM 2619 O O . PRO A 1 329 ? -6.157 -10.585 -18.666 1.00 87.00 329 PRO A O 1
ATOM 2622 N N . LEU A 1 330 ? -6.672 -12.290 -20.029 1.00 87.12 330 LEU A N 1
ATOM 2623 C CA . LEU A 1 330 ? -5.288 -12.513 -20.487 1.00 87.12 330 LEU A CA 1
ATOM 2624 C C . LEU A 1 330 ? -4.775 -11.385 -21.400 1.00 87.12 330 LEU A C 1
ATOM 2626 O O . LEU A 1 330 ? -3.571 -11.188 -21.512 1.00 87.12 330 LEU A O 1
ATOM 2630 N N . ASP A 1 331 ? -5.697 -10.672 -22.039 1.00 87.19 331 ASP A N 1
ATOM 2631 C CA . ASP A 1 331 ? -5.514 -9.519 -22.922 1.00 87.19 331 ASP A CA 1
ATOM 2632 C C . ASP A 1 331 ? -5.852 -8.192 -22.217 1.00 87.19 331 ASP A C 1
ATOM 2634 O O . ASP A 1 331 ? -6.241 -7.217 -22.855 1.00 87.19 331 ASP A O 1
ATOM 2638 N N . PHE A 1 332 ? -5.752 -8.147 -20.885 1.00 89.19 332 PHE A N 1
ATOM 2639 C CA . PHE A 1 332 ? -5.935 -6.905 -20.141 1.00 89.19 332 PHE A CA 1
ATOM 2640 C C . PHE A 1 332 ? -4.683 -6.010 -20.279 1.00 89.19 332 PHE A C 1
ATOM 2642 O O . PHE A 1 332 ? -3.577 -6.510 -20.071 1.00 89.19 332 PHE A O 1
ATOM 2649 N N . PRO A 1 333 ? -4.818 -4.697 -20.559 1.00 90.62 333 PRO A N 1
ATOM 2650 C CA . PRO A 1 333 ? -3.708 -3.815 -20.953 1.00 90.62 333 PRO A CA 1
ATOM 2651 C C . PRO A 1 333 ? -2.750 -3.396 -19.819 1.00 90.62 333 PRO A C 1
ATOM 2653 O O . PRO A 1 333 ? -2.150 -2.327 -19.880 1.00 90.62 333 PRO A O 1
ATOM 2656 N N . SER A 1 334 ? -2.593 -4.194 -18.765 1.00 91.38 334 SER A N 1
ATOM 2657 C CA . SER A 1 334 ? -1.691 -3.893 -17.649 1.00 91.38 334 SER A CA 1
ATOM 2658 C C . SER A 1 334 ? -1.044 -5.157 -17.092 1.00 91.38 334 SER A C 1
ATOM 2660 O O . SER A 1 334 ? -1.610 -6.253 -17.198 1.00 91.38 334 SER A O 1
ATOM 2662 N N . TYR A 1 335 ? 0.126 -5.012 -16.463 1.00 93.75 335 TYR A N 1
ATOM 2663 C CA . TYR A 1 335 ? 0.772 -6.125 -15.771 1.00 93.75 335 TYR A CA 1
ATOM 2664 C C . TYR A 1 335 ? -0.174 -6.711 -14.714 1.00 93.75 335 TYR A C 1
ATOM 2666 O O . TYR A 1 335 ? -0.931 -5.986 -14.069 1.00 93.75 335 TYR A O 1
ATOM 2674 N N . GLY A 1 336 ? -0.163 -8.030 -14.544 1.00 91.25 336 GLY A N 1
ATOM 2675 C CA . GLY A 1 336 ? -0.872 -8.718 -13.469 1.00 91.25 336 GLY A CA 1
ATOM 2676 C C . GLY A 1 336 ? -0.074 -9.913 -12.966 1.00 91.25 336 GLY A C 1
ATOM 2677 O O . GLY A 1 336 ? 0.717 -10.511 -13.701 1.00 91.25 336 GLY A O 1
ATOM 2678 N N . TRP A 1 337 ? -0.290 -10.271 -11.707 1.00 93.75 337 TRP A N 1
ATOM 2679 C CA . TRP A 1 337 ? 0.265 -11.475 -11.102 1.00 93.75 337 TRP A CA 1
ATOM 2680 C C . TRP A 1 337 ? -0.462 -12.728 -11.598 1.00 93.75 337 TRP A C 1
ATOM 2682 O O . TRP A 1 337 ? -1.639 -12.697 -11.951 1.00 93.75 337 TRP A O 1
ATOM 2692 N N . ASP A 1 338 ? 0.235 -13.863 -11.601 1.00 92.69 338 ASP A N 1
ATOM 2693 C CA . ASP A 1 338 ? -0.290 -15.157 -12.060 1.00 92.69 338 ASP A CA 1
ATOM 2694 C C . ASP A 1 338 ? -1.611 -15.557 -11.373 1.00 92.69 338 ASP A C 1
ATOM 2696 O O . ASP A 1 338 ? -2.506 -16.118 -12.007 1.00 92.69 338 ASP A O 1
ATOM 2700 N N . ASN A 1 339 ? -1.749 -15.207 -10.093 1.00 91.81 339 ASN A N 1
ATOM 2701 C CA . ASN A 1 339 ? -2.930 -15.438 -9.267 1.00 91.81 339 ASN A CA 1
ATOM 2702 C C . ASN A 1 339 ? -4.144 -14.537 -9.587 1.00 91.81 339 ASN A C 1
ATOM 2704 O O . ASN A 1 339 ? -5.250 -14.861 -9.149 1.00 91.81 339 ASN A O 1
ATOM 2708 N N . GLU A 1 340 ? -3.972 -13.454 -10.355 1.00 91.00 340 GLU A N 1
ATOM 2709 C CA . GLU A 1 340 ? -5.073 -12.586 -10.792 1.00 91.00 340 GLU A CA 1
ATOM 2710 C C . GLU A 1 340 ? -5.837 -13.180 -11.979 1.00 91.00 340 GLU A C 1
ATOM 2712 O O . GLU A 1 340 ? -7.026 -12.908 -12.139 1.00 91.00 340 GLU A O 1
ATOM 2717 N N . TYR A 1 341 ? -5.174 -13.968 -12.830 1.00 89.06 341 TYR A N 1
ATOM 2718 C CA . TYR A 1 341 ? -5.729 -14.438 -14.100 1.00 89.06 341 TYR A CA 1
ATOM 2719 C C . TYR A 1 341 ? -6.688 -15.630 -13.966 1.00 89.06 341 TYR A C 1
ATOM 2721 O O . TYR A 1 341 ? -6.788 -16.318 -12.948 1.00 89.06 341 TYR A O 1
ATOM 2729 N N . GLY A 1 342 ? -7.388 -15.907 -15.067 1.00 88.38 342 GLY A N 1
ATOM 2730 C CA . GLY A 1 342 ? -8.363 -16.987 -15.182 1.00 88.38 342 GLY A CA 1
ATOM 2731 C C . GLY A 1 342 ? -9.791 -16.470 -15.047 1.00 88.38 342 GLY A C 1
ATOM 2732 O O . GLY A 1 342 ? -10.058 -15.288 -15.233 1.00 88.38 342 GLY A O 1
ATOM 2733 N N . ALA A 1 343 ? -10.736 -17.365 -14.762 1.00 90.56 343 ALA A N 1
ATOM 2734 C CA . ALA A 1 343 ? -12.136 -16.993 -14.583 1.00 90.56 343 ALA A CA 1
ATOM 2735 C C . ALA A 1 343 ? -12.813 -17.886 -13.539 1.00 90.56 343 ALA A C 1
ATOM 2737 O O . ALA A 1 343 ? -12.756 -19.116 -13.621 1.00 90.56 343 ALA A O 1
ATOM 2738 N N . LYS A 1 344 ? -13.496 -17.270 -12.572 1.00 92.56 344 LYS A N 1
ATOM 2739 C CA . LYS A 1 344 ? -14.264 -17.973 -11.540 1.00 92.56 344 LYS A CA 1
ATOM 2740 C C . LYS A 1 344 ? -15.536 -17.208 -11.195 1.00 92.56 344 LYS A C 1
ATOM 2742 O O . LYS A 1 344 ? -15.472 -16.127 -10.618 1.00 92.56 344 LYS A O 1
ATOM 2747 N N . THR A 1 345 ? -16.687 -17.812 -11.467 1.00 95.69 345 THR A N 1
ATOM 2748 C CA . THR A 1 345 ? -17.985 -17.278 -11.033 1.00 95.69 345 THR A CA 1
ATOM 2749 C C . THR A 1 345 ? -18.339 -17.786 -9.635 1.00 95.69 345 THR A C 1
ATOM 2751 O O . THR A 1 345 ? -18.187 -18.975 -9.341 1.00 95.69 345 THR A O 1
ATOM 2754 N N . VAL A 1 346 ? -18.819 -16.895 -8.766 1.00 96.06 346 VAL A N 1
ATOM 2755 C CA . VAL A 1 346 ? -19.297 -17.206 -7.413 1.00 96.06 346 VAL A CA 1
ATOM 2756 C C . VAL A 1 346 ? -20.651 -16.537 -7.186 1.00 96.06 346 VAL A C 1
ATOM 2758 O O . VAL A 1 346 ? -20.741 -15.314 -7.193 1.00 96.06 346 VAL A O 1
ATOM 2761 N N . SER A 1 347 ? -21.690 -17.331 -6.930 1.00 97.19 347 SER A N 1
ATOM 2762 C CA . SER A 1 347 ? -23.006 -16.820 -6.533 1.00 97.19 347 SER A CA 1
ATOM 2763 C C . SER A 1 347 ? -22.997 -16.382 -5.068 1.00 97.19 347 SER A C 1
ATOM 2765 O O . SER A 1 347 ? -22.753 -17.194 -4.169 1.00 97.19 347 SER A O 1
ATOM 2767 N N . VAL A 1 348 ? -23.298 -15.112 -4.812 1.00 95.94 348 VAL A N 1
ATOM 2768 C CA . VAL A 1 348 ? -23.393 -14.519 -3.472 1.00 95.94 348 VAL A CA 1
ATOM 2769 C C . VAL A 1 348 ? -24.862 -14.213 -3.180 1.00 95.94 348 VAL A C 1
ATOM 2771 O O . VAL A 1 348 ? -25.524 -13.517 -3.945 1.00 95.94 348 VAL A O 1
ATOM 2774 N N . GLY A 1 349 ? -25.395 -14.742 -2.076 1.00 94.44 349 GLY A N 1
ATOM 2775 C CA . GLY A 1 349 ? -26.762 -14.418 -1.647 1.00 94.44 349 GLY A CA 1
ATOM 2776 C C . GLY A 1 349 ? -26.881 -12.982 -1.109 1.00 94.44 349 GLY A C 1
ATOM 2777 O O . GLY A 1 349 ? -25.855 -12.382 -0.789 1.00 94.44 349 GLY A O 1
ATOM 2778 N N . PRO A 1 350 ? -28.104 -12.441 -0.953 1.00 94.25 350 PRO A N 1
ATOM 2779 C CA . PRO A 1 350 ? -28.312 -11.119 -0.365 1.00 94.25 350 PRO A CA 1
ATOM 2780 C C . PRO A 1 350 ? -27.657 -10.995 1.016 1.00 94.25 350 PRO A C 1
ATOM 2782 O O . PRO A 1 350 ? -27.698 -11.932 1.820 1.00 94.25 350 PRO A O 1
ATOM 2785 N N . PHE A 1 351 ? -27.067 -9.836 1.291 1.00 93.50 351 PHE A N 1
ATOM 2786 C CA . PHE A 1 351 ? -26.364 -9.539 2.540 1.00 93.50 351 PHE A CA 1
ATOM 2787 C C . PHE A 1 351 ? -26.496 -8.052 2.886 1.00 93.50 351 PHE A C 1
ATOM 2789 O O . PHE A 1 351 ? -27.012 -7.267 2.092 1.00 93.50 351 PHE A O 1
ATOM 2796 N N . ALA A 1 352 ? -26.033 -7.648 4.065 1.00 93.06 352 ALA A N 1
ATOM 2797 C CA . ALA A 1 352 ? -25.808 -6.236 4.368 1.00 93.06 352 ALA A CA 1
ATOM 2798 C C . ALA A 1 352 ? -24.325 -5.980 4.648 1.00 93.06 352 ALA A C 1
ATOM 2800 O O . ALA A 1 352 ? -23.645 -6.860 5.175 1.00 93.06 352 ALA A O 1
ATOM 2801 N N . ALA A 1 353 ? -23.826 -4.791 4.321 1.00 93.50 353 ALA A N 1
ATOM 2802 C CA . ALA A 1 353 ? -22.445 -4.373 4.566 1.00 93.50 353 ALA A CA 1
ATOM 2803 C C . ALA A 1 353 ? -22.387 -3.060 5.347 1.00 93.50 353 ALA A C 1
ATOM 2805 O O . ALA A 1 353 ? -23.292 -2.238 5.223 1.00 93.50 353 ALA A O 1
ATOM 2806 N N . SER A 1 354 ? -21.329 -2.845 6.126 1.00 92.75 354 SER A N 1
ATOM 2807 C CA . SER A 1 354 ? -21.024 -1.538 6.699 1.00 92.75 354 SER A CA 1
ATOM 2808 C C . SER A 1 354 ? -20.789 -0.544 5.561 1.00 92.75 354 SER A C 1
ATOM 2810 O O . SER A 1 354 ? -20.074 -0.837 4.602 1.00 92.75 354 SER A O 1
ATOM 2812 N N . SER A 1 355 ? -21.433 0.619 5.633 1.00 90.94 355 SER A N 1
ATOM 2813 C CA . SER A 1 355 ? -21.341 1.639 4.583 1.00 90.94 355 SER A CA 1
ATOM 2814 C C . SER A 1 355 ? -19.956 2.285 4.503 1.00 90.94 355 SER A C 1
ATOM 2816 O O . SER A 1 355 ? -19.619 2.904 3.502 1.00 90.94 355 SER A O 1
ATOM 2818 N N . GLN A 1 356 ? -19.163 2.147 5.561 1.00 92.62 356 GLN A N 1
ATOM 2819 C CA . GLN A 1 356 ? -17.814 2.674 5.701 1.00 92.62 356 GLN A CA 1
ATOM 2820 C C . GLN A 1 356 ? -16.906 1.578 6.278 1.00 92.62 356 GLN A C 1
ATOM 2822 O O . GLN A 1 356 ? -17.379 0.559 6.807 1.00 92.62 356 GLN A O 1
ATOM 2827 N N . LEU A 1 357 ? -15.592 1.787 6.190 1.00 94.38 357 LEU A N 1
ATOM 2828 C CA . LEU A 1 357 ? -14.631 0.999 6.962 1.00 94.38 357 LEU A CA 1
ATOM 2829 C C . LEU A 1 357 ? -14.841 1.247 8.463 1.00 94.38 357 LEU A C 1
ATOM 2831 O O . LEU A 1 357 ? -15.235 2.341 8.861 1.00 94.38 357 LEU A O 1
ATOM 2835 N N . VAL A 1 358 ? -14.536 0.251 9.295 1.00 97.06 358 VAL A N 1
ATOM 2836 C CA . VAL A 1 358 ? -14.545 0.411 10.761 1.00 97.06 358 VAL A CA 1
ATOM 2837 C C . VAL A 1 358 ? -13.511 1.465 11.160 1.00 97.06 358 VAL A C 1
ATOM 2839 O O . VAL A 1 358 ? -12.320 1.304 10.872 1.00 97.06 358 VAL A O 1
ATOM 2842 N N . SER A 1 359 ? -13.950 2.535 11.823 1.00 98.19 359 SER A N 1
ATOM 2843 C CA . SER A 1 359 ? -13.063 3.622 12.251 1.00 98.19 359 SER A CA 1
ATOM 2844 C C . SER A 1 359 ? -12.327 3.305 13.559 1.00 98.19 359 SER A C 1
ATOM 2846 O O . SER A 1 359 ? -12.704 2.396 14.307 1.00 98.19 359 SER A O 1
ATOM 2848 N N . ASN A 1 360 ? -11.285 4.077 13.881 1.00 98.50 360 ASN A N 1
ATOM 2849 C CA . ASN A 1 360 ? -10.609 3.995 15.177 1.00 98.50 360 ASN A CA 1
ATOM 2850 C C . ASN A 1 360 ? -11.589 4.239 16.339 1.00 98.50 360 ASN A C 1
ATOM 2852 O O . ASN A 1 360 ? -11.512 3.545 17.349 1.00 98.50 360 ASN A O 1
ATOM 2856 N N . GLY A 1 361 ? -12.529 5.181 16.200 1.00 98.06 361 GLY A N 1
ATOM 2857 C CA . GLY A 1 361 ? -13.554 5.476 17.206 1.00 98.06 361 GLY A CA 1
ATOM 2858 C C . GLY A 1 361 ? -14.608 4.370 17.347 1.00 98.06 361 GLY A C 1
ATOM 2859 O O . GLY A 1 361 ? -15.015 4.039 18.462 1.00 98.06 361 GLY A O 1
ATOM 2860 N N . GLU A 1 362 ? -14.983 3.717 16.244 1.00 97.81 362 GLU A N 1
ATOM 2861 C CA . GLU A 1 362 ? -15.863 2.540 16.258 1.00 97.81 362 GLU A CA 1
ATOM 2862 C C . GLU A 1 362 ? -15.172 1.349 16.957 1.00 97.81 362 GLU A C 1
ATOM 2864 O O . GLU A 1 362 ? -15.771 0.658 17.788 1.00 97.81 362 GLU A O 1
ATOM 2869 N N . PHE A 1 363 ? -13.876 1.145 16.688 1.00 98.62 363 PHE A N 1
ATOM 2870 C CA . PHE A 1 363 ? -13.061 0.094 17.305 1.00 98.62 363 PHE A CA 1
ATOM 2871 C C . PHE A 1 363 ? -12.677 0.392 18.764 1.00 98.62 363 PHE A C 1
ATOM 2873 O O . PHE A 1 363 ? -12.511 -0.527 19.570 1.00 98.62 363 PHE A O 1
ATOM 2880 N N . TRP A 1 364 ? -12.596 1.666 19.155 1.00 98.38 364 TRP A N 1
ATOM 2881 C CA . TRP A 1 364 ? -12.314 2.084 20.533 1.00 98.38 364 TRP A CA 1
ATOM 2882 C C . TRP A 1 364 ? -13.345 1.541 21.520 1.00 98.38 364 TRP A C 1
ATOM 2884 O O . TRP A 1 364 ? -12.988 1.146 22.629 1.00 98.38 364 TRP A O 1
ATOM 2894 N N . GLN A 1 365 ? -14.604 1.416 21.096 1.00 98.06 365 GLN A N 1
ATOM 2895 C CA . GLN A 1 365 ? -15.664 0.815 21.904 1.00 98.06 365 GLN A CA 1
ATOM 2896 C C . GLN A 1 365 ? -15.361 -0.650 22.266 1.00 98.06 365 GLN A C 1
ATOM 2898 O O . GLN A 1 365 ? -15.558 -1.042 23.413 1.00 98.06 365 GLN A O 1
ATOM 2903 N N . PHE A 1 366 ? -14.802 -1.438 21.339 1.00 98.25 366 PHE A N 1
ATOM 2904 C CA . PHE A 1 366 ? -14.355 -2.814 21.599 1.00 98.25 366 PHE A CA 1
ATOM 2905 C C . PHE A 1 366 ? -13.173 -2.862 22.575 1.00 98.25 366 PHE A C 1
ATOM 2907 O O . PHE A 1 366 ? -13.140 -3.716 23.462 1.00 98.25 366 PHE A O 1
ATOM 2914 N N . VAL A 1 367 ? -12.216 -1.936 22.457 1.00 98.00 367 VAL A N 1
ATOM 2915 C CA . VAL A 1 367 ? -11.082 -1.829 23.395 1.00 98.00 367 VAL A CA 1
ATOM 2916 C C . VAL A 1 367 ? -11.574 -1.466 24.804 1.00 98.00 367 VAL A C 1
ATOM 2918 O O . VAL A 1 367 ? -11.190 -2.121 25.776 1.00 98.00 367 VAL A O 1
ATOM 2921 N N . LYS A 1 368 ? -12.461 -0.469 24.908 1.00 97.06 368 LYS A N 1
ATOM 2922 C CA . LYS A 1 368 ? -13.077 0.019 26.153 1.00 97.06 368 LYS A CA 1
ATOM 2923 C C . LYS A 1 368 ? -13.921 -1.049 26.850 1.00 97.06 368 LYS A C 1
ATOM 2925 O O . LYS A 1 368 ? -13.765 -1.272 28.048 1.00 97.06 368 LYS A O 1
ATOM 2930 N N . ASP A 1 369 ? -14.751 -1.774 26.102 1.00 97.12 369 ASP A N 1
ATOM 2931 C CA . ASP A 1 369 ? -15.577 -2.883 26.604 1.00 97.12 369 ASP A CA 1
ATOM 2932 C C . ASP A 1 369 ? -14.745 -4.147 26.929 1.00 97.12 369 ASP A C 1
ATOM 2934 O O . ASP A 1 369 ? -15.277 -5.252 27.039 1.00 97.12 369 ASP A O 1
ATOM 2938 N N . SER A 1 370 ? -13.425 -4.007 27.113 1.00 96.75 370 SER A N 1
ATOM 2939 C CA . SER A 1 370 ? -12.504 -5.091 27.465 1.00 96.75 370 SER A CA 1
ATOM 2940 C C . SER A 1 370 ? -12.481 -6.232 26.439 1.00 96.75 370 SER A C 1
ATOM 2942 O O . SER A 1 370 ? -12.190 -7.380 26.777 1.00 96.75 370 SER A O 1
ATOM 2944 N N . GLY A 1 371 ? -12.715 -5.925 25.161 1.00 97.56 371 GLY A N 1
ATOM 2945 C CA . GLY A 1 371 ? -12.761 -6.891 24.065 1.00 97.56 371 GLY A CA 1
ATOM 2946 C C . GLY A 1 371 ? -11.455 -7.662 23.853 1.00 97.56 371 GLY A C 1
ATOM 2947 O O . GLY A 1 371 ? -11.477 -8.855 23.542 1.00 97.56 371 GLY A O 1
ATOM 2948 N N . TYR A 1 372 ? -10.306 -7.040 24.140 1.00 97.56 372 TYR A N 1
ATOM 2949 C CA . TYR A 1 372 ? -9.025 -7.750 24.206 1.00 97.56 372 TYR A CA 1
ATOM 2950 C C . TYR A 1 372 ? -8.945 -8.702 25.408 1.00 97.56 372 TYR A C 1
ATOM 2952 O O . TYR A 1 372 ? -8.251 -9.709 25.323 1.00 97.56 372 TYR A O 1
ATOM 2960 N N . LEU A 1 373 ? -9.640 -8.455 26.522 1.00 95.81 373 LEU A N 1
ATOM 2961 C CA . LEU A 1 373 ? -9.632 -9.319 27.715 1.00 95.81 373 LEU A CA 1
ATOM 2962 C C . LEU A 1 373 ? -10.634 -10.484 27.639 1.00 95.81 373 LEU A C 1
ATOM 2964 O O . LEU A 1 373 ? -10.405 -11.519 28.262 1.00 95.81 373 LEU A O 1
ATOM 2968 N N . ALA A 1 374 ? -11.708 -10.353 26.862 1.00 96.50 374 ALA A N 1
ATOM 2969 C CA . ALA A 1 374 ? -12.771 -11.350 26.769 1.00 96.50 374 ALA A CA 1
ATOM 2970 C C . ALA A 1 374 ? -12.477 -12.448 25.724 1.00 96.50 374 ALA A C 1
ATOM 2972 O O . ALA A 1 374 ? -12.833 -12.325 24.552 1.00 96.50 374 ALA A O 1
ATOM 2973 N N . GLN A 1 375 ? -11.887 -13.572 26.160 1.00 97.06 375 GLN A N 1
ATOM 2974 C CA . GLN A 1 375 ? -11.568 -14.739 25.312 1.00 97.06 375 GLN A CA 1
ATOM 2975 C C . GLN A 1 375 ? -12.748 -15.242 24.459 1.00 97.06 375 GLN A C 1
ATOM 2977 O O . GLN A 1 375 ? -12.537 -15.751 23.361 1.00 97.06 375 GLN A O 1
ATOM 2982 N N . THR A 1 376 ? -13.985 -15.080 24.931 1.00 96.44 376 THR A N 1
ATOM 2983 C CA . THR A 1 376 ? -15.221 -15.454 24.221 1.00 96.44 376 THR A CA 1
ATOM 2984 C C . THR A 1 376 ? -15.377 -14.779 22.856 1.00 96.44 376 THR A C 1
ATOM 2986 O O . THR A 1 376 ? -16.017 -15.345 21.969 1.00 96.44 376 THR A O 1
ATOM 2989 N N . HIS A 1 377 ? -14.772 -13.608 22.646 1.00 96.62 377 HIS A N 1
ATOM 2990 C CA . HIS A 1 377 ? -14.769 -12.943 21.345 1.00 96.62 377 HIS A CA 1
ATOM 2991 C C . HIS A 1 377 ? -13.715 -13.507 20.385 1.00 96.62 377 HIS A C 1
ATOM 2993 O O . HIS A 1 377 ? -13.827 -13.299 19.187 1.00 96.62 377 HIS A O 1
ATOM 2999 N N . TRP A 1 378 ? -12.725 -14.277 20.833 1.00 97.88 378 TRP A N 1
ATOM 3000 C CA . TRP A 1 378 ? -11.593 -14.680 19.993 1.00 97.88 378 TRP A CA 1
ATOM 3001 C C . TRP A 1 378 ? -11.743 -16.106 19.445 1.00 97.88 378 TRP A C 1
ATOM 3003 O O . TRP A 1 378 ? -12.447 -16.957 19.992 1.00 97.88 378 TRP A O 1
ATOM 3013 N N . SER A 1 379 ? -11.104 -16.396 18.310 1.00 97.12 379 SER A N 1
ATOM 3014 C CA . SER A 1 379 ? -10.844 -17.784 17.899 1.00 97.12 379 SER A CA 1
ATOM 3015 C C . SER A 1 379 ? -9.725 -18.380 18.757 1.00 97.12 379 SER A C 1
ATOM 3017 O O . SER A 1 379 ? -8.953 -17.640 19.359 1.00 97.12 379 SER A O 1
ATOM 3019 N N . THR A 1 380 ? -9.598 -19.709 18.815 1.00 97.50 380 THR A N 1
ATOM 3020 C CA . THR A 1 380 ? -8.536 -20.364 19.603 1.00 97.50 380 THR A CA 1
ATOM 3021 C C . THR A 1 380 ? -7.139 -19.891 19.190 1.00 97.50 380 THR A C 1
ATOM 3023 O O . THR A 1 380 ? -6.319 -19.576 20.048 1.00 97.50 380 THR A O 1
ATOM 3026 N N . THR A 1 381 ? -6.888 -19.777 17.882 1.00 96.81 381 THR A N 1
ATOM 3027 C CA . THR A 1 381 ? -5.632 -19.248 17.328 1.00 96.81 381 THR A CA 1
ATOM 3028 C C . THR A 1 381 ? -5.476 -17.753 17.588 1.00 96.81 381 THR A C 1
ATOM 3030 O O . THR A 1 381 ? -4.421 -17.333 18.051 1.00 96.81 381 THR A O 1
ATOM 3033 N N . GLY A 1 382 ? -6.533 -16.957 17.392 1.00 96.69 382 GLY A N 1
ATOM 3034 C CA . GLY A 1 382 ? -6.503 -15.521 17.674 1.00 96.69 382 GLY A CA 1
ATOM 3035 C C . GLY A 1 382 ? -6.247 -15.194 19.146 1.00 96.69 382 GLY A C 1
ATOM 3036 O O . GLY A 1 382 ? -5.474 -14.289 19.444 1.00 96.69 382 GLY A O 1
ATOM 3037 N N . TRP A 1 383 ? -6.826 -15.962 20.072 1.00 97.81 383 TRP A N 1
ATOM 3038 C CA . TRP A 1 383 ? -6.564 -15.823 21.504 1.00 97.81 383 TRP A CA 1
ATOM 3039 C C . TRP A 1 383 ? -5.129 -16.211 21.862 1.00 97.81 383 TRP A C 1
ATOM 3041 O O . TRP A 1 383 ? -4.482 -15.496 22.622 1.00 97.81 383 TRP A O 1
ATOM 3051 N N . ALA A 1 384 ? -4.611 -17.305 21.291 1.00 97.00 384 ALA A N 1
ATOM 3052 C CA . ALA A 1 384 ? -3.223 -17.714 21.487 1.00 97.00 384 ALA A CA 1
ATOM 3053 C C . ALA A 1 384 ? -2.240 -16.645 20.978 1.00 97.00 384 ALA A C 1
ATOM 3055 O O . ALA A 1 384 ? -1.328 -16.268 21.711 1.00 97.00 384 ALA A O 1
ATOM 3056 N N . TRP A 1 385 ? -2.476 -16.087 19.783 1.00 94.56 385 TRP A N 1
ATOM 3057 C CA . TRP A 1 385 ? -1.711 -14.958 19.240 1.00 94.56 385 TRP A CA 1
ATOM 3058 C C . TRP A 1 385 ? -1.771 -13.730 20.160 1.00 94.56 385 TRP A C 1
ATOM 3060 O O . TRP A 1 385 ? -0.731 -13.207 20.564 1.00 94.56 385 TRP A O 1
ATOM 3070 N N . ARG A 1 386 ? -2.983 -13.307 20.551 1.00 95.62 386 ARG A N 1
ATOM 3071 C CA . ARG A 1 386 ? -3.217 -12.159 21.440 1.00 95.62 386 ARG A CA 1
ATOM 3072 C C . ARG A 1 386 ? -2.454 -12.351 22.752 1.00 95.62 386 ARG A C 1
ATOM 3074 O O . ARG A 1 386 ? -1.817 -11.417 23.236 1.00 95.62 386 ARG A O 1
ATOM 3081 N N . ALA A 1 387 ? -2.544 -13.541 23.348 1.00 95.50 387 ALA A N 1
ATOM 3082 C CA . ALA A 1 387 ? -1.917 -13.865 24.625 1.00 95.50 387 ALA A CA 1
ATOM 3083 C C . ALA A 1 387 ? -0.386 -13.875 24.513 1.00 95.50 387 ALA A C 1
ATOM 3085 O O . ALA A 1 387 ? 0.274 -13.257 25.343 1.00 95.50 387 ALA A O 1
ATOM 3086 N N . PHE A 1 388 ? 0.161 -14.489 23.459 1.00 93.69 388 PHE A N 1
ATOM 3087 C CA . PHE A 1 388 ? 1.597 -14.505 23.166 1.00 93.69 388 PHE A CA 1
ATOM 3088 C C . PHE A 1 388 ? 2.170 -13.095 22.956 1.00 93.69 388 PHE A C 1
ATOM 3090 O O . PHE A 1 388 ? 3.192 -12.756 23.545 1.00 93.69 388 PHE A O 1
ATOM 3097 N N . ARG A 1 389 ? 1.490 -12.243 22.176 1.00 91.12 389 ARG A N 1
ATOM 3098 C CA . ARG A 1 389 ? 1.896 -10.842 21.955 1.00 91.12 389 ARG A CA 1
ATOM 3099 C C . ARG A 1 389 ? 1.567 -9.911 23.129 1.00 91.12 389 ARG A C 1
ATOM 3101 O O . ARG A 1 389 ? 1.982 -8.759 23.105 1.00 91.12 389 ARG A O 1
ATOM 3108 N N . ASN A 1 390 ? 0.809 -10.377 24.128 1.00 93.81 390 ASN A N 1
ATOM 3109 C CA . ASN A 1 390 ? 0.291 -9.585 25.254 1.00 93.81 390 ASN A CA 1
ATOM 3110 C C . ASN A 1 390 ? -0.394 -8.262 24.830 1.00 93.81 390 ASN A C 1
ATOM 3112 O O . ASN A 1 390 ? -0.343 -7.261 25.550 1.00 93.81 390 ASN A O 1
ATOM 3116 N N . THR A 1 391 ? -1.025 -8.248 23.650 1.00 92.94 391 THR A N 1
ATOM 3117 C CA . THR A 1 391 ? -1.641 -7.030 23.107 1.00 92.94 391 THR A CA 1
ATOM 3118 C C . THR A 1 391 ? -2.967 -6.693 23.798 1.00 92.94 391 THR A C 1
ATOM 3120 O O . THR A 1 391 ? -3.679 -7.572 24.302 1.00 92.94 391 THR A O 1
ATOM 3123 N N . LYS A 1 392 ? -3.278 -5.395 23.840 1.00 95.00 392 LYS A N 1
ATOM 3124 C CA . LYS A 1 392 ? -4.405 -4.788 24.567 1.00 95.00 392 LYS A CA 1
ATOM 3125 C C . LYS A 1 392 ? -5.206 -3.788 23.717 1.00 95.00 392 LYS A C 1
ATOM 3127 O O . LYS A 1 392 ? -6.244 -3.324 24.179 1.00 95.00 392 LYS A O 1
ATOM 3132 N N . TRP A 1 393 ? -4.705 -3.442 22.532 1.00 96.88 393 TRP A N 1
ATOM 3133 C CA . TRP A 1 393 ? -5.244 -2.466 21.579 1.00 96.88 393 TRP A CA 1
ATOM 3134 C C . TRP A 1 393 ? -4.513 -2.632 20.223 1.00 96.88 393 TRP A C 1
ATOM 3136 O O . TRP A 1 393 ? -3.503 -3.341 20.183 1.00 96.88 393 TRP A O 1
ATOM 3146 N N . PRO A 1 394 ? -4.982 -2.013 19.121 1.00 97.19 394 PRO A N 1
ATOM 3147 C CA . PRO A 1 394 ? -4.334 -2.097 17.807 1.00 97.19 394 PRO A CA 1
ATOM 3148 C C . PRO A 1 394 ? -2.853 -1.680 17.808 1.00 97.19 394 PRO A C 1
ATOM 3150 O O . PRO A 1 394 ? -2.479 -0.725 18.484 1.00 97.19 394 PRO A O 1
ATOM 3153 N N . GLN A 1 395 ? -2.017 -2.351 17.009 1.00 94.88 395 GLN A N 1
ATOM 3154 C CA . GLN A 1 395 ? -0.544 -2.211 16.989 1.00 94.88 395 GLN A CA 1
ATOM 3155 C C . GLN A 1 395 ? -0.029 -0.756 16.919 1.00 94.88 395 GLN A C 1
ATOM 3157 O O . GLN A 1 395 ? 0.978 -0.422 17.549 1.00 94.88 395 GLN A O 1
ATOM 3162 N N . PHE A 1 396 ? -0.719 0.109 16.171 1.00 96.62 396 PHE A N 1
ATOM 3163 C CA . PHE A 1 396 ? -0.320 1.503 15.934 1.00 96.62 396 PHE A CA 1
ATOM 3164 C C . PHE A 1 396 ? -0.962 2.521 16.886 1.00 96.62 396 PHE A C 1
ATOM 3166 O O . PHE A 1 396 ? -0.726 3.721 16.751 1.00 96.62 396 PHE A O 1
ATOM 3173 N N . TRP A 1 397 ? -1.746 2.072 17.869 1.00 97.56 397 TRP A N 1
ATOM 3174 C CA . TRP A 1 397 ? -2.207 2.940 18.951 1.00 97.56 397 TRP A CA 1
ATOM 3175 C C . TRP A 1 397 ? -1.132 3.020 20.036 1.00 97.56 397 TRP A C 1
ATOM 3177 O O . TRP A 1 397 ? -0.649 2.008 20.556 1.00 97.56 397 TRP A O 1
ATOM 3187 N N . ARG A 1 398 ? -0.757 4.245 20.388 1.00 96.31 398 ARG A N 1
ATOM 3188 C CA . ARG A 1 398 ? 0.270 4.559 21.383 1.00 96.31 398 ARG A CA 1
ATOM 3189 C C . ARG A 1 398 ? -0.428 5.122 22.618 1.00 96.31 398 ARG A C 1
ATOM 3191 O O . ARG A 1 398 ? -1.387 5.873 22.494 1.00 96.31 398 ARG A O 1
ATOM 3198 N N . ALA A 1 399 ? -0.069 4.652 23.811 1.00 95.25 399 ALA A N 1
ATOM 3199 C CA . ALA A 1 399 ? -0.800 5.001 25.032 1.00 95.25 399 ALA A CA 1
ATOM 3200 C C . ALA A 1 399 ? -0.388 6.399 25.516 1.00 95.25 399 ALA A C 1
ATOM 3202 O O . ALA A 1 399 ? 0.765 6.597 25.888 1.00 95.25 399 ALA A O 1
ATOM 3203 N N . ALA A 1 400 ? -1.337 7.338 25.542 1.00 94.00 400 ALA A N 1
ATOM 3204 C CA . ALA A 1 400 ? -1.074 8.761 25.787 1.00 94.00 400 ALA A CA 1
ATOM 3205 C C . ALA A 1 400 ? -1.506 9.251 27.186 1.00 94.00 400 ALA A C 1
ATOM 3207 O O . ALA A 1 400 ? -1.268 10.402 27.547 1.00 94.00 400 ALA A O 1
ATOM 3208 N N . GLY A 1 401 ? -2.143 8.389 27.986 1.00 90.81 401 GLY A N 1
ATOM 3209 C CA . GLY A 1 401 ? -2.646 8.725 29.319 1.00 90.81 401 GLY A CA 1
ATOM 3210 C C . GLY A 1 401 ? -2.397 7.636 30.370 1.00 90.81 401 GLY A C 1
ATOM 3211 O O . GLY A 1 401 ? -1.774 6.609 30.084 1.00 90.81 401 GLY A O 1
ATOM 3212 N N . PRO A 1 402 ? -2.898 7.824 31.607 1.00 91.94 402 PRO A N 1
ATOM 3213 C CA . PRO A 1 402 ? -2.779 6.841 32.682 1.00 91.94 402 PRO A CA 1
ATOM 3214 C C . PRO A 1 402 ? -3.334 5.466 32.289 1.00 91.94 402 PRO A C 1
ATOM 3216 O O . PRO A 1 402 ? -4.260 5.360 31.479 1.00 91.94 402 PRO A O 1
ATOM 3219 N N . GLN A 1 403 ? -2.805 4.399 32.893 1.00 87.69 403 GLN A N 1
ATOM 3220 C CA . GLN A 1 403 ? -3.253 3.034 32.612 1.00 87.69 403 GLN A CA 1
ATOM 3221 C C . GLN A 1 403 ? -4.768 2.886 32.842 1.00 87.69 403 GLN A C 1
ATOM 3223 O O . GLN A 1 403 ? -5.266 3.156 33.931 1.00 87.69 403 GLN A O 1
ATOM 3228 N N . GLY A 1 404 ? -5.492 2.444 31.808 1.00 85.75 404 GLY A N 1
ATOM 3229 C CA . GLY A 1 404 ? -6.954 2.294 31.838 1.00 85.75 404 GLY A CA 1
ATOM 3230 C C . GLY A 1 404 ? -7.755 3.541 31.438 1.00 85.75 404 GLY A C 1
ATOM 3231 O O . GLY A 1 404 ? -8.975 3.464 31.377 1.00 85.75 404 GLY A O 1
ATOM 3232 N N . SER A 1 405 ? -7.107 4.667 31.113 1.00 91.69 405 SER A N 1
ATOM 3233 C CA . SER A 1 405 ? -7.795 5.861 30.582 1.00 91.69 405 SER A CA 1
ATOM 3234 C C . SER A 1 405 ? -8.389 5.661 29.180 1.00 91.69 405 SER A C 1
ATOM 3236 O O . SER A 1 405 ? -9.311 6.375 28.802 1.00 91.69 405 SER A O 1
ATOM 3238 N N . HIS A 1 406 ? -7.866 4.691 28.418 1.00 94.50 406 HIS A N 1
ATOM 3239 C CA . HIS A 1 406 ? -8.141 4.499 26.989 1.00 94.50 406 HIS A CA 1
ATOM 3240 C C . HIS A 1 406 ? -7.855 5.748 26.128 1.00 94.50 406 HIS A C 1
ATOM 3242 O O . HIS A 1 406 ? -8.451 5.922 25.064 1.00 94.50 406 HIS A O 1
ATOM 3248 N N . GLU A 1 407 ? -6.926 6.595 26.581 1.00 95.00 407 GLU A N 1
ATOM 3249 C CA . GLU A 1 407 ? -6.386 7.718 25.819 1.00 95.00 407 GLU A CA 1
ATOM 3250 C C . GLU A 1 407 ? -5.186 7.268 24.980 1.00 95.00 407 GLU A C 1
ATOM 3252 O O . GLU A 1 407 ? -4.245 6.650 25.495 1.00 95.00 407 GLU A O 1
ATOM 3257 N N . TYR A 1 408 ? -5.218 7.596 23.688 1.00 96.69 408 TYR A N 1
ATOM 3258 C CA . TYR A 1 408 ? -4.233 7.147 22.712 1.00 96.69 408 TYR A CA 1
ATOM 3259 C C . TYR A 1 408 ? -3.815 8.265 21.749 1.00 96.69 408 TYR A C 1
ATOM 3261 O O . TYR A 1 408 ? -4.573 9.200 21.490 1.00 96.69 408 TYR A O 1
ATOM 3269 N N . THR A 1 409 ? -2.629 8.102 21.182 1.00 97.00 409 THR A N 1
ATOM 3270 C CA . THR A 1 409 ? -2.086 8.754 19.982 1.00 97.00 409 THR A CA 1
ATOM 3271 C C . THR A 1 409 ? -1.968 7.715 18.857 1.00 97.00 409 THR A C 1
ATOM 3273 O O . THR A 1 409 ? -2.094 6.506 19.094 1.00 97.00 409 THR A O 1
ATOM 3276 N N . LEU A 1 410 ? -1.773 8.166 17.616 1.00 97.56 410 LEU A N 1
ATOM 3277 C CA . LEU A 1 410 ? -1.709 7.311 16.428 1.00 97.56 410 LEU A CA 1
ATOM 3278 C C . LEU A 1 410 ? -0.318 7.369 15.784 1.00 97.56 410 LEU A C 1
ATOM 3280 O O . LEU A 1 410 ? 0.133 8.428 15.356 1.00 97.56 410 LEU A O 1
ATOM 3284 N N . ARG A 1 411 ? 0.338 6.212 15.665 1.00 97.12 411 ARG A N 1
ATOM 3285 C CA . ARG A 1 411 ? 1.600 6.051 14.929 1.00 97.12 411 ARG A CA 1
ATOM 3286 C C . ARG A 1 411 ? 1.337 6.062 13.417 1.00 97.12 411 ARG A C 1
ATOM 3288 O O . ARG A 1 411 ? 0.649 5.169 12.913 1.00 97.12 411 ARG A O 1
ATOM 3295 N N . THR A 1 412 ? 1.901 7.039 12.707 1.00 95.88 412 THR A N 1
ATOM 3296 C CA . THR A 1 412 ? 2.040 7.052 11.235 1.00 95.88 412 THR A CA 1
ATOM 3297 C C . THR A 1 412 ? 3.435 6.540 10.849 1.00 95.88 412 THR A C 1
ATOM 3299 O O . THR A 1 412 ? 4.169 6.073 11.717 1.00 95.88 412 THR A O 1
ATOM 3302 N N . ILE A 1 413 ? 3.811 6.575 9.565 1.00 95.06 413 ILE A N 1
ATOM 3303 C CA . ILE A 1 413 ? 5.118 6.076 9.091 1.00 95.06 413 ILE A CA 1
ATOM 3304 C C . ILE A 1 413 ? 6.279 6.853 9.742 1.00 95.06 413 ILE A C 1
ATOM 3306 O O . ILE A 1 413 ? 7.234 6.246 10.225 1.00 95.06 413 ILE A O 1
ATOM 3310 N N . PHE A 1 414 ? 6.170 8.183 9.825 1.00 95.69 414 PHE A N 1
ATOM 3311 C CA . PHE A 1 414 ? 7.244 9.062 10.310 1.00 95.69 414 PHE A CA 1
ATOM 3312 C C . PHE A 1 414 ? 6.936 9.786 11.618 1.00 95.69 414 PHE A C 1
ATOM 3314 O O . PHE A 1 414 ? 7.866 10.200 12.292 1.00 95.69 414 PHE A O 1
ATOM 3321 N N . ASP A 1 415 ? 5.674 9.845 12.043 1.00 94.50 415 ASP A N 1
ATOM 3322 C CA . ASP A 1 415 ? 5.259 10.639 13.200 1.00 94.50 415 ASP A CA 1
ATOM 3323 C C . ASP A 1 415 ? 4.437 9.819 14.206 1.00 94.50 415 ASP A C 1
ATOM 3325 O O . ASP A 1 415 ? 3.969 8.704 13.938 1.00 94.50 415 ASP A O 1
ATOM 3329 N N . GLU A 1 416 ? 4.223 10.407 15.380 1.00 95.75 416 GLU A N 1
ATOM 3330 C CA . GLU A 1 416 ? 3.135 10.053 16.286 1.00 95.75 416 GLU A CA 1
ATOM 3331 C C . GLU A 1 416 ? 2.200 11.264 16.405 1.00 95.75 416 GLU A C 1
ATOM 3333 O O . GLU A 1 416 ? 2.571 12.305 16.945 1.00 95.75 416 GLU A O 1
ATOM 3338 N N . ILE A 1 417 ? 0.986 11.142 15.863 1.00 95.81 417 ILE A N 1
ATOM 3339 C CA . ILE A 1 417 ? 0.018 12.243 15.762 1.00 95.81 417 ILE A CA 1
ATOM 3340 C C . ILE A 1 417 ? -1.114 12.091 16.795 1.00 95.81 417 ILE A C 1
ATOM 3342 O O . ILE A 1 417 ? -1.356 10.987 17.302 1.00 95.81 417 ILE A O 1
ATOM 3346 N N . PRO A 1 418 ? -1.869 13.165 17.104 1.00 96.81 418 PRO A N 1
ATOM 3347 C CA . PRO A 1 418 ? -3.119 13.047 17.851 1.00 96.81 418 PRO A CA 1
ATOM 3348 C C . PRO A 1 418 ? -4.058 12.026 17.190 1.00 96.81 418 PRO A C 1
ATOM 3350 O O . PRO A 1 418 ? -4.122 11.948 15.963 1.00 96.81 418 PRO A O 1
ATOM 3353 N N . MET A 1 419 ? -4.776 11.231 17.990 1.00 97.56 419 MET A N 1
ATOM 3354 C CA . MET A 1 419 ? -5.612 10.143 17.471 1.00 97.56 419 MET A CA 1
ATOM 3355 C C . MET A 1 419 ? -6.665 10.632 16.468 1.00 97.56 419 MET A C 1
ATOM 3357 O O . MET A 1 419 ? -7.384 11.592 16.720 1.00 97.56 419 MET A O 1
ATOM 3361 N N . GLN A 1 420 ? -6.791 9.920 15.351 1.00 97.75 420 GLN A N 1
ATOM 3362 C CA . GLN A 1 420 ? -7.752 10.224 14.294 1.00 97.75 420 GLN A CA 1
ATOM 3363 C C . GLN A 1 420 ? -8.920 9.239 14.395 1.00 97.75 420 GLN A C 1
ATOM 3365 O O . GLN A 1 420 ? -8.852 8.115 13.889 1.00 97.75 420 GLN A O 1
ATOM 3370 N N . TRP A 1 421 ? -9.962 9.614 15.144 1.00 97.75 421 TRP A N 1
ATOM 3371 C CA . TRP A 1 421 ? -11.078 8.717 15.475 1.00 97.75 421 TRP A CA 1
ATOM 3372 C C . TRP A 1 421 ? -11.949 8.347 14.268 1.00 97.75 421 TRP A C 1
ATOM 3374 O O . TRP A 1 421 ? -12.515 7.255 14.246 1.00 97.75 421 TRP A O 1
ATOM 3384 N N . ASP A 1 422 ? -12.028 9.220 13.268 1.00 97.06 422 ASP A N 1
ATOM 3385 C CA . ASP A 1 422 ? -12.749 9.036 12.007 1.00 97.06 422 ASP A CA 1
ATOM 3386 C C . ASP A 1 422 ? -11.941 8.276 10.938 1.00 97.06 422 ASP A C 1
ATOM 3388 O O . ASP A 1 422 ? -12.515 7.864 9.934 1.00 97.06 422 ASP A O 1
ATOM 3392 N N . TRP A 1 423 ? -10.642 8.029 11.139 1.00 97.31 423 TRP A N 1
ATOM 3393 C CA . TRP A 1 423 ? -9.801 7.231 10.232 1.00 97.31 423 TRP A CA 1
ATOM 3394 C C . TRP A 1 423 ? -10.020 5.721 10.418 1.00 97.31 423 TRP A C 1
ATOM 3396 O O . TRP A 1 423 ? -10.399 5.292 11.512 1.00 97.31 423 TRP A O 1
ATOM 3406 N N . PRO A 1 424 ? -9.763 4.886 9.391 1.00 97.44 424 PRO A N 1
ATOM 3407 C CA . PRO A 1 424 ? -9.917 3.437 9.488 1.00 97.44 424 PRO A CA 1
ATOM 3408 C C . PRO A 1 424 ? -8.973 2.828 10.529 1.00 97.44 424 PRO A C 1
ATOM 3410 O O . PRO A 1 424 ? -7.798 3.193 10.626 1.00 97.44 424 PRO A O 1
ATOM 3413 N N . VAL A 1 425 ? -9.474 1.843 11.275 1.00 98.31 425 VAL A N 1
ATOM 3414 C CA . VAL A 1 425 ? -8.653 1.095 12.229 1.00 98.31 425 VAL A CA 1
ATOM 3415 C C . VAL A 1 425 ? -7.727 0.104 11.509 1.00 98.31 425 VAL A C 1
ATOM 3417 O O . VAL A 1 425 ? -8.132 -0.634 10.605 1.00 98.31 425 VAL A O 1
ATOM 3420 N N . GLN A 1 426 ? -6.466 0.066 11.937 1.00 97.25 426 GLN A N 1
ATOM 3421 C CA . GLN A 1 426 ? -5.434 -0.831 11.413 1.00 97.25 426 GLN A CA 1
ATOM 3422 C C . GLN A 1 426 ? -5.241 -2.017 12.362 1.00 97.25 426 GLN A C 1
ATOM 3424 O O . GLN A 1 426 ? -4.675 -1.870 13.444 1.00 97.25 426 GLN A O 1
ATOM 3429 N N . VAL A 1 427 ? -5.738 -3.189 11.966 1.00 97.12 427 VAL A N 1
ATOM 3430 C CA . VAL A 1 427 ? -5.744 -4.419 12.776 1.00 97.12 427 VAL A CA 1
ATOM 3431 C C . VAL A 1 427 ? -5.565 -5.660 11.907 1.00 97.12 427 VAL A C 1
ATOM 3433 O O . VAL A 1 427 ? -5.867 -5.645 10.711 1.00 97.12 427 VAL A O 1
ATOM 3436 N N . ASN A 1 428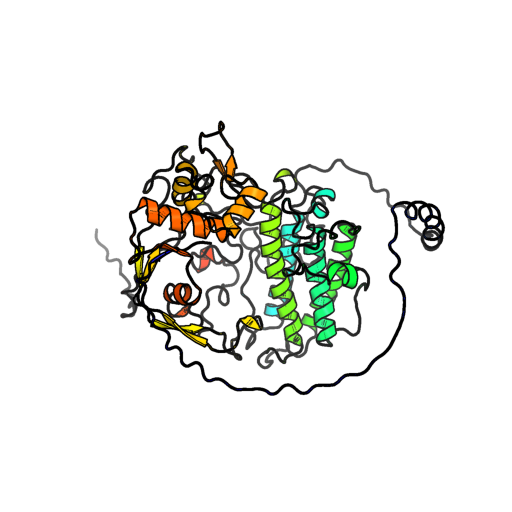 ? -5.130 -6.760 12.518 1.00 95.00 428 ASN A N 1
ATOM 3437 C CA . ASN A 1 428 ? -5.017 -8.045 11.835 1.00 95.00 428 ASN A CA 1
ATOM 3438 C C . ASN A 1 428 ? -6.354 -8.812 11.761 1.00 95.00 428 ASN A C 1
ATOM 3440 O O . ASN A 1 428 ? -7.374 -8.435 12.342 1.00 95.00 428 ASN A O 1
ATOM 3444 N N . TYR A 1 429 ? -6.341 -9.951 11.065 1.00 95.75 429 TYR A N 1
ATOM 3445 C CA . TYR A 1 429 ? -7.518 -10.806 10.876 1.00 95.75 429 TYR A CA 1
ATOM 3446 C C . TYR A 1 429 ? -8.111 -11.394 12.180 1.00 95.75 429 TYR A C 1
ATOM 3448 O O . TYR A 1 429 ? -9.316 -11.643 12.260 1.00 95.75 429 TYR A O 1
ATOM 3456 N N . HIS A 1 430 ? -7.305 -11.621 13.220 1.00 97.12 430 HIS A N 1
ATOM 3457 C CA . HIS A 1 430 ? -7.798 -12.126 14.506 1.00 97.12 430 HIS A CA 1
ATOM 3458 C C . HIS A 1 430 ? -8.550 -11.050 15.290 1.00 97.12 430 HIS A C 1
ATOM 3460 O O . HIS A 1 430 ? -9.647 -11.311 15.784 1.00 97.12 430 HIS A O 1
ATOM 3466 N N . GLU A 1 431 ? -7.989 -9.844 15.347 1.00 98.44 431 GLU A N 1
ATOM 3467 C CA . GLU A 1 431 ? -8.608 -8.652 15.934 1.00 98.44 431 GLU A CA 1
ATOM 3468 C C . GLU A 1 431 ? -9.905 -8.285 15.202 1.00 98.44 431 GLU A C 1
ATOM 3470 O O . GLU A 1 431 ? -10.945 -8.104 15.833 1.00 98.44 431 GLU A O 1
ATOM 3475 N N . ALA A 1 432 ? -9.878 -8.299 13.867 1.00 97.88 432 ALA A N 1
ATOM 3476 C CA . ALA A 1 432 ? -11.043 -8.132 13.003 1.00 97.88 432 ALA A CA 1
ATOM 3477 C C . ALA A 1 432 ? -12.196 -9.088 13.340 1.00 97.88 432 ALA A C 1
ATOM 3479 O O . ALA A 1 432 ? -13.353 -8.686 13.504 1.00 97.88 432 ALA A O 1
ATOM 3480 N N . GLN A 1 433 ? -11.879 -10.381 13.445 1.00 97.06 433 GLN A N 1
ATOM 3481 C CA . GLN A 1 433 ? -12.857 -11.412 13.767 1.00 97.06 433 GLN A CA 1
ATOM 3482 C C . GLN A 1 433 ? -13.383 -11.258 15.202 1.00 97.06 433 GLN A C 1
ATOM 3484 O O . GLN A 1 433 ? -14.568 -11.508 15.443 1.00 97.06 433 GLN A O 1
ATOM 3489 N N . ALA A 1 434 ? -12.527 -10.846 16.143 1.00 98.12 434 ALA A N 1
ATOM 3490 C CA . ALA A 1 434 ? -12.912 -10.611 17.529 1.00 98.12 434 ALA A CA 1
ATOM 3491 C C . ALA A 1 434 ? -13.846 -9.405 17.675 1.00 98.12 434 ALA A C 1
ATOM 3493 O O . ALA A 1 434 ? -14.871 -9.515 18.349 1.00 98.12 434 ALA A O 1
ATOM 3494 N N . TYR A 1 435 ? -13.568 -8.314 16.959 1.00 98.31 435 TYR A N 1
ATOM 3495 C CA . TYR A 1 435 ? -14.447 -7.151 16.873 1.00 98.31 435 TYR A CA 1
ATOM 3496 C C . TYR A 1 435 ? -15.844 -7.529 16.367 1.00 98.31 435 TYR A C 1
ATOM 3498 O O . TYR A 1 435 ? -16.839 -7.252 17.034 1.00 98.31 435 TYR A O 1
ATOM 3506 N N . CYS A 1 436 ? -15.930 -8.262 15.249 1.00 96.44 436 CYS A N 1
ATOM 3507 C CA . CYS A 1 436 ? -17.211 -8.732 14.708 1.00 96.44 436 CYS A CA 1
ATOM 3508 C C . CYS A 1 436 ? -18.000 -9.566 15.739 1.00 96.44 436 CYS A C 1
ATOM 3510 O O . CYS A 1 436 ? -19.211 -9.412 15.895 1.00 96.44 436 CYS A O 1
ATOM 3512 N N . ARG A 1 437 ? -17.322 -10.452 16.479 1.00 96.06 437 ARG A N 1
ATOM 3513 C CA . ARG A 1 437 ? -17.942 -11.292 17.519 1.00 96.06 437 ARG A CA 1
ATOM 3514 C C . ARG A 1 437 ? -18.402 -10.496 18.737 1.00 96.06 437 ARG A C 1
ATOM 3516 O O . ARG A 1 437 ? -19.455 -10.816 19.285 1.00 96.06 437 ARG A O 1
ATOM 3523 N N . TRP A 1 438 ? -17.648 -9.479 19.147 1.00 97.31 438 TRP A N 1
ATOM 3524 C CA . TRP A 1 438 ? -18.073 -8.538 20.181 1.00 97.31 438 TRP A CA 1
ATOM 3525 C C . TRP A 1 438 ? -19.287 -7.729 19.728 1.00 97.31 438 TRP A C 1
ATOM 3527 O O . TRP A 1 438 ? -20.285 -7.731 20.440 1.00 97.31 438 TRP A O 1
ATOM 3537 N N . LYS A 1 439 ? -19.261 -7.131 18.528 1.00 95.56 439 LYS A N 1
ATOM 3538 C CA . LYS A 1 439 ? -20.374 -6.319 18.009 1.00 95.56 439 LYS A CA 1
ATOM 3539 C C . LYS A 1 439 ? -21.667 -7.132 17.915 1.00 95.56 439 LYS A C 1
ATOM 3541 O O . LYS A 1 439 ? -22.718 -6.659 18.324 1.00 95.56 439 LYS A O 1
ATOM 3546 N N . ASN A 1 440 ? -21.580 -8.402 17.504 1.00 94.81 440 ASN A N 1
ATOM 3547 C CA . ASN A 1 440 ? -22.732 -9.309 17.535 1.00 94.81 440 ASN A CA 1
ATOM 3548 C C . ASN A 1 440 ? -23.296 -9.508 18.951 1.00 94.81 440 ASN A C 1
ATOM 3550 O O . ASN A 1 440 ? -24.506 -9.452 19.147 1.00 94.81 440 ASN A O 1
ATOM 3554 N N . ALA A 1 441 ? -22.433 -9.744 19.944 1.00 93.75 441 ALA A N 1
ATOM 3555 C CA . ALA A 1 441 ? -22.868 -9.902 21.331 1.00 93.75 441 ALA A CA 1
ATOM 3556 C C . ALA A 1 441 ? -23.431 -8.593 21.919 1.00 93.75 441 ALA A C 1
ATOM 3558 O O . ALA A 1 441 ? -24.381 -8.637 22.696 1.00 93.75 441 ALA A O 1
ATOM 3559 N N . LYS A 1 442 ? -22.860 -7.446 21.529 1.00 93.69 442 LYS A N 1
ATOM 3560 C CA . LYS A 1 442 ? -23.265 -6.096 21.940 1.00 93.69 442 LYS A CA 1
ATOM 3561 C C . LYS A 1 442 ? -24.660 -5.733 21.431 1.00 93.69 442 LYS A C 1
ATOM 3563 O O . LYS A 1 442 ? -25.465 -5.223 22.204 1.00 93.69 442 LYS A O 1
ATOM 3568 N N . ASP A 1 443 ? -24.938 -6.041 20.168 1.00 92.12 443 ASP A N 1
ATOM 3569 C CA . ASP A 1 443 ? -26.189 -5.683 19.493 1.00 92.12 443 ASP A CA 1
ATOM 3570 C C . ASP A 1 443 ? -27.301 -6.735 19.697 1.00 92.12 443 ASP A C 1
ATOM 3572 O O . ASP A 1 443 ? -28.434 -6.542 19.266 1.00 92.12 443 ASP A O 1
ATOM 3576 N N . GLY A 1 444 ? -27.003 -7.851 20.377 1.00 91.00 444 GLY A N 1
ATOM 3577 C CA . GLY A 1 444 ? -27.957 -8.946 20.595 1.00 91.00 444 GLY A CA 1
ATOM 3578 C C . GLY A 1 444 ? -28.220 -9.802 19.349 1.00 91.00 444 GLY A C 1
ATOM 3579 O O . GLY A 1 444 ? -29.210 -10.534 19.299 1.00 91.00 444 GLY A O 1
ATOM 3580 N N . ASN A 1 445 ? -27.335 -9.725 18.354 1.00 86.50 445 ASN A N 1
ATOM 3581 C CA . ASN A 1 445 ? -27.471 -10.375 17.058 1.00 86.50 445 ASN A CA 1
ATOM 3582 C C . ASN A 1 445 ? -27.578 -11.902 17.175 1.00 86.50 445 ASN A C 1
ATOM 3584 O O . ASN A 1 445 ? -26.680 -12.591 17.672 1.00 86.50 445 ASN A O 1
ATOM 3588 N N . ALA A 1 446 ? -28.689 -12.440 16.671 1.00 73.12 446 ALA A N 1
ATOM 3589 C CA . ALA A 1 446 ? -28.960 -13.870 16.651 1.00 73.12 446 ALA A CA 1
ATOM 3590 C C . ALA A 1 446 ? -28.254 -14.571 15.474 1.00 73.12 446 ALA A C 1
ATOM 3592 O O . ALA A 1 446 ? -27.736 -13.949 14.555 1.00 73.12 446 ALA A O 1
ATOM 3593 N N . ALA A 1 447 ? -28.301 -15.906 15.430 1.00 66.81 447 ALA A N 1
ATOM 3594 C CA . ALA A 1 447 ? -27.654 -16.699 14.373 1.00 66.81 447 ALA A CA 1
ATOM 3595 C C . ALA A 1 447 ? -28.193 -16.471 12.934 1.00 66.81 447 ALA A C 1
ATOM 3597 O O . ALA A 1 447 ? -27.696 -17.094 11.993 1.00 66.81 447 ALA A O 1
ATOM 3598 N N . THR A 1 448 ? -29.220 -15.633 12.763 1.00 66.44 448 THR A N 1
ATOM 3599 C CA . THR A 1 448 ? -29.825 -15.238 11.481 1.00 66.44 448 THR A CA 1
ATOM 3600 C C . THR A 1 448 ? -29.254 -13.946 10.898 1.00 66.44 448 THR A C 1
ATOM 3602 O O . THR A 1 448 ? -29.327 -13.772 9.687 1.00 66.44 448 THR A O 1
ATOM 3605 N N . GLU A 1 449 ? -28.675 -13.073 11.722 1.00 76.56 449 GLU A N 1
ATOM 3606 C CA . GLU A 1 449 ? -28.062 -11.806 11.315 1.00 76.56 449 GLU A CA 1
ATOM 3607 C C . GLU A 1 449 ? -26.751 -11.677 12.086 1.00 76.56 449 GLU A C 1
ATOM 3609 O O . GLU A 1 449 ? -26.764 -11.459 13.289 1.00 76.56 449 GLU A O 1
ATOM 3614 N N . TYR A 1 450 ? -25.615 -11.905 11.425 1.00 87.50 450 TYR A N 1
ATOM 3615 C CA . TYR A 1 450 ? -24.331 -12.049 12.107 1.00 87.50 450 TYR A CA 1
ATOM 3616 C C . TYR A 1 450 ? -23.211 -11.292 11.391 1.00 87.50 450 TYR A C 1
ATOM 3618 O O . TYR A 1 450 ? -22.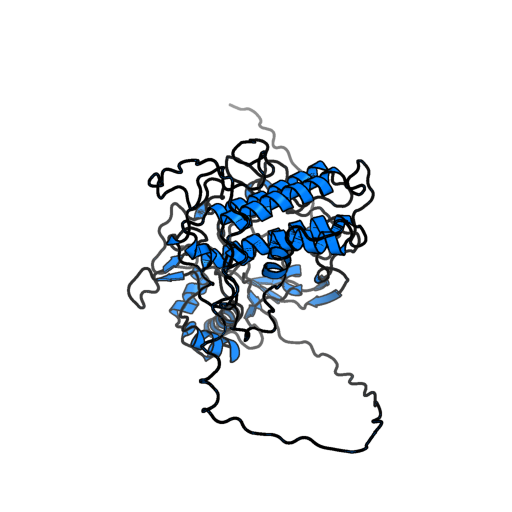880 -11.632 10.255 1.00 87.50 450 TYR A O 1
ATOM 3626 N N . TYR A 1 451 ? -22.600 -10.319 12.072 1.00 92.94 451 TYR A N 1
ATOM 3627 C CA . TYR A 1 451 ? -21.429 -9.577 11.606 1.00 92.94 451 TYR A CA 1
ATOM 3628 C C . TYR A 1 451 ? -20.222 -10.495 11.401 1.00 92.94 451 TYR A C 1
ATOM 3630 O O . TYR A 1 451 ? -19.832 -11.235 12.309 1.00 92.94 451 TYR A O 1
ATOM 3638 N N . HIS A 1 452 ? -19.579 -10.399 10.244 1.00 92.31 452 HIS A N 1
ATOM 3639 C CA . HIS A 1 452 ? -18.310 -11.049 9.941 1.00 92.31 452 HIS A CA 1
ATOM 3640 C C . HIS A 1 452 ? -17.448 -10.204 8.996 1.00 92.31 452 HIS A C 1
ATOM 3642 O O . HIS A 1 452 ? -17.943 -9.327 8.286 1.00 92.31 452 HIS A O 1
ATOM 3648 N N . VAL A 1 453 ? -16.149 -10.516 8.964 1.00 93.12 453 VAL A N 1
ATOM 3649 C CA . VAL A 1 453 ? -15.196 -9.961 7.993 1.00 93.12 453 VAL A CA 1
ATOM 3650 C C . VAL A 1 453 ? -15.654 -10.320 6.577 1.00 93.12 453 VAL A C 1
ATOM 3652 O O . VAL A 1 453 ? -16.042 -11.466 6.327 1.00 93.12 453 VAL A O 1
ATOM 3655 N N . ILE A 1 454 ? -15.636 -9.338 5.677 1.00 92.00 454 ILE A N 1
ATOM 3656 C CA . ILE A 1 454 ? -16.043 -9.495 4.278 1.00 92.00 454 ILE A CA 1
ATOM 3657 C C . ILE A 1 454 ? -15.200 -10.546 3.525 1.00 92.00 454 ILE A C 1
ATOM 3659 O O . ILE A 1 454 ? -14.072 -10.857 3.903 1.00 92.00 454 ILE A O 1
ATOM 3663 N N . THR A 1 455 ? -15.759 -11.104 2.448 1.00 92.75 455 THR A N 1
ATOM 3664 C CA . THR A 1 455 ? -15.052 -12.000 1.514 1.00 92.75 455 THR A CA 1
ATOM 3665 C C . THR A 1 455 ? -14.873 -11.324 0.158 1.00 92.75 455 THR A C 1
ATOM 3667 O O . THR A 1 455 ? -15.668 -10.457 -0.191 1.00 92.75 455 THR A O 1
ATOM 3670 N N . GLU A 1 456 ? -13.887 -11.741 -0.639 1.00 92.50 456 GLU A N 1
ATOM 3671 C CA . GLU A 1 456 ? -13.616 -11.108 -1.941 1.00 92.50 456 GLU A CA 1
ATOM 3672 C C . GLU A 1 456 ? -14.845 -11.041 -2.884 1.00 92.50 456 GLU A C 1
ATOM 3674 O O . GLU A 1 456 ? -15.144 -9.958 -3.383 1.00 92.50 456 GLU A O 1
ATOM 3679 N N . PRO A 1 457 ? -15.673 -12.098 -3.053 1.00 94.19 457 PRO A N 1
ATOM 3680 C CA . PRO A 1 457 ? -16.914 -11.980 -3.827 1.00 94.19 457 PRO A CA 1
ATOM 3681 C C . PRO A 1 457 ? -17.903 -10.942 -3.271 1.00 94.19 457 PRO A C 1
ATOM 3683 O O . PRO A 1 457 ? -18.585 -10.263 -4.031 1.00 94.19 457 PRO A O 1
ATOM 3686 N N . MET A 1 458 ? -17.992 -10.787 -1.946 1.00 94.06 458 MET A N 1
ATOM 3687 C CA . MET A 1 458 ? -18.834 -9.748 -1.341 1.00 94.06 458 MET A CA 1
ATOM 3688 C C . MET A 1 458 ? -18.257 -8.351 -1.579 1.00 94.06 458 MET A C 1
ATOM 3690 O O . MET A 1 458 ? -19.018 -7.434 -1.865 1.00 94.06 458 MET A O 1
ATOM 3694 N N . HIS A 1 459 ? -16.934 -8.193 -1.499 1.00 92.00 459 HIS A N 1
ATOM 3695 C CA . HIS A 1 459 ? -16.246 -6.931 -1.768 1.00 92.00 459 HIS A CA 1
ATOM 3696 C C . HIS A 1 459 ? -16.492 -6.452 -3.206 1.00 92.00 459 HIS A C 1
ATOM 3698 O O . HIS A 1 459 ? -16.876 -5.304 -3.405 1.00 92.00 459 HIS A O 1
ATOM 3704 N N . GLN A 1 460 ? -16.420 -7.346 -4.195 1.00 92.38 460 GLN A N 1
ATOM 3705 C CA . GLN A 1 460 ? -16.751 -7.033 -5.592 1.00 92.38 460 GLN A CA 1
ATOM 3706 C C . GLN A 1 460 ? -18.193 -6.531 -5.782 1.00 92.38 460 GLN A C 1
ATOM 3708 O O . GLN A 1 460 ? -18.431 -5.650 -6.603 1.00 92.38 460 GLN A O 1
ATOM 3713 N N . LEU A 1 461 ? -19.161 -7.017 -4.995 1.00 92.88 461 LEU A N 1
ATOM 3714 C CA . LEU A 1 461 ? -20.538 -6.501 -5.034 1.00 92.88 461 LEU A CA 1
ATOM 3715 C C . LEU A 1 461 ? -20.709 -5.126 -4.368 1.00 92.88 461 LEU A C 1
ATOM 3717 O O . LEU A 1 461 ? -21.725 -4.479 -4.621 1.00 92.88 461 LEU A O 1
ATOM 3721 N N . LEU A 1 462 ? -19.744 -4.676 -3.557 1.00 90.62 462 LEU A N 1
ATOM 3722 C CA . LEU A 1 462 ? -19.700 -3.310 -3.018 1.00 90.62 462 LEU A CA 1
ATOM 3723 C C . LEU A 1 462 ? -19.047 -2.306 -3.975 1.00 90.62 462 LEU A C 1
ATOM 3725 O O . LEU A 1 462 ? -19.273 -1.109 -3.820 1.00 90.62 462 LEU A O 1
ATOM 3729 N N . ARG A 1 463 ? -18.248 -2.771 -4.944 1.00 87.56 463 ARG A N 1
ATOM 3730 C CA . ARG A 1 463 ? -17.607 -1.911 -5.948 1.00 87.56 463 ARG A CA 1
ATOM 3731 C C . ARG A 1 463 ? -18.624 -1.432 -6.985 1.00 87.56 463 ARG A C 1
ATOM 3733 O O . ARG A 1 463 ? -19.525 -2.186 -7.388 1.00 87.56 463 ARG A O 1
ATOM 3740 N N . ASP A 1 464 ? -18.424 -0.200 -7.452 1.00 84.75 464 ASP A N 1
ATOM 3741 C CA . ASP A 1 464 ? -19.107 0.346 -8.624 1.00 84.75 464 ASP A CA 1
ATOM 3742 C C . ASP A 1 464 ? -18.913 -0.585 -9.826 1.00 84.75 464 ASP A C 1
ATOM 3744 O O . ASP A 1 464 ? -17.869 -1.216 -9.976 1.00 84.75 464 ASP A O 1
ATOM 3748 N N . ALA A 1 465 ? -19.922 -0.691 -10.695 1.00 83.94 465 ALA A N 1
ATOM 3749 C CA . ALA A 1 465 ? -19.952 -1.722 -11.737 1.00 83.94 465 ALA A CA 1
ATOM 3750 C C . ALA A 1 465 ? -18.742 -1.685 -12.695 1.00 83.94 465 ALA A C 1
ATOM 3752 O O . ALA A 1 465 ? -18.311 -2.741 -13.147 1.00 83.94 465 ALA A O 1
ATOM 3753 N N . GLY A 1 466 ? -18.189 -0.496 -12.969 1.00 82.00 466 GLY A N 1
ATOM 3754 C CA . GLY A 1 466 ? -16.980 -0.326 -13.786 1.00 82.00 466 GLY A CA 1
ATOM 3755 C C . GLY A 1 466 ? -15.678 -0.707 -13.070 1.00 82.00 466 GLY A C 1
ATOM 3756 O O . GLY A 1 466 ? -14.758 -1.179 -13.723 1.00 82.00 466 GLY A O 1
ATOM 3757 N N . ASP A 1 467 ? -15.627 -0.586 -11.738 1.00 82.19 467 ASP A N 1
ATOM 3758 C CA . ASP A 1 467 ? -14.464 -0.959 -10.919 1.00 82.19 467 ASP A CA 1
ATOM 3759 C C . ASP A 1 467 ? -14.396 -2.484 -10.658 1.00 82.19 467 ASP A C 1
ATOM 3761 O O . ASP A 1 467 ? -13.418 -2.970 -10.096 1.00 82.19 467 ASP A O 1
ATOM 3765 N N . ARG A 1 468 ? -15.425 -3.276 -10.989 1.00 86.75 468 ARG A N 1
ATOM 3766 C CA . ARG A 1 468 ? -15.439 -4.725 -10.701 1.00 86.75 468 ARG A CA 1
ATOM 3767 C C . ARG A 1 468 ? -14.440 -5.492 -11.558 1.00 86.75 468 ARG A C 1
ATOM 3769 O O . ARG A 1 468 ? -14.297 -5.210 -12.740 1.00 86.75 468 ARG A O 1
ATOM 3776 N N . SER A 1 469 ? -13.880 -6.577 -11.021 1.00 83.62 469 SER A N 1
ATOM 3777 C CA . SER A 1 469 ? -12.991 -7.491 -11.766 1.00 83.62 469 SER A CA 1
ATOM 3778 C C . SER A 1 469 ? -13.639 -8.140 -12.995 1.00 83.62 469 SER A C 1
ATOM 3780 O O . SER A 1 469 ? -12.936 -8.664 -13.850 1.00 83.62 469 SER A O 1
ATOM 3782 N N . GLU A 1 470 ? -14.971 -8.127 -13.099 1.00 81.81 470 GLU A N 1
ATOM 3783 C CA . GLU A 1 470 ? -15.675 -8.585 -14.298 1.00 81.81 470 GLU A CA 1
ATOM 3784 C C . GLU A 1 470 ? -15.739 -7.542 -15.421 1.00 81.81 470 GLU A C 1
ATOM 3786 O O . GLU A 1 470 ? -16.107 -7.907 -16.543 1.00 81.81 470 GLU A O 1
ATOM 3791 N N . SER A 1 471 ? -15.427 -6.277 -15.124 1.00 78.94 471 SER A N 1
ATOM 3792 C CA . SER A 1 471 ? -15.446 -5.183 -16.085 1.00 78.94 471 SER A CA 1
ATOM 3793 C C . SER A 1 471 ? -14.276 -5.328 -17.064 1.00 78.94 471 SER A C 1
ATOM 3795 O O . SER A 1 471 ? -13.132 -5.456 -16.634 1.00 78.94 471 SER A O 1
ATOM 3797 N N . PRO A 1 472 ? -14.522 -5.303 -18.385 1.00 68.56 472 PRO A N 1
ATOM 3798 C CA . PRO A 1 472 ? -13.462 -5.344 -19.389 1.00 68.56 472 PRO A CA 1
ATOM 3799 C C . PRO A 1 472 ? -12.830 -3.963 -19.633 1.00 68.56 472 PRO A C 1
ATOM 3801 O O . PRO A 1 472 ? -12.042 -3.815 -20.563 1.00 68.56 472 PRO A O 1
ATOM 3804 N N . THR A 1 473 ? -13.232 -2.932 -18.884 1.00 72.06 473 THR A N 1
ATOM 3805 C CA . THR A 1 473 ? -12.783 -1.556 -19.101 1.00 72.06 473 THR A CA 1
ATOM 3806 C C . THR A 1 473 ? -11.400 -1.326 -18.512 1.00 72.06 473 THR A C 1
ATOM 3808 O O . THR A 1 473 ? -11.184 -1.538 -17.324 1.00 72.06 473 THR A O 1
ATOM 3811 N N . ASP A 1 474 ? -10.513 -0.757 -19.317 1.00 66.62 474 ASP A N 1
ATOM 3812 C CA . ASP A 1 474 ? -9.259 -0.135 -18.888 1.00 66.62 474 ASP A CA 1
ATOM 3813 C C . ASP A 1 474 ? -9.469 1.290 -18.326 1.00 66.62 474 ASP A C 1
ATOM 3815 O O . ASP A 1 474 ? -8.508 2.021 -18.094 1.00 66.62 474 ASP A O 1
ATOM 3819 N N . ASP A 1 475 ? -10.729 1.691 -18.109 1.00 71.56 475 ASP A N 1
ATOM 3820 C CA . ASP A 1 475 ? -11.153 2.951 -17.482 1.00 71.56 475 ASP A CA 1
ATOM 3821 C C . ASP A 1 475 ? -11.012 2.908 -15.951 1.00 71.56 475 ASP A C 1
ATOM 3823 O O . ASP A 1 475 ? -11.951 3.155 -15.198 1.00 71.56 475 ASP A O 1
ATOM 3827 N N . ASP A 1 476 ? -9.823 2.517 -15.501 1.00 76.06 476 ASP A N 1
ATOM 3828 C CA . ASP A 1 476 ? -9.463 2.338 -14.099 1.00 76.06 476 ASP A CA 1
ATOM 3829 C C . ASP A 1 476 ? -8.740 3.590 -13.562 1.00 76.06 476 ASP A C 1
ATOM 3831 O O . ASP A 1 476 ? -7.836 4.133 -14.199 1.00 76.06 476 ASP A O 1
ATOM 3835 N N . ALA A 1 477 ? -9.127 4.056 -12.371 1.00 72.38 477 ALA A N 1
ATOM 3836 C CA . ALA A 1 477 ? -8.631 5.302 -11.766 1.00 72.38 477 ALA A CA 1
ATOM 3837 C C . ALA A 1 477 ? -7.160 5.260 -11.281 1.00 72.38 477 ALA A C 1
ATOM 3839 O O . ALA A 1 477 ? -6.624 6.277 -10.836 1.00 72.38 477 ALA A O 1
ATOM 3840 N N . ILE A 1 478 ? -6.510 4.094 -11.320 1.00 73.75 478 ILE A N 1
ATOM 3841 C CA . ILE A 1 478 ? -5.073 3.903 -11.082 1.00 73.75 478 ILE A CA 1
ATOM 3842 C C . ILE A 1 478 ? -4.336 3.837 -12.429 1.00 73.75 478 ILE A C 1
ATOM 3844 O O . ILE A 1 478 ? -3.268 4.433 -12.558 1.00 73.75 478 ILE A O 1
ATOM 3848 N N . LEU A 1 479 ? -4.914 3.184 -13.445 1.00 79.19 479 LEU A N 1
ATOM 3849 C CA . LEU A 1 479 ? -4.342 3.104 -14.802 1.00 79.19 479 LEU A CA 1
ATOM 3850 C C . LEU A 1 479 ? -4.490 4.402 -15.615 1.00 79.19 479 LEU A C 1
ATOM 3852 O O . LEU A 1 479 ? -3.712 4.638 -16.534 1.00 79.19 479 LEU A O 1
ATOM 3856 N N . ARG A 1 480 ? -5.478 5.247 -15.297 1.00 82.38 480 ARG A N 1
ATOM 3857 C CA . ARG A 1 480 ? -5.780 6.501 -16.016 1.00 82.38 480 ARG A CA 1
ATOM 3858 C C . ARG A 1 480 ? -5.562 7.763 -15.179 1.00 82.38 480 ARG A C 1
ATOM 3860 O O . ARG A 1 480 ? -6.242 8.773 -15.372 1.00 82.38 480 ARG A O 1
ATOM 3867 N N . LEU A 1 481 ? -4.588 7.732 -14.270 1.00 88.25 481 LEU A N 1
ATOM 3868 C CA . LEU A 1 481 ? -4.164 8.936 -13.560 1.00 88.25 481 LEU A CA 1
ATOM 3869 C C . LEU A 1 481 ? -3.474 9.906 -14.536 1.00 88.25 481 LEU A C 1
ATOM 3871 O O . LEU A 1 481 ? -2.520 9.543 -15.220 1.00 88.25 481 LEU A O 1
ATOM 3875 N N . SER A 1 482 ? -3.962 11.146 -14.615 1.00 87.25 482 SER A N 1
ATOM 3876 C CA . SER A 1 482 ? -3.422 12.149 -15.543 1.00 87.25 482 SER A CA 1
ATOM 3877 C C . SER A 1 482 ? -2.071 12.687 -15.066 1.00 87.25 482 SER A C 1
ATOM 3879 O O . SER A 1 482 ? -1.881 12.934 -13.873 1.00 87.25 482 SER A O 1
ATOM 3881 N N . ALA A 1 483 ? -1.141 12.921 -15.995 1.00 87.56 483 ALA A N 1
ATOM 3882 C CA . ALA A 1 483 ? 0.153 13.524 -15.679 1.00 87.56 483 ALA A CA 1
ATOM 3883 C C . ALA A 1 483 ? -0.023 14.874 -14.952 1.00 87.56 483 ALA A C 1
ATOM 3885 O O . ALA A 1 483 ? -0.868 15.686 -15.332 1.00 87.56 483 ALA A O 1
ATOM 3886 N N . GLY A 1 484 ? 0.756 15.098 -13.890 1.00 89.69 484 GLY A N 1
ATOM 3887 C CA . GLY A 1 484 ? 0.630 16.282 -13.031 1.00 89.69 484 GLY A CA 1
ATOM 3888 C C . GLY A 1 484 ? -0.570 16.269 -12.069 1.00 89.69 484 GLY A C 1
ATOM 3889 O O . GLY A 1 484 ? -0.886 17.305 -11.493 1.00 89.69 484 GLY A O 1
ATOM 3890 N N . THR A 1 485 ? -1.248 15.129 -11.881 1.00 92.75 485 THR A N 1
ATOM 3891 C CA . THR A 1 485 ? -2.336 14.972 -10.895 1.00 92.75 485 THR A CA 1
ATOM 3892 C C . THR A 1 485 ? -2.068 13.820 -9.927 1.00 92.75 485 THR A C 1
ATOM 3894 O O . THR A 1 485 ? -1.358 12.872 -10.258 1.00 92.75 485 THR A O 1
ATOM 3897 N N . THR A 1 486 ? -2.645 13.891 -8.725 1.00 93.88 486 THR A N 1
ATOM 3898 C CA . THR A 1 486 ? -2.651 12.792 -7.748 1.00 93.88 486 THR A CA 1
ATOM 3899 C C . THR A 1 486 ? -4.010 12.099 -7.772 1.00 93.88 486 THR A C 1
ATOM 3901 O O . THR A 1 486 ? -5.002 12.664 -8.237 1.00 93.88 486 THR A O 1
ATOM 3904 N N . SER A 1 487 ? -4.102 10.877 -7.243 1.00 91.12 487 SER A N 1
ATOM 3905 C CA . SER A 1 487 ? -5.388 10.166 -7.161 1.00 91.12 487 SER A CA 1
ATOM 3906 C C . SER A 1 487 ? -6.416 10.943 -6.312 1.00 91.12 487 SER A C 1
ATOM 3908 O O . SER A 1 487 ? -7.617 10.928 -6.603 1.00 91.12 487 SER A O 1
ATOM 3910 N N . ALA A 1 488 ? -5.942 11.727 -5.335 1.00 91.88 488 ALA A N 1
ATOM 3911 C CA . ALA A 1 488 ? -6.769 12.647 -4.563 1.00 91.88 488 ALA A CA 1
ATOM 3912 C C . ALA A 1 488 ? -7.293 13.827 -5.404 1.00 91.88 488 ALA A C 1
ATOM 3914 O O . ALA A 1 488 ? -8.490 14.107 -5.348 1.00 91.88 488 ALA A O 1
ATOM 3915 N N . THR A 1 489 ? -6.457 14.495 -6.211 1.00 91.94 489 THR A N 1
ATOM 3916 C CA . THR A 1 489 ? -6.910 15.650 -7.015 1.00 91.94 489 THR A CA 1
ATOM 3917 C C . THR A 1 489 ? -7.705 15.254 -8.260 1.00 91.94 489 THR A C 1
ATOM 3919 O O . THR A 1 489 ? -8.630 15.974 -8.633 1.00 91.94 489 THR A O 1
ATOM 3922 N N . ALA A 1 490 ? -7.407 14.104 -8.872 1.00 90.69 490 ALA A N 1
ATOM 3923 C CA . ALA A 1 490 ? -8.113 13.602 -10.052 1.00 90.69 490 ALA A CA 1
ATOM 3924 C C . ALA A 1 490 ? -9.427 12.870 -9.721 1.00 90.69 490 ALA A C 1
ATOM 3926 O O . ALA A 1 490 ? -10.403 12.991 -10.464 1.00 90.69 490 ALA A O 1
ATOM 3927 N N . HIS A 1 491 ? -9.465 12.105 -8.622 1.00 86.94 491 HIS A N 1
ATOM 3928 C CA . HIS A 1 491 ? -10.555 11.158 -8.340 1.00 86.94 491 HIS A CA 1
ATOM 3929 C C . HIS A 1 491 ? -11.126 11.245 -6.915 1.00 86.94 491 HIS A C 1
ATOM 3931 O O . HIS A 1 491 ? -12.065 10.514 -6.598 1.00 86.94 491 HIS A O 1
ATOM 3937 N N . GLY A 1 492 ? -10.572 12.089 -6.036 1.00 88.12 492 GLY A N 1
ATOM 3938 C CA . GLY A 1 492 ? -10.938 12.116 -4.615 1.00 88.12 492 GLY A CA 1
ATOM 3939 C C . GLY A 1 492 ? -10.551 10.840 -3.853 1.00 88.12 492 GLY A C 1
ATOM 3940 O O . GLY A 1 492 ? -11.100 10.580 -2.784 1.00 88.12 492 GLY A O 1
ATOM 3941 N N . ARG A 1 493 ? -9.643 10.019 -4.405 1.00 89.00 493 ARG A N 1
ATOM 3942 C CA . ARG A 1 493 ? -9.215 8.731 -3.835 1.00 89.00 493 ARG A CA 1
ATOM 3943 C C . ARG A 1 493 ? -7.853 8.890 -3.152 1.00 89.00 493 ARG A C 1
ATOM 3945 O O . ARG A 1 493 ? -6.890 9.323 -3.779 1.00 89.00 493 ARG A O 1
ATOM 3952 N N . ASN A 1 494 ? -7.737 8.508 -1.880 1.00 92.38 494 ASN A N 1
ATOM 3953 C CA . ASN A 1 494 ? -6.448 8.492 -1.179 1.00 92.38 494 ASN A CA 1
ATOM 3954 C C . ASN A 1 494 ? -5.668 7.200 -1.495 1.00 92.38 494 ASN A C 1
ATOM 3956 O O . ASN A 1 494 ? -5.555 6.294 -0.673 1.00 92.38 494 ASN A O 1
ATOM 3960 N N . THR A 1 495 ? -5.193 7.111 -2.735 1.00 90.19 495 THR A N 1
ATOM 3961 C CA . THR A 1 495 ? -4.435 5.986 -3.311 1.00 90.19 495 THR A CA 1
ATOM 3962 C C . THR A 1 495 ? -3.182 6.500 -4.029 1.00 90.19 495 THR A C 1
ATOM 3964 O O . THR A 1 495 ? -3.010 7.713 -4.171 1.00 90.19 495 THR A O 1
ATOM 3967 N N . ASN A 1 496 ? -2.283 5.608 -4.464 1.00 90.44 496 ASN A N 1
ATOM 3968 C CA . ASN A 1 496 ? -1.047 5.953 -5.193 1.00 90.44 496 ASN A CA 1
ATOM 3969 C C . ASN A 1 496 ? -0.147 6.978 -4.467 1.00 90.44 496 ASN A C 1
ATOM 3971 O O . ASN A 1 496 ? 0.431 7.867 -5.091 1.00 90.44 496 ASN A O 1
ATOM 3975 N N . LEU A 1 497 ? -0.048 6.861 -3.136 1.00 92.88 497 LEU A N 1
ATOM 3976 C CA . LEU A 1 497 ? 0.677 7.798 -2.268 1.00 92.88 497 LEU A CA 1
ATOM 3977 C C . LEU A 1 497 ? 0.220 9.262 -2.458 1.00 92.88 497 LEU A C 1
ATOM 3979 O O . LEU A 1 497 ? 1.028 10.182 -2.497 1.00 92.88 497 LEU A O 1
ATOM 3983 N N . SER A 1 498 ? -1.090 9.504 -2.596 1.00 94.12 498 SER A N 1
ATOM 3984 C CA . SER A 1 498 ? -1.621 10.881 -2.628 1.00 94.12 498 SER A CA 1
ATOM 3985 C C . SER A 1 498 ? -1.392 11.622 -1.301 1.00 94.12 498 SER A C 1
ATOM 3987 O O . SER A 1 498 ? -1.174 12.829 -1.312 1.00 94.12 498 SER A O 1
ATOM 3989 N N . HIS A 1 499 ? -1.393 10.893 -0.179 1.00 95.50 499 HIS A N 1
ATOM 3990 C CA . HIS A 1 499 ? -1.011 11.374 1.150 1.00 95.50 499 HIS A CA 1
ATOM 3991 C C . HIS A 1 499 ? -0.163 10.328 1.882 1.00 95.50 499 HIS A C 1
ATOM 3993 O O . HIS A 1 499 ? -0.294 9.127 1.637 1.00 95.50 499 HIS A O 1
ATOM 3999 N N . GLY A 1 500 ? 0.648 10.776 2.840 1.00 94.75 500 GLY A N 1
ATOM 4000 C CA . GLY A 1 500 ? 1.475 9.936 3.714 1.00 94.75 500 GLY A CA 1
ATOM 4001 C C . GLY A 1 500 ? 0.716 9.198 4.826 1.00 94.75 500 GLY A C 1
ATOM 4002 O O . GLY A 1 500 ? 1.326 8.699 5.772 1.00 94.75 500 GLY A O 1
ATOM 4003 N N . SER A 1 501 ? -0.619 9.175 4.776 1.00 94.81 501 SER A N 1
ATOM 4004 C CA . SER A 1 501 ? -1.477 8.577 5.801 1.00 94.81 501 SER A CA 1
ATOM 4005 C C . SER A 1 501 ? -2.837 8.162 5.244 1.00 94.81 501 SER A C 1
ATOM 4007 O O . SER A 1 501 ? -3.221 8.536 4.138 1.00 94.81 501 SER A O 1
ATOM 4009 N N . PHE A 1 502 ? -3.622 7.467 6.068 1.00 94.88 502 PHE A N 1
ATOM 4010 C CA . PHE A 1 502 ? -5.050 7.264 5.825 1.00 94.88 502 PHE A CA 1
ATOM 4011 C C . PHE A 1 502 ? -5.834 8.585 5.844 1.00 94.88 502 PHE A C 1
ATOM 4013 O O . PHE A 1 502 ? -5.350 9.613 6.315 1.00 94.88 502 PHE A O 1
ATOM 4020 N N . SER A 1 503 ? -7.060 8.524 5.328 1.00 95.06 503 SER A N 1
ATOM 4021 C CA . SER A 1 503 ? -8.076 9.581 5.351 1.00 95.06 503 SER A CA 1
ATOM 4022 C C . SER A 1 503 ? -9.300 9.120 6.168 1.00 95.06 503 SER A C 1
ATOM 4024 O O . SER A 1 503 ? -9.416 7.921 6.445 1.00 95.06 503 SER A O 1
ATOM 4026 N N . PRO A 1 504 ? -10.236 10.017 6.533 1.00 95.56 504 PRO A N 1
ATOM 4027 C CA . PRO A 1 504 ? -11.481 9.645 7.207 1.00 95.56 504 PRO A CA 1
ATOM 4028 C C . PRO A 1 504 ? -12.286 8.599 6.426 1.00 95.56 504 PRO A C 1
ATOM 4030 O O . PRO A 1 504 ? -12.297 8.605 5.192 1.00 95.56 504 PRO A O 1
ATOM 4033 N N . VAL A 1 505 ? -12.984 7.705 7.134 1.00 94.94 505 VAL A N 1
ATOM 4034 C CA . VAL A 1 505 ? -13.762 6.610 6.519 1.00 94.94 505 VAL A CA 1
ATOM 4035 C C . VAL A 1 505 ? -14.978 7.095 5.719 1.00 94.94 505 VAL A C 1
ATOM 4037 O O . VAL A 1 505 ? -15.562 6.318 4.969 1.00 94.94 505 VAL A O 1
ATOM 4040 N N . ASP A 1 506 ? -15.348 8.368 5.862 1.00 92.00 506 ASP A N 1
ATOM 4041 C CA . ASP A 1 506 ? -16.410 9.069 5.138 1.00 92.00 506 ASP A CA 1
ATOM 4042 C C . ASP A 1 506 ? -15.893 10.099 4.114 1.00 92.00 506 ASP A C 1
ATOM 4044 O O . ASP A 1 506 ? -16.697 10.792 3.490 1.00 92.00 506 ASP A O 1
ATOM 4048 N N . ALA A 1 507 ? -14.573 10.171 3.884 1.00 89.38 507 ALA A N 1
ATOM 4049 C CA . ALA A 1 507 ? -13.965 11.094 2.919 1.00 89.38 507 ALA A CA 1
ATOM 4050 C C . ALA A 1 507 ? -14.432 10.856 1.469 1.00 89.38 507 ALA A C 1
ATOM 4052 O O . ALA A 1 507 ? -14.460 11.788 0.666 1.00 89.38 507 ALA A O 1
ATOM 4053 N N . MET A 1 508 ? -14.830 9.623 1.138 1.00 80.19 508 MET A N 1
ATOM 4054 C CA . MET A 1 508 ? -15.476 9.290 -0.131 1.00 80.19 508 MET A CA 1
ATOM 4055 C C . MET A 1 508 ? -16.994 9.206 0.043 1.00 80.19 508 MET A C 1
ATOM 4057 O O . MET A 1 508 ? -17.507 8.470 0.888 1.00 80.19 508 MET A O 1
ATOM 4061 N N . ALA A 1 509 ? -17.728 9.939 -0.795 1.00 59.84 509 ALA A N 1
ATOM 4062 C CA . ALA A 1 509 ? -19.184 9.912 -0.791 1.00 59.84 509 ALA A CA 1
ATOM 4063 C C . ALA A 1 509 ? -19.722 8.552 -1.266 1.00 59.84 509 ALA A C 1
ATOM 4065 O O . ALA A 1 509 ? -19.297 8.014 -2.286 1.00 59.84 509 ALA A O 1
ATOM 4066 N N . LEU A 1 510 ? -20.721 8.030 -0.555 1.00 59.75 510 LEU A N 1
ATOM 4067 C CA . LEU A 1 510 ? -21.422 6.809 -0.944 1.00 59.75 510 LEU A CA 1
ATOM 4068 C C . LEU A 1 510 ? -22.270 7.036 -2.197 1.00 59.75 510 LEU A C 1
ATOM 4070 O O . LEU A 1 510 ? -23.307 7.702 -2.139 1.00 59.75 510 LEU A O 1
ATOM 4074 N N . VAL A 1 511 ? -21.867 6.420 -3.309 1.00 52.34 511 VAL A N 1
ATOM 4075 C CA . VAL A 1 511 ? -22.692 6.335 -4.516 1.00 52.34 511 VAL A CA 1
ATOM 4076 C C . VAL A 1 511 ? -23.906 5.456 -4.201 1.00 52.34 511 VAL A C 1
ATOM 4078 O O . VAL A 1 511 ? -23.779 4.323 -3.737 1.00 52.34 511 VAL A O 1
ATOM 4081 N N . SER A 1 512 ? -25.119 5.979 -4.389 1.00 39.16 512 SER A N 1
ATOM 4082 C CA . SER A 1 512 ? -26.327 5.209 -4.082 1.00 39.16 512 SER A CA 1
ATOM 4083 C C . SER A 1 512 ? -26.521 4.090 -5.106 1.00 39.16 512 SER A C 1
ATOM 4085 O O . SER A 1 512 ? -26.666 4.378 -6.292 1.00 39.16 512 SER A O 1
ATOM 4087 N N . ALA A 1 513 ? -26.656 2.838 -4.660 1.00 39.34 513 ALA A N 1
ATOM 4088 C CA . ALA A 1 513 ? -26.907 1.683 -5.538 1.00 39.34 513 ALA A CA 1
ATOM 4089 C C . ALA A 1 513 ? -28.161 1.814 -6.443 1.00 39.34 513 ALA A C 1
ATOM 4091 O O . ALA A 1 513 ? -28.343 1.043 -7.381 1.00 39.34 513 ALA A O 1
ATOM 4092 N N . SER A 1 514 ? -29.024 2.801 -6.183 1.00 33.25 514 SER A N 1
ATOM 4093 C CA . SER A 1 514 ? -30.214 3.152 -6.962 1.00 33.25 514 SER A CA 1
ATOM 4094 C C . SER A 1 514 ? -29.970 4.023 -8.207 1.00 33.25 514 SER A C 1
ATOM 4096 O O . SER A 1 514 ? -30.921 4.247 -8.950 1.00 33.25 514 SER A O 1
ATOM 4098 N N . SER A 1 515 ? -28.760 4.544 -8.458 1.00 31.31 515 SER A N 1
ATOM 4099 C CA . SER A 1 515 ? -28.498 5.458 -9.593 1.00 31.31 515 SER A CA 1
ATOM 4100 C C . SER A 1 515 ? -27.997 4.785 -10.877 1.00 31.31 515 SER A C 1
ATOM 4102 O O . SER A 1 515 ? -27.764 5.476 -11.870 1.00 31.31 515 SER A O 1
ATOM 4104 N N . CYS A 1 516 ? -27.869 3.453 -10.910 1.00 33.12 516 CYS A N 1
ATOM 4105 C CA . CYS A 1 516 ? -27.543 2.706 -12.130 1.00 33.12 516 CYS A CA 1
ATOM 4106 C C . CYS A 1 516 ? -28.768 2.650 -13.069 1.00 33.12 516 CYS A C 1
ATOM 4108 O O . CYS A 1 516 ? -29.449 1.632 -13.175 1.00 33.12 516 CYS A O 1
ATOM 4110 N N . GLY A 1 517 ? -29.111 3.790 -13.683 1.00 34.62 517 GLY A N 1
ATOM 4111 C CA . GLY A 1 517 ? -30.371 3.906 -14.417 1.00 34.62 517 GLY A CA 1
ATOM 4112 C C . GLY A 1 517 ? -30.783 5.265 -14.989 1.00 34.62 517 GLY A C 1
ATOM 4113 O O . GLY A 1 517 ? -31.933 5.361 -15.391 1.00 34.62 517 GLY A O 1
ATOM 4114 N N . THR A 1 518 ? -29.923 6.293 -15.076 1.00 26.89 518 THR A N 1
ATOM 4115 C CA . THR A 1 518 ? -30.138 7.427 -16.015 1.00 26.89 518 THR A CA 1
ATOM 4116 C C . THR A 1 518 ? -28.873 8.261 -16.219 1.00 26.89 518 THR A C 1
ATOM 4118 O O . THR A 1 518 ? -28.226 8.660 -15.255 1.00 26.89 518 THR A O 1
ATOM 4121 N N . THR A 1 519 ? -28.555 8.584 -17.473 1.00 25.42 519 THR A N 1
ATOM 4122 C CA . THR A 1 519 ? -27.450 9.476 -17.859 1.00 25.42 519 THR A CA 1
ATOM 4123 C C . THR A 1 519 ? -27.733 10.928 -17.433 1.00 25.42 519 THR A C 1
ATOM 4125 O O . THR A 1 519 ? -28.810 11.433 -17.760 1.00 25.42 519 THR A O 1
ATOM 4128 N N . PRO A 1 520 ? -26.805 11.655 -16.777 1.00 27.59 520 PRO A N 1
ATOM 4129 C CA . PRO A 1 520 ? -27.008 13.068 -16.461 1.00 27.59 520 PRO A CA 1
ATOM 4130 C C . PRO A 1 520 ? -26.714 13.954 -17.681 1.00 27.59 520 PRO A C 1
ATOM 4132 O O . PRO A 1 520 ? -25.561 14.164 -18.058 1.00 27.59 520 PRO A O 1
ATOM 4135 N N . THR A 1 521 ? -27.749 14.526 -18.296 1.00 26.12 521 THR A N 1
ATOM 4136 C CA . THR A 1 521 ? -27.583 15.574 -19.313 1.00 26.12 521 THR A CA 1
ATOM 4137 C C . THR A 1 521 ? -27.119 16.882 -18.665 1.00 26.12 521 THR A C 1
ATOM 4139 O O . THR A 1 521 ? -27.816 17.465 -17.835 1.00 26.12 521 THR A O 1
ATOM 4142 N N . LEU A 1 522 ? -25.957 17.389 -19.084 1.00 27.72 522 LEU A N 1
ATOM 4143 C CA . LEU A 1 522 ? -25.406 18.681 -18.656 1.00 27.72 522 LEU A CA 1
ATOM 4144 C C . LEU A 1 522 ? -26.303 19.864 -19.074 1.00 27.72 522 LEU A C 1
ATOM 4146 O O . LEU A 1 522 ? -26.200 20.379 -20.189 1.00 27.72 522 LEU A O 1
ATOM 4150 N N . THR A 1 523 ? -27.134 20.374 -18.162 1.00 25.88 523 THR A N 1
ATOM 4151 C CA . THR A 1 523 ? -27.834 21.654 -18.360 1.00 25.88 523 THR A CA 1
ATOM 4152 C C . THR A 1 523 ? -26.976 22.833 -17.902 1.00 25.88 523 THR A C 1
ATOM 4154 O O . THR A 1 523 ? -26.885 23.122 -16.706 1.00 25.88 523 THR A O 1
ATOM 4157 N N . LYS A 1 524 ? -26.398 23.574 -18.857 1.00 31.00 524 LYS A N 1
ATOM 4158 C CA . LYS A 1 524 ? -25.809 24.903 -18.608 1.00 31.00 524 LYS A CA 1
ATOM 4159 C C . LYS A 1 524 ? -26.865 25.838 -18.001 1.00 31.00 524 LYS A C 1
ATOM 4161 O O . LYS A 1 524 ? -27.859 26.140 -18.660 1.00 31.00 524 LYS A O 1
ATOM 4166 N N . ARG A 1 525 ? -26.632 26.374 -16.798 1.00 29.72 525 ARG A N 1
ATOM 4167 C CA . ARG A 1 525 ? -27.396 27.530 -16.296 1.00 29.72 525 ARG A CA 1
ATOM 4168 C C . ARG A 1 525 ? -26.775 28.824 -16.817 1.00 29.72 525 ARG A C 1
ATOM 4170 O O . ARG A 1 525 ? -25.701 29.222 -16.378 1.00 29.72 525 ARG A O 1
ATOM 4177 N N . GLY A 1 526 ? -27.466 29.477 -17.749 1.00 26.36 526 GLY A N 1
ATOM 4178 C CA . GLY A 1 526 ? -27.161 30.852 -18.139 1.00 26.36 526 GLY A CA 1
ATOM 4179 C C . GLY A 1 526 ? -27.483 31.833 -17.007 1.00 26.36 526 GLY A C 1
ATOM 4180 O O . GLY A 1 526 ? -28.423 31.620 -16.240 1.00 26.36 526 GLY A O 1
ATOM 4181 N N . ARG A 1 527 ? -26.708 32.917 -16.910 1.00 26.73 527 ARG A N 1
ATOM 4182 C CA . ARG A 1 527 ? -26.925 33.999 -15.943 1.00 26.73 527 ARG A CA 1
ATOM 4183 C C . ARG A 1 527 ? -27.576 35.178 -16.666 1.00 26.73 527 ARG A C 1
ATOM 4185 O O . ARG A 1 527 ? -26.911 35.860 -17.438 1.00 26.73 527 ARG A O 1
ATOM 4192 N N . ALA A 1 528 ? -28.872 35.383 -16.442 1.00 27.89 528 ALA A N 1
ATOM 4193 C CA . ALA A 1 528 ? -29.587 36.558 -16.935 1.00 27.89 528 ALA A CA 1
ATOM 4194 C C . ALA A 1 528 ? -29.390 37.754 -15.987 1.00 27.89 528 ALA A C 1
ATOM 4196 O O . ALA A 1 528 ? -29.272 37.590 -14.772 1.00 27.89 528 ALA A O 1
ATOM 4197 N N . THR A 1 529 ? -29.344 38.950 -16.565 1.00 29.06 529 THR A N 1
ATOM 4198 C CA . THR A 1 529 ? -29.177 40.247 -15.896 1.00 29.06 529 THR A CA 1
ATOM 4199 C C . THR A 1 529 ? -30.505 40.851 -15.444 1.00 29.06 529 THR A C 1
ATOM 4201 O O . THR A 1 529 ? -31.424 40.902 -16.253 1.00 29.06 529 THR A O 1
ATOM 4204 N N . THR A 1 530 ? -30.535 41.378 -14.216 1.00 30.17 530 THR A N 1
ATOM 4205 C CA . THR A 1 530 ? -31.316 42.520 -13.663 1.00 30.17 530 THR A CA 1
ATOM 4206 C C . THR A 1 530 ? -31.029 42.515 -12.153 1.00 30.17 530 THR A C 1
ATOM 4208 O O . THR A 1 530 ? -31.032 41.431 -11.572 1.00 30.17 530 THR A O 1
ATOM 4211 N N . SER A 1 531 ? -30.767 43.617 -11.453 1.00 32.34 531 SER A N 1
ATOM 4212 C CA . SER A 1 531 ? -30.891 45.054 -11.763 1.00 32.34 531 SER A CA 1
ATOM 4213 C C . SER A 1 531 ? -29.641 45.824 -11.345 1.00 32.34 531 SER A C 1
ATOM 4215 O O . SER A 1 531 ? -29.150 45.502 -10.240 1.00 32.34 531 SER A O 1
#

InterPro domains:
  IPR005532 Sulfatase-modifying factor enzyme-like domain [PF03781] (314-441)
  IPR016187 C-type lectin fold [SSF56436] (312-506)
  IPR027577 5-histidylcysteine sulfoxide synthase [TIGR04344] (115-509)
  IPR042095 Sulfatase-modifying factor enzyme superfamily [G3DSA:3.90.1580.10] (308-517)
  IPR051043 Sulfatase Modifying Factor and Kinase [PTHR23150] (124-509)

Organism: NCBI:txid120398

Radius of gyration: 27.93 Å; chains: 1; bounding box: 79×102×66 Å

pLDDT: mean 79.57, std 25.33, range [22.53, 98.62]

Sequence (531 aa):
MLSITVYPRRFITAKTRTKMQLARAAVTTILPGSRMHSTTASDLQKFAVAGRKHVHALAQQKLTHQEAISITFHQADDSQGLYPEPHWYTTTPRTPYNDPSFPGLIDGTLHSIAMPNLHTCSRQDVLDYFDNTWALTDMLFSSFQHEDAFVQPPPHHLRHPMAFYYGHPTCFYVNKCRLAGLLDGPVDAYYEDLFQVGVDEMRWDDMSKNEKEWPLVDDVQAYRRTVYELIKGLILSHPDLEDGHGPITATSQSWALFMGMEHERIHLETSSVLMQEHAVDNFVKPALFPDVHPSAHGRLPAKTPVEGVDFPANRMIAVAGGDVRLGKPLDFPSYGWDNEYGAKTVSVGPFAASSQLVSNGEFWQFVKDSGYLAQTHWSTTGWAWRAFRNTKWPQFWRAAGPQGSHEYTLRTIFDEIPMQWDWPVQVNYHEAQAYCRWKNAKDGNAATEYYHVITEPMHQLLRDAGDRSESPTDDDAILRLSAGTTSATAHGRNTNLSHGSFSPVDAMALVSASSCGTTPTLTKRGRATTS

Foldseek 3Di:
DFWKWWFFDDDDDDPPDDDDDDDDDDDDDDDDDDDDDDDDPPPPPPPPPDPPPPPVPVVVPPPPDDDDDDDDDDPDDLQAAPDHPPVLQLLPPDAVVPDVQQFQQFPLARFQAFFAQQAAGALVSLLSLLSSLRNLLSQLVSFFRDQVQQQDDFPVLQAGGNLLLLLQLLLQLQVLLCVLVVDVDHPPVVSNVVNVDGRPPVPSVPSVRNPDDGDGPVVSSVSSSSSSVVLSVCSVDPPCNDHPHGGDAPPHSCLSSQVSSVVSVVSSVVSLVSLLRDDLSRGHNRSNAFAADPVLDDDFADLQDDEPPQADDFDKDKFQWAKAKFAADRRQRGRDDPVRHDIDIDTTHIMIMGLFAQFQNNLLVCLLVQLLVDCQLFDPVLVVVCVVVVDRFASQWAADDDPSSSATWGRFSNDTGRDRRQFHGDHDQGSQSSSQSVVCVVVVPDPRIGMDGDDPRRVLSQDDPCQHNVHSDPPDLSNPPDGNDDSCRPPVDPDRSNHSYTDGRPSDPDDDPPPPDDDDDDDDDDDDDDD